Protein AF-0000000082330378 (afdb_homodimer)

Foldseek 3Di:
DVQLLVVLLCQLQPFAWAQDPLQFTKGKDFKDKDKDWCVQFQPQFFLADCDDLNVQLLQLVLLQLLQLDQFCQVVVVRHCPCVVQADPNRGHLEFRSNQQAFNFDDDPVPDDPPDDDDDCPDPQWDQDPVRTIGGNLVVVLLVCCQVPVQDQPSKRFRDDPVSQVPGPDYFQFGMKGWHDDPQEIEIEIEGAEAASQRRPSSVSNSVSVVQCQSSLSNVGHHGMYMYIYRIYIFGAAHDQRSVVCNVCSVVLSVQSVPDDALVSLLVSLVVSVVPGDQHPPVGRQRGPSSLSSSSSSGDTDRHWHKAAAPDHSNPDDPVRIDTPDRHHDYHGDHDDSD/DVQLLVVLLCQLQPFAWAQDPLQFTKGKDFKDKDKDWCVQFQPQFFLADCDDQNVQLLQLVLLQLLQLDQFCQVVVVRHCPCVVQADPNRGHLEFRSNQQAFNFDDDPVPDDPPDDDDDCPDPQWDQDPVRTIGGNLVVVLLVCCQVPVQDQPSKRFRDDPVSQVPGPDYFQFGMKGWHDDPQEIEIEIEGAEAASQRRVSSVSNSVSVVQCQSSLSNVGHHGMYMYIYRIYIFGAAHDQRSVVCNVCSVVLSVQSVPDDALVSLLVSLVVCVVPGDQHPPVQRQRGPSSLSSSSSSDDTDRHWHKAAAPDHSNPDDPVRIDTPDRHHDYHGDHDDSD

InterPro domains:
  IPR000398 Thymidylate synthase [MF_00008] (1-338)
  IPR000398 Thymidylate synthase [PR00108] (45-66)
  IPR000398 Thymidylate synthase [PR00108] (141-160)
  IPR000398 Thymidylate synthase [PR00108] (167-182)
  IPR000398 Thymidylate synthase [PR00108] (185-211)
  IPR000398 Thymidylate synthase [PR00108] (223-240)
  IPR000398 Thymidylate synthase [TIGR03284] (2-236)
  IPR023451 Thymidylate synthase/dCMP hydroxymethylase domain [PF00303] (2-337)
  IPR023451 Thymidylate synthase/dCMP hydroxymethylase domain [cd00351] (3-236)
  IPR036926 Thymidylate synthase/dCMP hydroxymethylase superfamily [G3DSA:3.30.572.10] (1-274)
  IPR036926 Thymidylate synthase/dCMP hydroxymethylase superfamily [G3DSA:3.30.572.10] (286-337)
  IPR036926 Thymidylate synthase/dCMP hydroxymethylase superfamily [SSF55831] (1-236)
  IPR036926 Thymidylate synthase/dCMP hydroxymethylase superfamily [SSF55831] (287-337)
  IPR045097 Thymidylate synthase/dCMP hydroxymethylase [PTHR11548] (2-235)

Nearest PDB structures (foldseek):
  1ju6-assembly1_B  TM=8.768E-01  e=5.777E-30  Homo sapiens
  3uwl-assembly2_C  TM=8.555E-01  e=7.832E-30  Enterococcus faecalis
  4o1x-assembly1_C  TM=8.497E-01  e=2.204E-29  Homo sapiens
  1bp0-assembly1_A-2  TM=7.778E-01  e=1.643E-28  Lacticaseibacillus casei
  6k7q-assembly1_B  TM=8.797E-01  e=8.583E-27  Penaeus vannamei

Structure (mmCIF, N/CA/C/O backbone):
data_AF-0000000082330378-model_v1
#
loop_
_entity.id
_entity.type
_entity.pdbx_description
1 polymer 'Thymidylate synthase'
#
loop_
_atom_site.group_PDB
_atom_site.id
_atom_site.type_symbol
_atom_site.label_atom_id
_atom_site.label_alt_id
_atom_site.label_comp_id
_atom_site.label_asym_id
_atom_site.label_entity_id
_atom_site.label_seq_id
_atom_site.pdbx_PDB_ins_code
_atom_site.Cartn_x
_atom_site.Cartn_y
_atom_site.Cartn_z
_atom_site.occupancy
_atom_site.B_iso_or_equiv
_atom_site.auth_seq_id
_atom_site.auth_comp_id
_atom_site.auth_asym_id
_atom_site.auth_atom_id
_atom_site.pdbx_PDB_model_num
ATOM 1 N N . MET A 1 1 ? 5.199 20.25 -8.938 1 87 1 MET A N 1
ATOM 2 C CA . MET A 1 1 ? 4.512 19.125 -8.289 1 87 1 MET A CA 1
ATOM 3 C C . MET A 1 1 ? 3.053 19.062 -8.734 1 87 1 MET A C 1
ATOM 5 O O . MET A 1 1 ? 2.154 19.438 -7.973 1 87 1 MET A O 1
ATOM 9 N N . ARG A 1 2 ? 2.773 18.719 -9.859 1 93.06 2 ARG A N 1
ATOM 10 C CA . ARG A 1 2 ? 1.464 18.562 -10.477 1 93.06 2 ARG A CA 1
ATOM 11 C C . ARG A 1 2 ? 0.73 17.359 -9.914 1 93.06 2 ARG A C 1
ATOM 13 O O . ARG A 1 2 ? -0.495 17.375 -9.781 1 93.06 2 ARG A O 1
ATOM 20 N N . GLN A 1 3 ? 1.479 16.375 -9.5 1 96.62 3 GLN A N 1
ATOM 21 C CA . GLN A 1 3 ? 0.892 15.141 -9 1 96.62 3 GLN A CA 1
ATOM 22 C C . GLN A 1 3 ? 0.039 15.391 -7.758 1 96.62 3 GLN A C 1
ATOM 24 O O . GLN A 1 3 ? -1.039 14.812 -7.609 1 96.62 3 GLN A O 1
ATOM 29 N N . TYR A 1 4 ? 0.527 16.219 -6.918 1 98.06 4 TYR A N 1
ATOM 30 C CA . TYR A 1 4 ? -0.214 16.562 -5.707 1 98.06 4 TYR A CA 1
ATOM 31 C C . TYR A 1 4 ? -1.49 17.328 -6.047 1 98.06 4 TYR A C 1
ATOM 33 O O . TYR A 1 4 ? -2.557 17.031 -5.496 1 98.06 4 TYR A O 1
ATOM 41 N N . LEU A 1 5 ? -1.388 18.328 -6.898 1 98.38 5 LEU A N 1
ATOM 42 C CA . LEU A 1 5 ? -2.561 19.109 -7.277 1 98.38 5 LEU A CA 1
ATOM 43 C C . LEU A 1 5 ? -3.602 18.234 -7.965 1 98.38 5 LEU A C 1
ATOM 45 O O . LEU A 1 5 ? -4.805 18.406 -7.754 1 98.38 5 LEU A O 1
ATOM 49 N N . ASP A 1 6 ? -3.119 17.328 -8.781 1 98.12 6 ASP A N 1
ATOM 50 C CA . ASP A 1 6 ? -4.035 16.375 -9.406 1 98.12 6 ASP A CA 1
ATOM 51 C C . ASP A 1 6 ? -4.77 15.547 -8.359 1 98.12 6 ASP A C 1
ATOM 53 O O . ASP A 1 6 ? -5.957 15.258 -8.508 1 98.12 6 ASP A O 1
ATOM 57 N N . LEU A 1 7 ? -4.039 15.141 -7.344 1 98.62 7 LEU A N 1
ATOM 58 C CA . LEU A 1 7 ? -4.645 14.406 -6.234 1 98.62 7 LEU A CA 1
ATOM 59 C C . LEU A 1 7 ? -5.738 15.234 -5.57 1 98.62 7 LEU A C 1
ATOM 61 O O . LEU A 1 7 ? -6.832 14.727 -5.309 1 98.62 7 LEU A O 1
ATOM 65 N N . VAL A 1 8 ? -5.434 16.5 -5.266 1 98.69 8 VAL A N 1
ATOM 66 C CA . VAL A 1 8 ? -6.391 17.391 -4.629 1 98.69 8 VAL A CA 1
ATOM 67 C C . VAL A 1 8 ? -7.648 17.5 -5.488 1 98.69 8 VAL A C 1
ATOM 69 O O . VAL A 1 8 ? -8.766 17.344 -4.988 1 98.69 8 VAL A O 1
ATOM 72 N N . ASP A 1 9 ? -7.43 17.734 -6.742 1 98.62 9 ASP A N 1
ATOM 73 C CA . ASP A 1 9 ? -8.562 17.875 -7.652 1 98.62 9 ASP A CA 1
ATOM 74 C C . ASP A 1 9 ? -9.391 16.594 -7.707 1 98.62 9 ASP A C 1
ATOM 76 O O . ASP A 1 9 ? -10.617 16.641 -7.711 1 98.62 9 ASP A O 1
ATOM 80 N N . THR A 1 10 ? -8.703 15.484 -7.77 1 98.44 10 THR A N 1
ATOM 81 C CA . THR A 1 10 ? -9.391 14.195 -7.852 1 98.44 10 THR A CA 1
ATOM 82 C C . THR A 1 10 ? -10.281 13.977 -6.633 1 98.44 10 THR A C 1
ATOM 84 O O . THR A 1 10 ? -11.445 13.594 -6.77 1 98.44 10 THR A O 1
ATOM 87 N N . VAL A 1 11 ? -9.781 14.219 -5.477 1 98.69 11 VAL A N 1
ATOM 88 C CA . VAL A 1 11 ? -10.539 14 -4.246 1 98.69 11 VAL A CA 1
ATOM 89 C C . VAL A 1 11 ? -11.75 14.922 -4.215 1 98.69 11 VAL A C 1
ATOM 91 O O . VAL A 1 11 ? -12.859 14.492 -3.887 1 98.69 11 VAL A O 1
ATOM 94 N N . LEU A 1 12 ? -11.547 16.188 -4.586 1 98.75 12 LEU A N 1
ATOM 95 C CA . LEU A 1 12 ? -12.648 17.141 -4.551 1 98.75 12 LEU A CA 1
ATOM 96 C C . LEU A 1 12 ? -13.68 16.812 -5.625 1 98.75 12 LEU A C 1
ATOM 98 O O . LEU A 1 12 ? -14.883 16.938 -5.391 1 98.75 12 LEU A O 1
ATOM 102 N N . SER A 1 13 ? -13.219 16.359 -6.797 1 98.69 13 SER A N 1
ATOM 103 C CA . SER A 1 13 ? -14.086 16.203 -7.961 1 98.69 13 SER A CA 1
ATOM 104 C C . SER A 1 13 ? -14.812 14.867 -7.926 1 98.69 13 SER A C 1
ATOM 106 O O . SER A 1 13 ? -15.906 14.734 -8.477 1 98.69 13 SER A O 1
ATOM 108 N N . GLU A 1 14 ? -14.195 13.875 -7.281 1 98.06 14 GLU A N 1
ATOM 109 C CA . GLU A 1 14 ? -14.734 12.531 -7.441 1 98.06 14 GLU A CA 1
ATOM 110 C C . GLU A 1 14 ? -14.984 11.875 -6.09 1 98.06 14 GLU A C 1
ATOM 112 O O . GLU A 1 14 ? -15.609 10.805 -6.016 1 98.06 14 GLU A O 1
ATOM 117 N N . GLY A 1 15 ? -14.547 12.477 -5.016 1 98.06 15 GLY A N 1
ATOM 118 C CA . GLY A 1 15 ? -14.672 11.883 -3.695 1 98.06 15 GLY A CA 1
ATOM 119 C C . GLY A 1 15 ? -16.109 11.812 -3.205 1 98.06 15 GLY A C 1
ATOM 120 O O . GLY A 1 15 ? -17.016 12.328 -3.859 1 98.06 15 GLY A O 1
ATOM 121 N N . THR A 1 16 ? -16.281 11.141 -2.094 1 97.12 16 THR A N 1
ATOM 122 C CA . THR A 1 16 ? -17.578 10.977 -1.454 1 97.12 16 THR A CA 1
ATOM 123 C C . THR A 1 16 ? -17.594 11.625 -0.075 1 97.12 16 THR A C 1
ATOM 125 O O . THR A 1 16 ? -16.578 11.672 0.606 1 97.12 16 THR A O 1
ATOM 128 N N . TYR A 1 17 ? -18.812 12.18 0.238 1 96.88 17 TYR A N 1
ATOM 129 C CA . TYR A 1 17 ? -19 12.711 1.584 1 96.88 17 TYR A CA 1
ATOM 130 C C . TYR A 1 17 ? -18.953 11.602 2.623 1 96.88 17 TYR A C 1
ATOM 132 O O . TYR A 1 17 ? -19.547 10.539 2.43 1 96.88 17 TYR A O 1
ATOM 140 N N . LYS A 1 18 ? -18.203 11.828 3.666 1 94.94 18 LYS A N 1
ATOM 141 C CA . LYS A 1 18 ? -18.062 10.859 4.75 1 94.94 18 LYS A CA 1
ATOM 142 C C . LYS A 1 18 ? -18.062 11.547 6.109 1 94.94 18 LYS A C 1
ATOM 144 O O . LYS A 1 18 ? -17.188 12.375 6.387 1 94.94 18 LYS A O 1
ATOM 149 N N . PRO A 1 19 ? -19.031 11.156 6.922 1 90.75 19 PRO A N 1
ATOM 150 C CA . PRO A 1 19 ? -18.938 11.656 8.297 1 90.75 19 PRO A CA 1
ATOM 151 C C . PRO A 1 19 ? -17.719 11.109 9.031 1 90.75 19 PRO A C 1
ATOM 153 O O . PRO A 1 19 ? -17.25 10.016 8.719 1 90.75 19 PRO A O 1
ATOM 156 N N . ASN A 1 20 ? -17.25 11.867 10 1 84.25 20 ASN A N 1
ATOM 157 C CA . ASN A 1 20 ? -16.016 11.5 10.688 1 84.25 20 ASN A CA 1
ATOM 158 C C . ASN A 1 20 ? -16.188 11.5 12.203 1 84.25 20 ASN A C 1
ATOM 160 O O . ASN A 1 20 ? -16.969 12.289 12.742 1 84.25 20 ASN A O 1
ATOM 164 N N . ARG A 1 21 ? -15.414 10.664 12.805 1 75.19 21 ARG A N 1
ATOM 165 C CA . ARG A 1 21 ? -15.477 10.445 14.25 1 75.19 21 ARG A CA 1
ATOM 166 C C . ARG A 1 21 ? -15.141 11.719 15.008 1 75.19 21 ARG A C 1
ATOM 168 O O . ARG A 1 21 ? -15.656 11.945 16.109 1 75.19 21 ARG A O 1
ATOM 175 N N . THR A 1 22 ? -14.281 12.547 14.438 1 71.81 22 THR A N 1
ATOM 176 C CA . THR A 1 22 ? -13.836 13.766 15.102 1 71.81 22 THR A CA 1
ATOM 177 C C . THR A 1 22 ? -14.945 14.82 15.102 1 71.81 22 THR A C 1
ATOM 179 O O . THR A 1 22 ? -14.859 15.82 15.805 1 71.81 22 THR A O 1
ATOM 182 N N . GLY A 1 23 ? -15.891 14.562 14.305 1 84.75 23 GLY A N 1
ATOM 183 C CA . GLY A 1 23 ? -16.953 15.547 14.125 1 84.75 23 GLY A CA 1
ATOM 184 C C . GLY A 1 23 ? -16.719 16.453 12.93 1 84.75 23 GLY A C 1
ATOM 185 O O . GLY A 1 23 ? -17.641 17.156 12.5 1 84.75 23 GLY A O 1
ATOM 186 N N . VAL A 1 24 ? -15.477 16.453 12.484 1 91.62 24 VAL A N 1
ATOM 187 C CA . VAL A 1 24 ? -15.188 17.172 11.25 1 91.62 24 VAL A CA 1
ATOM 188 C C . VAL A 1 24 ? -15.375 16.266 10.047 1 91.62 24 VAL A C 1
ATOM 190 O O . VAL A 1 24 ? -14.609 15.312 9.859 1 91.62 24 VAL A O 1
ATOM 193 N N . ASP A 1 25 ? -16.281 16.578 9.203 1 95.19 25 ASP A N 1
ATOM 194 C CA . ASP A 1 25 ? -16.625 15.703 8.086 1 95.19 25 ASP A CA 1
ATOM 195 C C . ASP A 1 25 ? -15.578 15.789 6.984 1 95.19 25 ASP A C 1
ATOM 197 O O . ASP A 1 25 ? -14.703 16.656 7.016 1 95.19 25 ASP A O 1
ATOM 201 N N . THR A 1 26 ? -15.688 14.797 6.047 1 97.44 26 THR A N 1
ATOM 202 C CA . THR A 1 26 ? -14.648 14.742 5.023 1 97.44 26 THR A CA 1
ATOM 203 C C . THR A 1 26 ? -15.258 14.445 3.656 1 97.44 26 THR A C 1
ATOM 205 O O . THR A 1 26 ? -16.375 13.945 3.561 1 97.44 26 THR A O 1
ATOM 208 N N . ILE A 1 27 ? -14.555 14.906 2.631 1 98.25 27 ILE A N 1
ATOM 209 C CA . ILE A 1 27 ? -14.641 14.344 1.288 1 98.25 27 ILE A CA 1
ATOM 210 C C . ILE A 1 27 ? -13.516 13.328 1.087 1 98.25 27 ILE A C 1
ATOM 212 O O . ILE A 1 27 ? -12.336 13.672 1.191 1 98.25 27 ILE A O 1
ATOM 216 N N . SER A 1 28 ? -13.922 12.102 0.788 1 98 28 SER A N 1
ATOM 217 C CA . SER A 1 28 ? -12.953 11.008 0.834 1 98 28 SER A CA 1
ATOM 218 C C . SER A 1 28 ? -12.891 10.273 -0.497 1 98 28 SER A C 1
ATOM 220 O O . SER A 1 28 ? -13.914 10.078 -1.155 1 98 28 SER A O 1
ATOM 222 N N . SER A 1 29 ? -11.68 9.984 -0.891 1 98.19 29 SER A N 1
ATOM 223 C CA . SER A 1 29 ? -11.422 9.164 -2.068 1 98.19 29 SER A CA 1
ATOM 224 C C . SER A 1 29 ? -10.656 7.895 -1.701 1 98.19 29 SER A C 1
ATOM 226 O O . SER A 1 29 ? -9.836 7.906 -0.78 1 98.19 29 SER A O 1
ATOM 228 N N . PHE A 1 30 ? -10.969 6.789 -2.469 1 98.62 30 PHE A N 1
ATOM 229 C CA . PHE A 1 30 ? -10.43 5.473 -2.148 1 98.62 30 PHE A CA 1
ATOM 230 C C . PHE A 1 30 ? -9.211 5.16 -3.008 1 98.62 30 PHE A C 1
ATOM 232 O O . PHE A 1 30 ? -9.273 5.258 -4.234 1 98.62 30 PHE A O 1
ATOM 239 N N . SER A 1 31 ? -8.078 4.797 -2.365 1 98.75 31 SER A N 1
ATOM 240 C CA . SER A 1 31 ? -6.906 4.148 -2.938 1 98.75 31 SER A CA 1
ATOM 241 C C . SER A 1 31 ? -6.258 5.023 -4.008 1 98.75 31 SER A C 1
ATOM 243 O O . SER A 1 31 ? -6.055 4.578 -5.141 1 98.75 31 SER A O 1
ATOM 245 N N . GLU A 1 32 ? -5.973 6.246 -3.637 1 98.81 32 GLU A N 1
ATOM 246 C CA . GLU A 1 32 ? -5.254 7.125 -4.555 1 98.81 32 GLU A CA 1
ATOM 247 C C . GLU A 1 32 ? -3.771 6.762 -4.621 1 98.81 32 GLU A C 1
ATOM 249 O O . GLU A 1 32 ? -3.186 6.34 -3.619 1 98.81 32 GLU A O 1
ATOM 254 N N . HIS A 1 33 ? -3.189 6.879 -5.82 1 98.81 33 HIS A N 1
ATOM 255 C CA . HIS A 1 33 ? -1.801 6.512 -6.066 1 98.81 33 HIS A CA 1
ATOM 256 C C . HIS A 1 33 ? -1.121 7.52 -6.988 1 98.81 33 HIS A C 1
ATOM 258 O O . HIS A 1 33 ? -1.712 7.961 -7.977 1 98.81 33 HIS A O 1
ATOM 264 N N . TYR A 1 34 ? 0.082 7.965 -6.641 1 98.62 34 TYR A N 1
ATOM 265 C CA . TYR A 1 34 ? 0.863 8.828 -7.52 1 98.62 34 TYR A CA 1
ATOM 266 C C . TYR A 1 34 ? 2.357 8.617 -7.305 1 98.62 34 TYR A C 1
ATOM 268 O O . TYR A 1 34 ? 2.768 7.992 -6.324 1 98.62 34 TYR A O 1
ATOM 276 N N . GLU A 1 35 ? 3.141 9.039 -8.234 1 98.38 35 GLU A N 1
ATOM 277 C CA . GLU A 1 35 ? 4.594 8.914 -8.195 1 98.38 35 GLU A CA 1
ATOM 278 C C . GLU A 1 35 ? 5.273 10.258 -8.406 1 98.38 35 GLU A C 1
ATOM 280 O O . GLU A 1 35 ? 4.781 11.102 -9.156 1 98.38 35 GLU A O 1
ATOM 285 N N . VAL A 1 36 ? 6.34 10.43 -7.723 1 98.19 36 VAL A N 1
ATOM 286 C CA . VAL A 1 36 ? 7.168 11.625 -7.848 1 98.19 36 VAL A CA 1
ATOM 287 C C . VAL A 1 36 ? 8.602 11.227 -8.188 1 98.19 36 VAL A C 1
ATOM 289 O O . VAL A 1 36 ? 9.219 10.43 -7.477 1 98.19 36 VAL A O 1
ATOM 292 N N . ASP A 1 37 ? 9.102 11.789 -9.297 1 97.69 37 ASP A N 1
ATOM 293 C CA . ASP A 1 37 ? 10.5 11.578 -9.672 1 97.69 37 ASP A CA 1
ATOM 294 C C . ASP A 1 37 ? 11.43 12.438 -8.82 1 97.69 37 ASP A C 1
ATOM 296 O O . ASP A 1 37 ? 11.406 13.664 -8.914 1 97.69 37 ASP A O 1
ATOM 300 N N . LEU A 1 38 ? 12.289 11.805 -8.055 1 97.88 38 LEU A N 1
ATOM 301 C CA . LEU A 1 38 ? 13.133 12.531 -7.113 1 97.88 38 LEU A CA 1
ATOM 302 C C . LEU A 1 38 ? 14.367 13.102 -7.809 1 97.88 38 LEU A C 1
ATOM 304 O O . LEU A 1 38 ? 15.109 13.898 -7.223 1 97.88 38 LEU A O 1
ATOM 308 N N . GLN A 1 39 ? 14.523 12.75 -9.047 1 95.69 39 GLN A N 1
ATOM 309 C CA . GLN A 1 39 ? 15.648 13.273 -9.805 1 95.69 39 GLN A CA 1
ATOM 310 C C . GLN A 1 39 ? 15.367 14.68 -10.32 1 95.69 39 GLN A C 1
ATOM 312 O O . GLN A 1 39 ? 16.281 15.398 -10.727 1 95.69 39 GLN A O 1
ATOM 317 N N . GLU A 1 40 ? 14.156 15.062 -10.328 1 95.38 40 GLU A N 1
ATOM 318 C CA . GLU A 1 40 ? 13.758 16.344 -10.891 1 95.38 40 GLU A CA 1
ATOM 319 C C . GLU A 1 40 ? 13.805 17.453 -9.844 1 95.38 40 GLU A C 1
ATOM 321 O O . GLU A 1 40 ? 13.391 18.578 -10.102 1 95.38 40 GLU A O 1
ATOM 326 N N . GLY A 1 41 ? 14.305 17.109 -8.719 1 97 41 GLY A N 1
ATOM 327 C CA . GLY A 1 41 ? 14.312 18.047 -7.609 1 97 41 GLY A CA 1
ATOM 328 C C . GLY A 1 41 ? 13.594 17.531 -6.383 1 97 41 GLY A C 1
ATOM 329 O O . GLY A 1 41 ? 12.969 16.469 -6.426 1 97 41 GLY A O 1
ATOM 330 N N . TYR A 1 42 ? 13.75 18.312 -5.301 1 98.06 42 TYR A N 1
ATOM 331 C CA . TYR A 1 42 ? 13.117 17.906 -4.047 1 98.06 42 TYR A CA 1
ATOM 332 C C . TYR A 1 42 ? 11.641 18.281 -4.039 1 98.06 42 TYR A C 1
ATOM 334 O O . TYR A 1 42 ? 11.289 19.438 -4.301 1 98.06 42 TYR A O 1
ATOM 342 N N . PRO A 1 43 ? 10.758 17.344 -3.746 1 98.25 43 PRO A N 1
ATOM 343 C CA . PRO A 1 43 ? 9.32 17.578 -3.926 1 98.25 43 PRO A CA 1
ATOM 344 C C . PRO A 1 43 ? 8.688 18.281 -2.727 1 98.25 43 PRO A C 1
ATOM 346 O O . PRO A 1 43 ? 7.703 17.781 -2.168 1 98.25 43 PRO A O 1
ATOM 349 N N . LEU A 1 44 ? 9.203 19.422 -2.387 1 98.19 44 LEU A N 1
ATOM 350 C CA . LEU A 1 44 ? 8.531 20.328 -1.465 1 98.19 44 LEU A CA 1
ATOM 351 C C . LEU A 1 44 ? 7.535 21.219 -2.203 1 98.19 44 LEU A C 1
ATOM 353 O O . LEU A 1 44 ? 7.883 21.844 -3.209 1 98.19 44 LEU A O 1
ATOM 357 N N . LEU A 1 45 ? 6.332 21.25 -1.73 1 98.19 45 LEU A N 1
ATOM 358 C CA . LEU A 1 45 ? 5.305 21.984 -2.455 1 98.19 45 LEU A CA 1
ATOM 359 C C . LEU A 1 45 ? 5.699 23.453 -2.621 1 98.19 45 LEU A C 1
ATOM 361 O O . LEU A 1 45 ? 6.266 24.047 -1.705 1 98.19 45 LEU A O 1
ATOM 365 N N . THR A 1 46 ? 5.344 24.016 -3.73 1 98.5 46 THR A N 1
ATOM 366 C CA . THR A 1 46 ? 5.621 25.422 -4.004 1 98.5 46 THR A CA 1
ATOM 367 C C . THR A 1 46 ? 4.324 26.203 -4.16 1 98.5 46 THR A C 1
ATOM 369 O O . THR A 1 46 ? 4.34 27.438 -4.238 1 98.5 46 THR A O 1
ATOM 372 N N . THR A 1 47 ? 3.227 25.469 -4.16 1 98.38 47 THR A N 1
ATOM 373 C CA . THR A 1 47 ? 1.939 26.125 -4.355 1 98.38 47 THR A CA 1
ATOM 374 C C . THR A 1 47 ? 1.396 26.656 -3.029 1 98.38 47 THR A C 1
ATOM 376 O O . THR A 1 47 ? 0.337 27.281 -2.992 1 98.38 47 THR A O 1
ATOM 379 N N . LYS A 1 48 ? 2.027 26.422 -1.995 1 97.69 48 LYS A N 1
ATOM 380 C CA . LYS A 1 48 ? 1.875 27.047 -0.688 1 97.69 48 LYS A CA 1
ATOM 381 C C . LYS A 1 48 ? 3.191 27.047 0.084 1 97.69 48 LYS A C 1
ATOM 383 O O . LYS A 1 48 ? 4.082 26.25 -0.207 1 97.69 48 LYS A O 1
ATOM 388 N N . GLU A 1 49 ? 3.225 27.922 0.983 1 97.38 49 GLU A N 1
ATOM 389 C CA . GLU A 1 49 ? 4.457 28.062 1.751 1 97.38 49 GLU A CA 1
ATOM 390 C C . GLU A 1 49 ? 4.699 26.844 2.633 1 97.38 49 GLU A C 1
ATOM 392 O O . GLU A 1 49 ? 3.838 26.469 3.434 1 97.38 49 GLU A O 1
ATOM 397 N N . MET A 1 50 ? 5.91 26.203 2.465 1 96.38 50 MET A N 1
ATOM 398 C CA . MET A 1 50 ? 6.254 25.016 3.236 1 96.38 50 MET A CA 1
ATOM 399 C C . MET A 1 50 ? 7.598 25.188 3.936 1 96.38 50 MET A C 1
ATOM 401 O O . MET A 1 50 ? 8.086 24.266 4.598 1 96.38 50 MET A O 1
ATOM 405 N N . ASP A 1 51 ? 8.211 26.359 3.777 1 94.31 51 ASP A N 1
ATOM 406 C CA . ASP A 1 51 ? 9.5 26.578 4.418 1 94.31 51 ASP A CA 1
ATOM 407 C C . ASP A 1 51 ? 9.328 27.125 5.828 1 94.31 51 ASP A C 1
ATOM 409 O O . ASP A 1 51 ? 8.266 26.984 6.43 1 94.31 51 ASP A O 1
ATOM 413 N N . GLY A 1 52 ? 10.477 27.594 6.438 1 92.38 52 GLY A N 1
ATOM 414 C CA . GLY A 1 52 ? 10.406 28.125 7.789 1 92.38 52 GLY A CA 1
ATOM 415 C C . GLY A 1 52 ? 9.977 27.094 8.812 1 92.38 52 GLY A C 1
ATOM 416 O O . GLY A 1 52 ? 10.57 26.016 8.906 1 92.38 52 GLY A O 1
ATOM 417 N N . TYR A 1 53 ? 8.938 27.469 9.492 1 91.25 53 TYR A N 1
ATOM 418 C CA . TYR A 1 53 ? 8.477 26.625 10.594 1 91.25 53 TYR A CA 1
ATOM 419 C C . TYR A 1 53 ? 8.047 25.25 10.086 1 91.25 53 TYR A C 1
ATOM 421 O O . TYR A 1 53 ? 8.344 24.234 10.703 1 91.25 53 TYR A O 1
ATOM 429 N N . ARG A 1 54 ? 7.332 25.172 9.031 1 92.94 54 ARG A N 1
ATOM 430 C CA . ARG A 1 54 ? 6.82 23.906 8.492 1 92.94 54 ARG A CA 1
ATOM 431 C C . ARG A 1 54 ? 7.961 22.984 8.094 1 92.94 54 ARG A C 1
ATOM 433 O O . ARG A 1 54 ? 7.953 21.797 8.43 1 92.94 54 ARG A O 1
ATOM 440 N N . TRP A 1 55 ? 8.898 23.531 7.41 1 95.19 55 TRP A N 1
ATOM 441 C CA . TRP A 1 55 ? 10.07 22.781 6.988 1 95.19 55 TRP A CA 1
ATOM 442 C C . TRP A 1 55 ? 10.859 22.281 8.195 1 95.19 55 TRP A C 1
ATOM 444 O O . TRP A 1 55 ? 11.211 21.109 8.266 1 95.19 55 TRP A O 1
ATOM 454 N N . ASN A 1 56 ? 11.086 23.141 9.094 1 94 56 ASN A N 1
ATOM 455 C CA . ASN A 1 56 ? 11.828 22.766 10.289 1 94 56 ASN A CA 1
ATOM 456 C C . ASN A 1 56 ? 11.102 21.688 11.086 1 94 56 ASN A C 1
ATOM 458 O O . ASN A 1 56 ? 11.727 20.766 11.609 1 94 56 ASN A O 1
ATOM 462 N N . SER A 1 57 ? 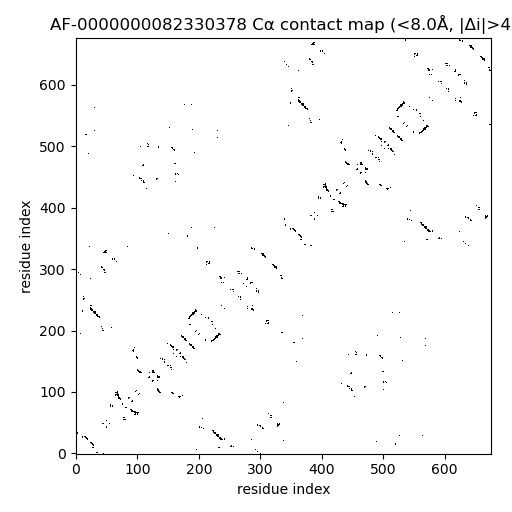9.836 21.844 11.188 1 93.5 57 SER A N 1
ATOM 463 C CA . SER A 1 57 ? 9.039 20.844 11.898 1 93.5 57 SER A CA 1
ATOM 464 C C . SER A 1 57 ? 9.125 19.484 11.219 1 93.5 57 SER A C 1
ATOM 466 O O . SER A 1 57 ? 9.242 18.453 11.891 1 93.5 57 SER A O 1
ATOM 468 N N . MET A 1 58 ? 9.055 19.547 9.969 1 94.19 58 MET A N 1
ATOM 469 C CA . MET A 1 58 ? 9.164 18.312 9.203 1 94.19 58 MET A CA 1
ATOM 470 C C . MET A 1 58 ? 10.508 17.625 9.453 1 94.19 58 MET A C 1
ATOM 472 O O . MET A 1 58 ? 10.562 16.422 9.703 1 94.19 58 MET A O 1
ATOM 476 N N . LEU A 1 59 ? 11.578 18.375 9.43 1 95.31 59 LEU A N 1
ATOM 477 C CA . LEU A 1 59 ? 12.914 17.828 9.633 1 95.31 59 LEU A CA 1
ATOM 478 C C . LEU A 1 59 ? 13.039 17.219 11.023 1 95.31 59 LEU A C 1
ATOM 480 O O . LEU A 1 59 ? 13.555 16.109 11.172 1 95.31 59 LEU A O 1
ATOM 484 N N . HIS A 1 60 ? 12.547 17.906 11.969 1 92.75 60 HIS A N 1
ATOM 485 C CA . HIS A 1 60 ? 12.641 17.422 13.344 1 92.75 60 HIS A CA 1
ATOM 486 C C . HIS A 1 60 ? 11.789 16.172 13.539 1 92.75 60 HIS A C 1
ATOM 488 O O . HIS A 1 60 ? 12.156 15.273 14.297 1 92.75 60 HIS A O 1
ATOM 494 N N . GLU A 1 61 ? 10.703 16.156 12.883 1 92.06 61 GLU A N 1
ATOM 495 C CA . GLU A 1 61 ? 9.852 14.961 12.945 1 92.06 61 GLU A CA 1
ATOM 496 C C . GLU A 1 61 ? 10.562 13.75 12.344 1 92.06 61 GLU A C 1
ATOM 498 O O . GLU A 1 61 ? 10.539 12.664 12.922 1 92.06 61 GLU A O 1
ATOM 503 N N . VAL A 1 62 ? 11.141 13.953 11.203 1 93.94 62 VAL A N 1
ATOM 504 C CA . VAL A 1 62 ? 11.852 12.859 10.555 1 93.94 62 VAL A CA 1
ATOM 505 C C . VAL A 1 62 ? 12.969 12.352 11.461 1 93.94 62 VAL A C 1
ATOM 507 O O . VAL A 1 62 ? 13.133 11.148 11.648 1 93.94 62 VAL A O 1
ATOM 510 N N . CYS A 1 63 ? 13.703 13.266 12.047 1 92.94 63 CYS A N 1
ATOM 511 C CA . CYS A 1 63 ? 14.781 12.891 12.953 1 92.94 63 CYS A CA 1
ATOM 512 C C . CYS A 1 63 ? 14.234 12.141 14.164 1 92.94 63 CYS A C 1
ATOM 514 O O . CYS A 1 63 ? 14.867 11.203 14.648 1 92.94 63 CYS A O 1
ATOM 516 N N . TRP A 1 64 ? 13.102 12.562 14.609 1 91 64 TRP A N 1
ATOM 517 C CA . TRP A 1 64 ? 12.453 11.875 15.719 1 91 64 TRP A CA 1
ATOM 518 C C . TRP A 1 64 ? 12.062 10.453 15.336 1 91 64 TRP A C 1
ATOM 520 O O . TRP A 1 64 ? 12.297 9.508 16.094 1 91 64 TRP A O 1
ATOM 530 N N . TYR A 1 65 ? 11.469 10.297 14.133 1 91.81 65 TYR A N 1
ATOM 531 C CA . TYR A 1 65 ? 11.156 8.961 13.641 1 91.81 65 TYR A CA 1
ATOM 532 C C . TYR A 1 65 ? 12.406 8.078 13.633 1 91.81 65 TYR A C 1
ATOM 534 O O . TYR A 1 65 ? 12.367 6.926 14.062 1 91.81 65 TYR A O 1
ATOM 542 N N . LEU A 1 66 ? 13.469 8.625 13.195 1 93.62 66 LEU A N 1
ATOM 543 C CA . LEU A 1 66 ? 14.703 7.883 12.992 1 93.62 66 LEU A CA 1
ATOM 544 C C . LEU A 1 66 ? 15.352 7.535 14.328 1 93.62 66 LEU A C 1
ATOM 546 O O . LEU A 1 66 ? 16.094 6.551 14.43 1 93.62 66 LEU A O 1
ATOM 550 N N . SER A 1 67 ? 15.055 8.258 15.336 1 89.62 67 SER A N 1
ATOM 551 C CA . SER A 1 67 ? 15.68 8.039 16.641 1 89.62 67 SER A CA 1
ATOM 552 C C . SER A 1 67 ? 15.094 6.812 17.328 1 89.62 67 SER A C 1
ATOM 554 O O . SER A 1 67 ? 15.734 6.234 18.219 1 89.62 67 SER A O 1
ATOM 556 N N . GLY A 1 68 ? 13.828 6.496 16.984 1 89.06 68 GLY A N 1
ATOM 557 C CA . GLY A 1 68 ? 13.156 5.383 17.641 1 89.06 68 GLY A CA 1
ATOM 558 C C . GLY A 1 68 ? 12.562 5.746 18.984 1 89.06 68 GLY A C 1
ATOM 559 O O . GLY A 1 68 ? 12.039 4.883 19.703 1 89.06 68 GLY A O 1
ATOM 560 N N . GLU A 1 69 ? 12.586 7.023 19.266 1 83.75 69 GLU A N 1
ATOM 561 C CA . GLU A 1 69 ? 12.023 7.465 20.547 1 83.75 69 GLU A CA 1
ATOM 562 C C . GLU A 1 69 ? 10.508 7.281 20.562 1 83.75 69 GLU A C 1
ATOM 564 O O . GLU A 1 69 ? 9.852 7.328 19.531 1 83.75 69 GLU A O 1
ATOM 569 N N . GLU A 1 70 ? 10.023 7.086 21.797 1 76.88 70 GLU A N 1
ATOM 570 C CA . GLU A 1 70 ? 8.594 6.801 21.969 1 76.88 70 GLU A CA 1
ATOM 571 C C . GLU A 1 70 ? 7.84 8.039 22.438 1 76.88 70 GLU A C 1
ATOM 573 O O . GLU A 1 70 ? 6.605 8.055 22.438 1 76.88 70 GLU A O 1
ATOM 578 N N . HIS A 1 71 ? 8.555 8.961 22.906 1 79.19 71 HIS A N 1
ATOM 579 C CA . HIS A 1 71 ? 7.941 10.188 23.422 1 79.19 71 HIS A CA 1
ATOM 580 C C . HIS A 1 71 ? 8.461 11.414 22.688 1 79.19 71 HIS A C 1
ATOM 582 O O . HIS A 1 71 ? 9.461 11.336 21.969 1 79.19 71 HIS A O 1
ATOM 588 N N . ILE A 1 72 ? 7.703 12.516 22.891 1 80.44 72 ILE A N 1
ATOM 589 C CA . ILE A 1 72 ? 8.078 13.695 22.125 1 80.44 72 ILE A CA 1
ATOM 590 C C . ILE A 1 72 ? 8.695 14.742 23.047 1 80.44 72 ILE A C 1
ATOM 592 O O . ILE A 1 72 ? 8.625 15.945 22.766 1 80.44 72 ILE A O 1
ATOM 596 N N . ARG A 1 73 ? 9.203 14.406 24.172 1 82.56 73 ARG A N 1
ATOM 597 C CA . ARG A 1 73 ? 9.734 15.352 25.156 1 82.56 73 ARG A CA 1
ATOM 598 C C . ARG A 1 73 ? 10.758 16.281 24.516 1 82.56 73 ARG A C 1
ATOM 600 O O . ARG A 1 73 ? 10.68 17.5 24.672 1 82.56 73 ARG A O 1
ATOM 607 N N . ASN A 1 74 ? 11.633 15.68 23.797 1 81.5 74 ASN A N 1
ATOM 608 C CA . ASN A 1 74 ? 12.664 16.484 23.156 1 81.5 74 ASN A CA 1
ATOM 609 C C . ASN A 1 74 ? 12.148 17.156 21.891 1 81.5 74 ASN A C 1
ATOM 611 O O . ASN A 1 74 ? 12.523 18.281 21.578 1 81.5 74 ASN A O 1
ATOM 615 N N . LEU A 1 75 ? 11.281 16.469 21.203 1 84.44 75 LEU A N 1
ATOM 616 C CA . LEU A 1 75 ? 10.742 17 19.938 1 84.44 75 LEU A CA 1
ATOM 617 C C . LEU A 1 75 ? 9.945 18.281 20.172 1 84.44 75 LEU A C 1
ATOM 619 O O . LEU A 1 75 ? 10.016 19.203 19.375 1 84.44 75 LEU A O 1
ATOM 623 N N . ARG A 1 76 ? 9.289 18.359 21.266 1 88 76 ARG A N 1
ATOM 624 C CA . ARG A 1 76 ? 8.383 19.469 21.531 1 88 76 ARG A CA 1
ATOM 625 C C . ARG A 1 76 ? 9.164 20.766 21.766 1 88 76 ARG A C 1
ATOM 627 O O . ARG A 1 76 ? 8.594 21.859 21.75 1 88 76 ARG A O 1
ATOM 634 N N . GLU A 1 77 ? 10.422 20.625 22.078 1 86.94 77 GLU A N 1
ATOM 635 C CA . GLU A 1 77 ? 11.273 21.797 22.219 1 86.94 77 GLU A CA 1
ATOM 636 C C . GLU A 1 77 ? 11.539 22.469 20.875 1 86.94 77 GLU A C 1
ATOM 638 O O . GLU A 1 77 ? 11.859 23.656 20.828 1 86.94 77 GLU A O 1
ATOM 643 N N . GLU A 1 78 ? 11.336 21.688 19.891 1 86.38 78 GLU A N 1
ATOM 644 C CA . GLU A 1 78 ? 11.688 22.188 18.562 1 86.38 78 GLU A CA 1
ATOM 645 C C . GLU A 1 78 ? 10.445 22.453 17.719 1 86.38 78 GLU A C 1
ATOM 647 O O . GLU A 1 78 ? 10.461 23.312 16.844 1 86.38 78 GLU A O 1
ATOM 652 N N . THR A 1 79 ? 9.398 21.672 18 1 86.5 79 THR A N 1
ATOM 653 C CA . THR A 1 79 ? 8.156 21.844 17.25 1 86.5 79 THR A CA 1
ATOM 654 C C . THR A 1 79 ? 6.957 21.422 18.078 1 86.5 79 THR A C 1
ATOM 656 O O . THR A 1 79 ? 7.082 20.578 18.969 1 86.5 79 THR A O 1
ATOM 659 N N . LYS A 1 80 ? 5.785 21.953 17.719 1 81.31 80 LYS A N 1
ATOM 660 C CA . LYS A 1 80 ? 4.578 21.688 18.5 1 81.31 80 LYS A CA 1
ATOM 661 C C . LYS A 1 80 ? 3.6 20.812 17.734 1 81.31 80 LYS A C 1
ATOM 663 O O . LYS A 1 80 ? 2.451 20.641 18.141 1 81.31 80 LYS A O 1
ATOM 668 N N . ILE A 1 81 ? 4.027 20.188 16.734 1 79.44 81 ILE A N 1
ATOM 669 C CA . ILE A 1 81 ? 3.119 19.578 15.766 1 79.44 81 ILE A CA 1
ATOM 670 C C . ILE A 1 81 ? 2.455 18.359 16.391 1 79.44 81 ILE A C 1
ATOM 672 O O . ILE A 1 81 ? 1.388 17.922 15.953 1 79.44 81 ILE A O 1
ATOM 676 N N . TRP A 1 82 ? 3.08 17.812 17.484 1 81.19 82 TRP A N 1
ATOM 677 C CA . TRP A 1 82 ? 2.521 16.594 18.078 1 81.19 82 TRP A CA 1
ATOM 678 C C . TRP A 1 82 ? 1.908 16.906 19.438 1 81.19 82 TRP A C 1
ATOM 680 O O . TRP A 1 82 ? 1.398 16 20.109 1 81.19 82 TRP A O 1
ATOM 690 N N . ASP A 1 83 ? 1.876 18.141 19.812 1 81.81 83 ASP A N 1
ATOM 691 C CA . ASP A 1 83 ? 1.495 18.531 21.172 1 81.81 83 ASP A CA 1
ATOM 692 C C . ASP A 1 83 ? 0.035 18.172 21.453 1 81.81 83 ASP A C 1
ATOM 694 O O . ASP A 1 83 ? -0.313 17.781 22.562 1 81.81 83 ASP A O 1
ATOM 698 N N . ALA A 1 84 ? -0.716 18.266 20.375 1 75.75 84 ALA A N 1
ATOM 699 C CA . ALA A 1 84 ? -2.15 18.062 20.562 1 75.75 84 ALA A CA 1
ATOM 700 C C . ALA A 1 84 ? -2.455 16.625 20.938 1 75.75 84 ALA A C 1
ATOM 702 O O . ALA A 1 84 ? -3.492 16.328 21.531 1 75.75 84 ALA A O 1
ATOM 703 N N . TRP A 1 85 ? -1.538 15.711 20.703 1 79.25 85 TRP A N 1
ATOM 704 C CA . TRP A 1 85 ? -1.824 14.297 20.906 1 79.25 85 TRP A CA 1
ATOM 705 C C . TRP A 1 85 ? -1.013 13.734 22.062 1 79.25 85 TRP A C 1
ATOM 707 O O . TRP A 1 85 ? -1.197 12.578 22.453 1 79.25 85 TRP A O 1
ATOM 717 N N . ALA A 1 86 ? -0.144 14.578 22.578 1 82.69 86 ALA A N 1
ATOM 718 C CA . ALA A 1 86 ? 0.735 14.094 23.641 1 82.69 86 ALA A CA 1
ATOM 719 C C . ALA A 1 86 ? 0.257 14.57 25.016 1 82.69 86 ALA A C 1
ATOM 721 O O . ALA A 1 86 ? -0.394 15.609 25.125 1 82.69 86 ALA A O 1
ATOM 722 N N . ASP A 1 87 ? 0.615 13.758 26.031 1 82.5 87 ASP A N 1
ATOM 723 C CA . ASP A 1 87 ? 0.321 14.219 27.375 1 82.5 87 ASP A CA 1
ATOM 724 C C . ASP A 1 87 ? 1.376 15.211 27.859 1 82.5 87 ASP A C 1
ATOM 726 O O . ASP A 1 87 ? 2.254 15.617 27.094 1 82.5 87 ASP A O 1
ATOM 730 N N . GLU A 1 88 ? 1.195 15.594 29.062 1 84.31 88 GLU A N 1
ATOM 731 C CA . GLU A 1 88 ? 2.059 16.641 29.609 1 84.31 88 GLU A CA 1
ATOM 732 C C . GLU A 1 88 ? 3.52 16.188 29.609 1 84.31 88 GLU A C 1
ATOM 734 O O . GLU A 1 88 ? 4.422 17 29.406 1 84.31 88 GLU A O 1
ATOM 739 N N . GLU A 1 89 ? 3.75 14.914 29.719 1 83.44 89 GLU A N 1
ATOM 740 C CA . GLU A 1 89 ? 5.109 14.383 29.797 1 83.44 89 GLU A CA 1
ATOM 741 C C . GLU A 1 89 ? 5.664 14.078 28.406 1 83.44 89 GLU A C 1
ATOM 743 O O . GLU A 1 89 ? 6.836 13.711 28.266 1 83.44 89 GLU A O 1
ATOM 748 N N . GLY A 1 90 ? 4.812 14.25 27.375 1 84.19 90 GLY A N 1
ATOM 749 C CA . GLY A 1 90 ? 5.258 14.031 26.016 1 84.19 90 GLY A CA 1
ATOM 750 C C . GLY A 1 90 ? 4.996 12.625 25.516 1 84.19 90 GLY A C 1
ATOM 751 O O . GLY A 1 90 ? 5.484 12.234 24.453 1 84.19 90 GLY A O 1
ATOM 752 N N . HIS A 1 91 ? 4.262 11.945 26.266 1 81.75 91 HIS A N 1
ATOM 753 C CA . HIS A 1 91 ? 3.941 10.586 25.844 1 81.75 91 HIS A CA 1
ATOM 754 C C . HIS A 1 91 ? 2.889 10.594 24.734 1 81.75 91 HIS A C 1
ATOM 756 O O . HIS A 1 91 ? 1.872 11.289 24.844 1 81.75 91 HIS A O 1
ATOM 762 N N . LEU A 1 92 ? 3.34 9.914 23.656 1 80.56 92 LEU A N 1
ATOM 763 C CA . LEU A 1 92 ? 2.43 9.719 22.531 1 80.56 92 LEU A CA 1
ATOM 764 C C . LEU A 1 92 ? 1.979 8.266 22.438 1 80.56 92 LEU A C 1
ATOM 766 O O . LEU A 1 92 ? 2.809 7.352 22.453 1 80.56 92 LEU A O 1
ATOM 770 N N . ASP A 1 93 ? 0.72 8.062 22.547 1 76.75 93 ASP A N 1
ATOM 771 C CA . ASP A 1 93 ? 0.174 6.719 22.391 1 76.75 93 ASP A CA 1
ATOM 772 C C . ASP A 1 93 ? 0.169 6.301 20.922 1 76.75 93 ASP A C 1
ATOM 774 O O . ASP A 1 93 ? -0.893 6.074 20.344 1 76.75 93 ASP A O 1
ATOM 778 N N . THR A 1 94 ? 1.331 6.605 20.344 1 71.06 94 THR A N 1
ATOM 779 C CA . THR A 1 94 ? 1.487 6.27 18.938 1 71.06 94 THR A CA 1
ATOM 780 C C . THR A 1 94 ? 2.797 5.523 18.703 1 71.06 94 THR A C 1
ATOM 782 O O . THR A 1 94 ? 3.674 5.508 19.562 1 71.06 94 THR A O 1
ATOM 785 N N . ALA A 1 95 ? 2.789 4.805 17.484 1 66.5 95 ALA A N 1
ATOM 786 C CA . ALA A 1 95 ? 3.996 4.004 17.312 1 66.5 95 ALA A CA 1
ATOM 787 C C . ALA A 1 95 ? 4.664 4.309 15.969 1 66.5 95 ALA A C 1
ATOM 789 O O . ALA A 1 95 ? 4.711 3.451 15.086 1 66.5 95 ALA A O 1
ATOM 790 N N . TYR A 1 96 ? 5.234 5.617 15.719 1 80.69 96 TYR A N 1
ATOM 791 C CA . TYR A 1 96 ? 5.973 5.844 14.477 1 80.69 96 TYR A CA 1
ATOM 792 C C . TYR A 1 96 ? 7.445 5.488 14.648 1 80.69 96 TYR A C 1
ATOM 794 O O . TYR A 1 96 ? 7.828 4.324 14.531 1 80.69 96 TYR A O 1
ATOM 802 N N . GLY A 1 97 ? 8.211 6.348 15.289 1 79 97 GLY A N 1
ATOM 803 C CA . GLY A 1 97 ? 9.648 6.145 15.438 1 79 97 GLY A CA 1
ATOM 804 C C . GLY A 1 97 ? 9.992 4.855 16.156 1 79 97 GLY A C 1
ATOM 805 O O . GLY A 1 97 ? 10.812 4.074 15.672 1 79 97 GLY A O 1
ATOM 806 N N . ARG A 1 98 ? 9.297 4.566 17.047 1 87.31 98 ARG A N 1
ATOM 807 C CA . ARG A 1 98 ? 9.562 3.371 17.844 1 87.31 98 ARG A CA 1
ATOM 808 C C . ARG A 1 98 ? 9.445 2.109 16.984 1 87.31 98 ARG A C 1
ATOM 810 O O . ARG A 1 98 ? 10.328 1.249 17.031 1 87.31 98 ARG A O 1
ATOM 817 N N . PHE A 1 99 ? 8.422 2.035 16.188 1 91.25 99 PHE A N 1
ATOM 818 C CA . PHE A 1 99 ? 8.195 0.801 15.445 1 91.25 99 PHE A CA 1
ATOM 819 C C . PHE A 1 99 ? 9.125 0.718 14.234 1 91.25 99 PHE A C 1
ATOM 821 O O . PHE A 1 99 ? 9.359 -0.367 13.703 1 91.25 99 PHE A O 1
ATOM 828 N N . TRP A 1 100 ? 9.734 1.87 13.875 1 95 100 TRP A N 1
ATOM 829 C CA . TRP A 1 100 ? 10.719 1.823 12.805 1 95 100 TRP A CA 1
ATOM 830 C C . TRP A 1 100 ? 12.008 1.163 13.273 1 95 100 TRP A C 1
ATOM 832 O O . TRP A 1 100 ? 12.633 0.403 12.531 1 95 100 TRP A O 1
ATOM 842 N N . ARG A 1 101 ? 12.328 1.472 14.578 1 94.69 101 ARG A N 1
ATOM 843 C CA . ARG A 1 101 ? 13.648 1.092 15.07 1 94.69 101 ARG A CA 1
ATOM 844 C C . ARG A 1 101 ? 13.539 0.011 16.141 1 94.69 101 ARG A C 1
ATOM 846 O O . ARG A 1 101 ? 14.5 -0.725 16.375 1 94.69 101 ARG A O 1
ATOM 853 N N . ARG A 1 102 ? 12.367 -0.042 16.75 1 92.75 102 ARG A N 1
ATOM 854 C CA . ARG A 1 102 ? 12.203 -0.882 17.922 1 92.75 102 ARG A CA 1
ATOM 855 C C . ARG A 1 102 ? 10.891 -1.654 17.875 1 92.75 102 ARG A C 1
ATOM 857 O O . ARG A 1 102 ? 10.109 -1.613 18.828 1 92.75 102 ARG A O 1
ATOM 864 N N . PHE A 1 103 ? 10.68 -2.361 16.828 1 93.75 103 PHE A N 1
ATOM 865 C CA . PHE A 1 103 ? 9.469 -3.166 16.75 1 93.75 103 PHE A CA 1
ATOM 866 C C . PHE A 1 103 ? 9.508 -4.312 17.75 1 93.75 103 PHE A C 1
ATOM 868 O O . PHE A 1 103 ? 10.484 -5.059 17.812 1 93.75 103 PHE A O 1
ATOM 875 N N . PRO A 1 104 ? 8.484 -4.539 18.516 1 90.94 104 PRO A N 1
ATOM 876 C CA . PRO A 1 104 ? 8.539 -5.559 19.578 1 90.94 104 PRO A CA 1
ATOM 877 C C . PRO A 1 104 ? 8.625 -6.977 19.016 1 90.94 104 PRO A C 1
ATOM 879 O O . PRO A 1 104 ? 7.914 -7.312 18.062 1 90.94 104 PRO A O 1
ATOM 882 N N . VAL A 1 105 ? 9.469 -7.762 19.594 1 91 105 VAL A N 1
ATOM 883 C CA . VAL A 1 105 ? 9.602 -9.18 19.266 1 91 105 VAL A CA 1
ATOM 884 C C . VAL A 1 105 ? 9.023 -10.023 20.391 1 91 105 VAL A C 1
ATOM 886 O O . VAL A 1 105 ? 9.398 -9.867 21.562 1 91 105 VAL A O 1
ATOM 889 N N . PRO A 1 106 ? 8.102 -10.891 20.062 1 86.88 106 PRO A N 1
ATOM 890 C CA . PRO A 1 106 ? 7.539 -11.734 21.109 1 86.88 106 PRO A CA 1
ATOM 891 C C . PRO A 1 106 ? 8.586 -12.625 21.781 1 86.88 106 PRO A C 1
ATOM 893 O O . PRO A 1 106 ? 9.492 -13.125 21.109 1 86.88 106 PRO A O 1
ATOM 896 N N . ASP A 1 107 ? 8.406 -12.82 23.078 1 85.19 107 ASP A N 1
ATOM 897 C CA . ASP A 1 107 ? 9.258 -13.766 23.781 1 85.19 107 ASP A CA 1
ATOM 898 C C . ASP A 1 107 ? 8.93 -15.203 23.391 1 85.19 107 ASP A C 1
ATOM 900 O O . ASP A 1 107 ? 7.902 -15.461 22.766 1 85.19 107 ASP A O 1
ATOM 904 N N . GLU A 1 108 ? 9.891 -16.031 23.734 1 78.38 108 GLU A N 1
ATOM 905 C CA . GLU A 1 108 ? 9.75 -17.422 23.344 1 78.38 108 GLU A CA 1
ATOM 906 C C . GLU A 1 108 ? 8.375 -17.969 23.734 1 78.38 108 GLU A C 1
ATOM 908 O O . GLU A 1 108 ? 7.773 -18.75 23 1 78.38 108 GLU A O 1
ATOM 913 N N . ASN A 1 109 ? 7.848 -17.484 24.844 1 75 109 ASN A N 1
ATOM 914 C CA . ASN A 1 109 ? 6.574 -17.969 25.359 1 75 109 ASN A CA 1
ATOM 915 C C . ASN A 1 109 ? 5.395 -17.453 24.547 1 75 109 ASN A C 1
ATOM 917 O O . ASN A 1 109 ? 4.281 -17.953 24.656 1 75 109 ASN A O 1
ATOM 921 N N . ALA A 1 110 ? 5.652 -16.469 23.734 1 73.88 110 ALA A N 1
ATOM 922 C CA . ALA A 1 110 ? 4.586 -15.859 22.953 1 73.88 110 ALA A CA 1
ATOM 923 C C . ALA A 1 110 ? 4.668 -16.281 21.5 1 73.88 110 ALA A C 1
ATOM 925 O O . ALA A 1 110 ? 3.785 -15.945 20.703 1 73.88 110 ALA A O 1
ATOM 926 N N . GLN A 1 111 ? 5.676 -17.031 21.156 1 75.94 111 GLN A N 1
ATOM 927 C CA . GLN A 1 111 ? 5.879 -17.469 19.766 1 75.94 111 GLN A CA 1
ATOM 928 C C . GLN A 1 111 ? 5.082 -18.734 19.469 1 75.94 111 GLN A C 1
ATOM 930 O O . GLN A 1 111 ? 5.086 -19.672 20.266 1 75.94 111 GLN A O 1
ATOM 935 N N . LEU A 1 112 ? 4.352 -18.672 18.344 1 73.56 112 LEU A N 1
ATOM 936 C CA . LEU A 1 112 ? 3.557 -19.844 17.984 1 73.56 112 LEU A CA 1
ATOM 937 C C . LEU A 1 112 ? 4.438 -20.938 17.375 1 73.56 112 LEU A C 1
ATOM 939 O O . LEU A 1 112 ? 5.496 -20.641 16.812 1 73.56 112 LEU A O 1
ATOM 943 N N . GLU A 1 113 ? 3.904 -22.109 17.438 1 71.81 113 GLU A N 1
ATOM 944 C CA . GLU A 1 113 ? 4.656 -23.234 16.906 1 71.81 113 GLU A CA 1
ATOM 945 C C . GLU A 1 113 ? 4.812 -23.109 15.391 1 71.81 113 GLU A C 1
ATOM 947 O O . GLU A 1 113 ? 3.863 -22.75 14.688 1 71.81 113 GLU A O 1
ATOM 952 N N . GLY A 1 114 ? 6.02 -23.312 15 1 73.81 114 GLY A N 1
ATOM 953 C CA . GLY A 1 114 ? 6.273 -23.312 13.57 1 73.81 114 GLY A CA 1
ATOM 954 C C . GLY A 1 114 ? 6.75 -21.969 13.047 1 73.81 114 GLY A C 1
ATOM 955 O O . GLY A 1 114 ? 7.238 -21.875 11.914 1 73.81 114 GLY A O 1
ATOM 956 N N . GLU A 1 115 ? 6.688 -20.953 13.867 1 77.94 115 GLU A N 1
ATOM 957 C CA . GLU A 1 115 ? 7.168 -19.641 13.445 1 77.94 115 GLU A CA 1
ATOM 958 C C . GLU A 1 115 ? 8.688 -19.547 13.516 1 77.94 115 GLU A C 1
ATOM 960 O O . GLU A 1 115 ? 9.312 -20.219 14.344 1 77.94 115 GLU A O 1
ATOM 965 N N . SER A 1 116 ? 9.102 -18.75 12.594 1 85.56 116 SER A N 1
ATOM 966 C CA . SER A 1 116 ? 10.531 -18.453 12.625 1 85.56 116 SER A CA 1
ATOM 967 C C . SER A 1 116 ? 10.789 -17.062 13.219 1 85.56 116 SER A C 1
ATOM 969 O O . SER A 1 116 ? 10.148 -16.094 12.828 1 85.56 116 SER A O 1
ATOM 971 N N . TRP A 1 117 ? 11.688 -17.078 14.195 1 89.31 117 TRP A N 1
ATOM 972 C CA . TRP A 1 117 ? 12.086 -15.82 14.836 1 89.31 117 TRP A CA 1
ATOM 973 C C . TRP A 1 117 ? 13.602 -15.703 14.914 1 89.31 117 TRP A C 1
ATOM 975 O O . TRP A 1 117 ? 14.305 -16.719 15.039 1 89.31 117 TRP A O 1
ATOM 985 N N . PRO A 1 118 ? 14.062 -14.469 14.828 1 90.44 118 PRO A N 1
ATOM 986 C CA . PRO A 1 118 ? 15.516 -14.328 14.969 1 90.44 118 PRO A CA 1
ATOM 987 C C . PRO A 1 118 ? 16 -14.625 16.391 1 90.44 118 PRO A C 1
ATOM 989 O O . PRO A 1 118 ? 15.266 -14.391 17.359 1 90.44 118 PRO A O 1
ATOM 992 N N . ASP A 1 119 ? 17.25 -15.094 16.375 1 88.62 119 ASP A N 1
ATOM 993 C CA . ASP A 1 119 ? 17.906 -15.32 17.672 1 88.62 119 ASP A CA 1
ATOM 994 C C . ASP A 1 119 ? 18.203 -14 18.375 1 88.62 119 ASP A C 1
ATOM 996 O O . ASP A 1 119 ? 18.281 -12.945 17.734 1 88.62 119 ASP A O 1
ATOM 1000 N N . VAL A 1 120 ? 18.406 -14.203 19.641 1 86 120 VAL A N 1
ATOM 1001 C CA . VAL A 1 120 ? 18.688 -13.031 20.453 1 86 120 VAL A CA 1
ATOM 1002 C C . VAL A 1 120 ? 20 -12.383 20 1 86 120 VAL A C 1
ATOM 1004 O O . VAL A 1 120 ? 20.188 -11.172 20.156 1 86 120 VAL A O 1
ATOM 1007 N N . ALA A 1 121 ? 20.797 -13.102 19.297 1 87.5 121 ALA A N 1
ATOM 1008 C CA . ALA A 1 121 ? 22.109 -12.609 18.891 1 87.5 121 ALA A CA 1
ATOM 1009 C C . ALA A 1 121 ? 22.078 -12.039 17.484 1 87.5 121 ALA A C 1
ATOM 1011 O O . ALA A 1 121 ? 23.078 -11.516 17 1 87.5 121 ALA A O 1
ATOM 1012 N N . GLN A 1 122 ? 20.938 -12.078 16.891 1 91.12 122 GLN A N 1
ATOM 1013 C CA . GLN A 1 122 ? 20.828 -11.547 15.539 1 91.12 122 GLN A CA 1
ATOM 1014 C C . GLN A 1 122 ? 21.109 -10.047 15.516 1 91.12 122 GLN A C 1
ATOM 1016 O O . GLN A 1 122 ? 20.688 -9.32 16.422 1 91.12 122 GLN A O 1
ATOM 1021 N N . ARG A 1 123 ? 21.766 -9.578 14.5 1 92.75 123 ARG A N 1
ATOM 1022 C CA . ARG A 1 123 ? 22.344 -8.234 14.453 1 92.75 123 ARG A CA 1
ATOM 1023 C C . ARG A 1 123 ? 21.25 -7.172 14.445 1 92.75 123 ARG A C 1
ATOM 1025 O O . ARG A 1 123 ? 21.5 -6.008 14.758 1 92.75 123 ARG A O 1
ATOM 1032 N N . TRP A 1 124 ? 20 -7.504 14.102 1 96.38 124 TRP A N 1
ATOM 1033 C CA . TRP A 1 124 ? 18.953 -6.492 14.039 1 96.38 124 TRP A CA 1
ATOM 1034 C C . TRP A 1 124 ? 18.047 -6.574 15.258 1 96.38 124 TRP A C 1
ATOM 1036 O O . TRP A 1 124 ? 17.047 -5.848 15.352 1 96.38 124 TRP A O 1
ATOM 1046 N N . VAL A 1 125 ? 18.391 -7.512 16.141 1 95.38 125 VAL A N 1
ATOM 1047 C CA . VAL A 1 125 ? 17.641 -7.648 17.391 1 95.38 125 VAL A CA 1
ATOM 1048 C C . VAL A 1 125 ? 18.406 -6.977 18.531 1 95.38 125 VAL A C 1
ATOM 1050 O O . VAL A 1 125 ? 19.609 -7.172 18.688 1 95.38 125 VAL A O 1
ATOM 1053 N N . THR A 1 126 ? 17.703 -6.121 19.25 1 92.38 126 THR A N 1
ATOM 1054 C CA . THR A 1 126 ? 18.266 -5.484 20.438 1 92.38 126 THR A CA 1
ATOM 1055 C C . THR A 1 126 ? 17.562 -5.969 21.688 1 92.38 126 THR A C 1
ATOM 1057 O O . THR A 1 126 ? 16.328 -6.039 21.734 1 92.38 126 THR A O 1
ATOM 1060 N N . VAL A 1 127 ? 18.375 -6.352 22.672 1 90.75 127 VAL A N 1
ATOM 1061 C CA . VAL A 1 127 ? 17.812 -6.598 24 1 90.75 127 VAL A CA 1
ATOM 1062 C C . VAL A 1 127 ? 17.906 -5.324 24.844 1 90.75 127 VAL A C 1
ATOM 1064 O O . VAL A 1 127 ? 19 -4.902 25.234 1 90.75 127 VAL A O 1
ATOM 1067 N N . GLU A 1 128 ? 16.781 -4.84 25.078 1 86.38 128 GLU A N 1
ATOM 1068 C CA . GLU A 1 128 ? 16.719 -3.6 25.844 1 86.38 128 GLU A CA 1
ATOM 1069 C C . GLU A 1 128 ? 17.109 -3.826 27.297 1 86.38 128 GLU A C 1
ATOM 1071 O O . GLU A 1 128 ? 17.25 -4.969 27.734 1 86.38 128 GLU A O 1
ATOM 1076 N N . ASP A 1 129 ? 17.281 -2.713 28.031 1 82.31 129 ASP A N 1
ATOM 1077 C CA . ASP A 1 129 ? 17.75 -2.779 29.406 1 82.31 129 ASP A CA 1
ATOM 1078 C C . ASP A 1 129 ? 16.797 -3.582 30.281 1 82.31 129 ASP A C 1
ATOM 1080 O O . ASP A 1 129 ? 17.203 -4.25 31.219 1 82.31 129 ASP A O 1
ATOM 1084 N N . ASP A 1 130 ? 15.641 -3.596 29.875 1 80.12 130 ASP A N 1
ATOM 1085 C CA . ASP A 1 130 ? 14.625 -4.266 30.688 1 80.12 130 ASP A CA 1
ATOM 1086 C C . ASP A 1 130 ? 14.383 -5.691 30.203 1 80.12 130 ASP A C 1
ATOM 1088 O O . ASP A 1 130 ? 13.477 -6.371 30.672 1 80.12 130 ASP A O 1
ATOM 1092 N N . GLY A 1 131 ? 15.18 -6.086 29.203 1 80.94 131 GLY A N 1
ATOM 1093 C CA . GLY A 1 131 ? 15.125 -7.461 28.734 1 80.94 131 GLY A CA 1
ATOM 1094 C C . GLY A 1 131 ? 14.227 -7.645 27.531 1 80.94 131 GLY A C 1
ATOM 1095 O O . GLY A 1 131 ? 14.258 -8.688 26.875 1 80.94 131 GLY A O 1
ATOM 1096 N N . ARG A 1 132 ? 13.523 -6.691 27.203 1 86.81 132 ARG A N 1
ATOM 1097 C CA . ARG A 1 132 ? 12.633 -6.773 26.047 1 86.81 132 ARG A CA 1
ATOM 1098 C C . ARG A 1 132 ? 13.422 -6.766 24.734 1 86.81 132 ARG A C 1
ATOM 1100 O O . ARG A 1 132 ? 14.43 -6.062 24.625 1 86.81 132 ARG A O 1
ATOM 1107 N N . ARG A 1 133 ? 12.914 -7.594 23.844 1 90.81 133 ARG A N 1
ATOM 1108 C CA . ARG A 1 133 ? 13.578 -7.656 22.547 1 90.81 133 ARG A CA 1
ATOM 1109 C C . ARG A 1 133 ? 12.867 -6.781 21.516 1 90.81 133 ARG A C 1
ATOM 1111 O O . ARG A 1 133 ? 11.633 -6.75 21.469 1 90.81 133 ARG A O 1
ATOM 1118 N N . THR A 1 134 ? 13.586 -6.047 20.75 1 92.94 134 THR A N 1
ATOM 1119 C CA . THR A 1 134 ? 13.055 -5.203 19.688 1 92.94 134 THR A CA 1
ATOM 1120 C C . THR A 1 134 ? 13.82 -5.43 18.391 1 92.94 134 THR A C 1
ATOM 1122 O O . THR A 1 134 ? 14.953 -5.918 18.406 1 92.94 134 THR A O 1
ATOM 1125 N N . PHE A 1 135 ? 13.227 -5.215 17.344 1 95.38 135 PHE A N 1
ATOM 1126 C CA . PHE A 1 135 ? 13.797 -5.402 16.016 1 95.38 135 PHE A CA 1
ATOM 1127 C C . PHE A 1 135 ? 13.984 -4.062 15.305 1 95.38 135 PHE A C 1
ATOM 1129 O O . PHE A 1 135 ? 13.031 -3.291 15.172 1 95.38 135 PHE A O 1
ATOM 1136 N N . ASP A 1 136 ? 15.203 -3.746 14.844 1 96.81 136 ASP A N 1
ATOM 1137 C CA . ASP A 1 136 ? 15.539 -2.518 14.133 1 96.81 136 ASP A CA 1
ATOM 1138 C C . ASP A 1 136 ? 15.352 -2.684 12.625 1 96.81 136 ASP A C 1
ATOM 1140 O O . ASP A 1 136 ? 16.266 -3.137 11.93 1 96.81 136 ASP A O 1
ATOM 1144 N N . GLN A 1 137 ? 14.219 -2.221 12.141 1 97.5 137 GLN A N 1
ATOM 1145 C CA . GLN A 1 137 ? 13.844 -2.432 10.75 1 97.5 137 GLN A CA 1
ATOM 1146 C C . GLN A 1 137 ? 14.719 -1.6 9.812 1 97.5 137 GLN A C 1
ATOM 1148 O O . GLN A 1 137 ? 15.039 -2.037 8.703 1 97.5 137 GLN A O 1
ATOM 1153 N N . LEU A 1 138 ? 15.031 -0.425 10.203 1 97.25 138 LEU A N 1
ATOM 1154 C CA . LEU A 1 138 ? 15.805 0.455 9.328 1 97.25 138 LEU A CA 1
ATOM 1155 C C . LEU A 1 138 ? 17.219 -0.068 9.148 1 97.25 138 LEU A C 1
ATOM 1157 O O . LEU A 1 138 ? 17.766 -0.042 8.039 1 97.25 138 LEU A O 1
ATOM 1161 N N . GLN A 1 139 ? 17.797 -0.49 10.234 1 97.19 139 GLN A N 1
ATOM 1162 C CA . GLN A 1 139 ? 19.125 -1.088 10.094 1 97.19 139 GLN A CA 1
ATOM 1163 C C . GLN A 1 139 ? 19.078 -2.32 9.195 1 97.19 139 GLN A C 1
ATOM 1165 O O . GLN A 1 139 ? 19.984 -2.535 8.383 1 97.19 139 GLN A O 1
ATOM 1170 N N . TYR A 1 140 ? 18.062 -3.154 9.406 1 97.75 140 TYR A N 1
ATOM 1171 C CA . TYR A 1 140 ? 17.875 -4.305 8.531 1 97.75 140 TYR A CA 1
ATOM 1172 C C . TYR A 1 140 ? 17.859 -3.881 7.07 1 97.75 140 TYR A C 1
ATOM 1174 O O . TYR A 1 140 ? 18.531 -4.496 6.234 1 97.75 140 TYR A O 1
ATOM 1182 N N . VAL A 1 141 ? 17.172 -2.836 6.734 1 97.94 141 VAL A N 1
ATOM 1183 C CA . VAL A 1 141 ? 17.016 -2.354 5.363 1 97.94 141 VAL A CA 1
ATOM 1184 C C . VAL A 1 141 ? 18.375 -1.874 4.836 1 97.94 141 VAL A C 1
ATOM 1186 O O . VAL A 1 141 ? 18.781 -2.244 3.734 1 97.94 141 VAL A O 1
ATOM 1189 N N . VAL A 1 142 ? 19.031 -1.062 5.621 1 97.75 142 VAL A N 1
ATOM 1190 C CA . VAL A 1 142 ? 20.312 -0.507 5.203 1 97.75 142 VAL A CA 1
ATOM 1191 C C . VAL A 1 142 ? 21.297 -1.638 4.922 1 97.75 142 VAL A C 1
ATOM 1193 O O . VAL A 1 142 ? 21.953 -1.653 3.877 1 97.75 142 VAL A O 1
ATOM 1196 N N . ASP A 1 143 ? 21.359 -2.604 5.836 1 97.75 143 ASP A N 1
ATOM 1197 C CA . ASP A 1 143 ? 22.281 -3.727 5.672 1 97.75 143 ASP A CA 1
ATOM 1198 C C . ASP A 1 143 ? 21.906 -4.566 4.453 1 97.75 143 ASP A C 1
ATOM 1200 O O . ASP A 1 143 ? 22.781 -4.984 3.689 1 97.75 143 ASP A O 1
ATOM 1204 N N . THR A 1 144 ? 20.641 -4.801 4.312 1 97 144 THR A N 1
ATOM 1205 C CA . THR A 1 144 ? 20.188 -5.645 3.213 1 97 144 THR A CA 1
ATOM 1206 C C . THR A 1 144 ? 20.438 -4.969 1.868 1 97 144 THR A C 1
ATOM 1208 O O . THR A 1 144 ? 20.781 -5.633 0.886 1 97 144 THR A O 1
ATOM 1211 N N . LEU A 1 145 ? 20.234 -3.67 1.768 1 97.38 145 LEU A N 1
ATOM 1212 C CA . LEU A 1 145 ? 20.516 -2.932 0.541 1 97.38 145 LEU A CA 1
ATOM 1213 C C . LEU A 1 145 ? 21.984 -3.084 0.141 1 97.38 145 LEU A C 1
ATOM 1215 O O . LEU A 1 145 ? 22.312 -3.092 -1.048 1 97.38 145 LEU A O 1
ATOM 1219 N N . SER A 1 146 ? 22.828 -3.186 1.117 1 94.19 146 SER A N 1
ATOM 1220 C CA . SER A 1 146 ? 24.266 -3.35 0.856 1 94.19 146 SER A CA 1
ATOM 1221 C C . SER A 1 146 ? 24.594 -4.785 0.454 1 94.19 146 SER A C 1
ATOM 1223 O O . SER A 1 146 ? 25.359 -5.012 -0.477 1 94.19 146 SER A O 1
ATOM 1225 N N . ASP A 1 147 ? 23.938 -5.754 1.075 1 94.31 147 ASP A N 1
ATOM 1226 C CA . ASP A 1 147 ? 24.281 -7.16 0.911 1 94.31 147 ASP A CA 1
ATOM 1227 C C . ASP A 1 147 ? 23.531 -7.777 -0.27 1 94.31 147 ASP A C 1
ATOM 1229 O O . ASP A 1 147 ? 24.078 -8.617 -0.986 1 94.31 147 ASP A O 1
ATOM 1233 N N . SER A 1 148 ? 22.266 -7.391 -0.385 1 93.94 148 SER A N 1
ATOM 1234 C CA . SER A 1 148 ? 21.359 -7.938 -1.388 1 93.94 148 SER A CA 1
ATOM 1235 C C . SER A 1 148 ? 20.438 -6.859 -1.947 1 93.94 148 SER A C 1
ATOM 1237 O O . SER A 1 148 ? 19.234 -6.895 -1.725 1 93.94 148 SER A O 1
ATOM 1239 N N . PRO A 1 149 ? 20.969 -6.035 -2.793 1 94.38 149 PRO A N 1
ATOM 1240 C CA . PRO A 1 149 ? 20.234 -4.836 -3.201 1 94.38 149 PRO A CA 1
ATOM 1241 C C . PRO A 1 149 ? 18.953 -5.164 -3.975 1 94.38 149 PRO A C 1
ATOM 1243 O O . PRO A 1 149 ? 18.031 -4.348 -4.023 1 94.38 149 PRO A O 1
ATOM 1246 N N . ASN A 1 150 ? 18.859 -6.418 -4.527 1 93.31 150 ASN A N 1
ATOM 1247 C CA . ASN A 1 150 ? 17.688 -6.754 -5.32 1 93.31 150 ASN A CA 1
ATOM 1248 C C . ASN A 1 150 ? 16.609 -7.449 -4.477 1 93.31 150 ASN A C 1
ATOM 1250 O O . ASN A 1 150 ? 15.625 -7.957 -5.012 1 93.31 150 ASN A O 1
ATOM 1254 N N . SER A 1 151 ? 16.828 -7.402 -3.176 1 94.75 151 SER A N 1
ATOM 1255 C CA . SER A 1 151 ? 15.867 -8.023 -2.281 1 94.75 151 SER A CA 1
ATOM 1256 C C . SER A 1 151 ? 14.492 -7.371 -2.412 1 94.75 151 SER A C 1
ATOM 1258 O O . SER A 1 151 ? 14.391 -6.148 -2.543 1 94.75 151 SER A O 1
ATOM 1260 N N . ARG A 1 152 ? 13.461 -8.242 -2.373 1 95.12 152 ARG A N 1
ATOM 1261 C CA . ARG A 1 152 ? 12.094 -7.75 -2.41 1 95.12 152 ARG A CA 1
ATOM 1262 C C . ARG A 1 152 ? 11.461 -7.785 -1.023 1 95.12 152 ARG A C 1
ATOM 1264 O O . ARG A 1 152 ? 10.234 -7.809 -0.895 1 95.12 152 ARG A O 1
ATOM 1271 N N . ARG A 1 153 ? 12.383 -7.82 0.062 1 96.06 153 ARG A N 1
ATOM 1272 C CA . ARG A 1 153 ? 11.93 -7.949 1.443 1 96.06 153 ARG A CA 1
ATOM 1273 C C . ARG A 1 153 ? 12.227 -6.684 2.238 1 96.06 153 ARG A C 1
ATOM 1275 O O . ARG A 1 153 ? 12.281 -6.715 3.471 1 96.06 153 ARG A O 1
ATOM 1282 N N . LEU A 1 154 ? 12.43 -5.582 1.537 1 98.12 154 LEU A N 1
ATOM 1283 C CA . LEU A 1 154 ? 12.836 -4.336 2.176 1 98.12 154 LEU A CA 1
ATOM 1284 C C . LEU A 1 154 ? 11.617 -3.539 2.631 1 98.12 154 LEU A C 1
ATOM 1286 O O . LEU A 1 154 ? 11.406 -2.408 2.188 1 98.12 154 LEU A O 1
ATOM 1290 N N . VAL A 1 155 ? 10.844 -4.109 3.6 1 98.38 155 VAL A N 1
ATOM 1291 C CA . VAL A 1 155 ? 9.594 -3.549 4.105 1 98.38 155 VAL A CA 1
ATOM 1292 C C . VAL A 1 155 ? 9.797 -3.027 5.523 1 98.38 155 VAL A C 1
ATOM 1294 O O . VAL A 1 155 ? 10.359 -3.725 6.371 1 98.38 155 VAL A O 1
ATOM 1297 N N . VAL A 1 156 ? 9.461 -1.814 5.77 1 98 156 VAL A N 1
ATOM 1298 C CA . VAL A 1 156 ? 9.328 -1.271 7.117 1 98 156 VAL A CA 1
ATOM 1299 C C . VAL A 1 156 ? 7.848 -1.105 7.465 1 98 156 VAL A C 1
ATOM 1301 O O . VAL A 1 156 ? 7.086 -0.515 6.699 1 98 156 VAL A O 1
ATOM 1304 N N . ASN A 1 157 ? 7.453 -1.692 8.562 1 96.62 157 ASN A N 1
ATOM 1305 C CA . ASN A 1 157 ? 6.059 -1.69 8.984 1 96.62 157 ASN A CA 1
ATOM 1306 C C . ASN A 1 157 ? 5.898 -1.101 10.383 1 96.62 157 ASN A C 1
ATOM 1308 O O . ASN A 1 157 ? 6.508 -1.584 11.336 1 96.62 157 ASN A O 1
ATOM 1312 N N . ALA A 1 158 ? 5.059 -0.086 10.477 1 94.81 158 ALA A N 1
ATOM 1313 C CA . ALA A 1 158 ? 4.848 0.56 11.766 1 94.81 158 ALA A CA 1
ATOM 1314 C C . ALA A 1 158 ? 3.508 0.146 12.367 1 94.81 158 ALA A C 1
ATOM 1316 O O . ALA A 1 158 ? 3.105 0.66 13.414 1 94.81 158 ALA A O 1
ATOM 1317 N N . TRP A 1 159 ? 2.82 -0.795 11.734 1 95.62 159 TRP A N 1
ATOM 1318 C CA . TRP A 1 159 ? 1.489 -1.196 12.172 1 95.62 159 TRP A CA 1
ATOM 1319 C C . TRP A 1 159 ? 1.541 -2.521 12.93 1 95.62 159 TRP A C 1
ATOM 1321 O O . TRP A 1 159 ? 1.752 -3.576 12.328 1 95.62 159 TRP A O 1
ATOM 1331 N N . HIS A 1 160 ? 1.396 -2.492 14.18 1 94.69 160 HIS A N 1
ATOM 1332 C CA . HIS A 1 160 ? 1.08 -3.682 14.961 1 94.69 160 HIS A CA 1
ATOM 1333 C C . HIS A 1 160 ? -0.415 -3.77 15.258 1 94.69 160 HIS A C 1
ATOM 1335 O O . HIS A 1 160 ? -0.954 -2.951 16 1 94.69 160 HIS A O 1
ATOM 1341 N N . PRO A 1 161 ? -1.081 -4.785 14.742 1 95.62 161 PRO A N 1
ATOM 1342 C CA . PRO A 1 161 ? -2.545 -4.805 14.766 1 95.62 161 PRO A CA 1
ATOM 1343 C C . PRO A 1 161 ? -3.115 -4.68 16.172 1 95.62 161 PRO A C 1
ATOM 1345 O O . PRO A 1 161 ? -4.047 -3.902 16.406 1 95.62 161 PRO A O 1
ATOM 1348 N N . ALA A 1 162 ? -2.574 -5.367 17.125 1 94.5 162 ALA A N 1
ATOM 1349 C CA . ALA A 1 162 ? -3.096 -5.316 18.484 1 94.5 162 ALA A CA 1
ATOM 1350 C C . ALA A 1 162 ? -2.867 -3.943 19.109 1 94.5 162 ALA A C 1
ATOM 1352 O O . ALA A 1 162 ? -3.732 -3.428 19.828 1 94.5 162 ALA A O 1
ATOM 1353 N N . ASN A 1 163 ? -1.687 -3.4 18.906 1 93 163 ASN A N 1
ATOM 1354 C CA . ASN A 1 163 ? -1.382 -2.055 19.375 1 93 163 ASN A CA 1
ATOM 1355 C C . ASN A 1 163 ? -2.277 -1.011 18.719 1 93 163 ASN A C 1
ATOM 1357 O O . ASN A 1 163 ? -2.865 -0.169 19.391 1 93 163 ASN A O 1
ATOM 1361 N N . ALA A 1 164 ? -2.471 -1.09 17.406 1 93.56 164 ALA A N 1
ATOM 1362 C CA . ALA A 1 164 ? -3.213 -0.106 16.625 1 93.56 164 ALA A CA 1
ATOM 1363 C C . ALA A 1 164 ? -4.688 -0.098 17 1 93.56 164 ALA A C 1
ATOM 1365 O O . ALA A 1 164 ? -5.34 0.95 16.969 1 93.56 164 ALA A O 1
ATOM 1366 N N . ALA A 1 165 ? -5.207 -1.259 17.406 1 93.25 165 ALA A N 1
ATOM 1367 C CA . ALA A 1 165 ? -6.633 -1.4 17.703 1 93.25 165 ALA A CA 1
ATOM 1368 C C . ALA A 1 165 ? -7.02 -0.582 18.938 1 93.25 165 ALA A C 1
ATOM 1370 O O . ALA A 1 165 ? -8.172 -0.175 19.078 1 93.25 165 ALA A O 1
ATOM 1371 N N . VAL A 1 166 ? -6.027 -0.304 19.797 1 91.44 166 VAL A N 1
ATOM 1372 C CA . VAL A 1 166 ? -6.398 0.347 21.047 1 91.44 166 VAL A CA 1
ATOM 1373 C C . VAL A 1 166 ? -5.664 1.679 21.172 1 91.44 166 VAL A C 1
ATOM 1375 O O . VAL A 1 166 ? -5.926 2.453 22.109 1 91.44 166 VAL A O 1
ATOM 1378 N N . SER A 1 167 ? -4.758 1.955 20.25 1 89.56 167 SER A N 1
ATOM 1379 C CA . SER A 1 167 ? -4.004 3.205 20.297 1 89.56 167 SER A CA 1
ATOM 1380 C C . SER A 1 167 ? -4.898 4.398 19.984 1 89.56 167 SER A C 1
ATOM 1382 O O . SER A 1 167 ? -5.805 4.301 19.156 1 89.56 167 SER A O 1
ATOM 1384 N N . THR A 1 168 ? -4.559 5.523 20.562 1 83.94 168 THR A N 1
ATOM 1385 C CA . THR A 1 168 ? -5.301 6.746 20.297 1 83.94 168 THR A CA 1
ATOM 1386 C C . THR A 1 168 ? -4.922 7.32 18.938 1 83.94 168 THR A C 1
ATOM 1388 O O . THR A 1 168 ? -5.754 7.922 18.25 1 83.94 168 THR A O 1
ATOM 1391 N N . LEU A 1 169 ? -3.668 7.102 18.578 1 85.44 169 LEU A N 1
ATOM 1392 C CA . LEU A 1 169 ? -3.186 7.656 17.328 1 85.44 169 LEU A CA 1
ATOM 1393 C C . LEU A 1 169 ? -2.359 6.629 16.562 1 85.44 169 LEU A C 1
ATOM 1395 O O . LEU A 1 169 ? -1.157 6.816 16.359 1 85.44 169 LEU A O 1
ATOM 1399 N N . PRO A 1 170 ? -3.043 5.645 16.078 1 90.56 170 PRO A N 1
ATOM 1400 C CA . PRO A 1 170 ? -2.256 4.703 15.289 1 90.56 170 PRO A CA 1
ATOM 1401 C C . PRO A 1 170 ? -1.657 5.34 14.039 1 90.56 170 PRO A C 1
ATOM 1403 O O . PRO A 1 170 ? -2.186 6.336 13.531 1 90.56 170 PRO A O 1
ATOM 1406 N N . PRO A 1 171 ? -0.589 4.805 13.57 1 92.81 171 PRO A N 1
ATOM 1407 C CA . PRO A 1 171 ? 0.106 5.402 12.43 1 92.81 171 PRO A CA 1
ATOM 1408 C C . PRO A 1 171 ? -0.776 5.5 11.188 1 92.81 171 PRO A C 1
ATOM 1410 O O . PRO A 1 171 ? -1.466 4.535 10.836 1 92.81 171 PRO A O 1
ATOM 1413 N N . CYS A 1 172 ? -0.75 6.672 10.547 1 95.06 172 CYS A N 1
ATOM 1414 C CA . CYS A 1 172 ? -1.449 6.848 9.281 1 95.06 172 CYS A CA 1
ATOM 1415 C C . CYS A 1 172 ? -0.625 6.301 8.125 1 95.06 172 CYS A C 1
ATOM 1417 O O . CYS A 1 172 ? -1.146 5.574 7.273 1 95.06 172 CYS A O 1
ATOM 1419 N N . HIS A 1 173 ? 0.645 6.781 8.062 1 96.5 173 HIS A N 1
ATOM 1420 C CA . HIS A 1 173 ? 1.596 6.133 7.172 1 96.5 173 HIS A CA 1
ATOM 1421 C C . HIS A 1 173 ? 2.264 4.941 7.848 1 96.5 173 HIS A C 1
ATOM 1423 O O . HIS A 1 173 ? 3.189 5.113 8.648 1 96.5 173 HIS A O 1
ATOM 1429 N N . TYR A 1 174 ? 1.777 3.697 7.48 1 96.75 174 TYR A N 1
ATOM 1430 C CA . TYR A 1 174 ? 2.068 2.568 8.359 1 96.75 174 TYR A CA 1
ATOM 1431 C C . TYR A 1 174 ? 3.094 1.638 7.727 1 96.75 174 TYR A C 1
ATOM 1433 O O . TYR A 1 174 ? 3.662 0.777 8.406 1 96.75 174 TYR A O 1
ATOM 1441 N N . SER A 1 175 ? 3.369 1.837 6.422 1 97.94 175 SER A N 1
ATOM 1442 C CA . SER A 1 175 ? 4.371 0.966 5.816 1 97.94 175 SER A CA 1
ATOM 1443 C C . SER A 1 175 ? 5.027 1.632 4.613 1 97.94 175 SER A C 1
ATOM 1445 O O . SER A 1 175 ? 4.375 2.367 3.869 1 97.94 175 SER A O 1
ATOM 1447 N N . PHE A 1 176 ? 6.32 1.355 4.473 1 98.56 176 PHE A N 1
ATOM 1448 C CA . PHE A 1 176 ? 7.004 1.756 3.248 1 98.56 176 PHE A CA 1
ATOM 1449 C C . PHE A 1 176 ? 7.992 0.685 2.807 1 98.56 176 PHE A C 1
ATOM 1451 O O . PHE A 1 176 ? 8.492 -0.083 3.629 1 98.56 176 PHE A O 1
ATOM 1458 N N . VAL A 1 177 ? 8.188 0.59 1.537 1 98.88 177 VAL A N 1
ATOM 1459 C CA . VAL A 1 177 ? 9.016 -0.441 0.922 1 98.88 177 VAL A CA 1
ATOM 1460 C C . VAL A 1 177 ? 10.07 0.209 0.025 1 98.88 177 VAL A C 1
ATOM 1462 O O . VAL A 1 177 ? 9.742 1.034 -0.831 1 98.88 177 VAL A O 1
ATOM 1465 N N . PHE A 1 178 ? 11.312 -0.14 0.233 1 98.81 178 PHE A N 1
ATOM 1466 C CA . PHE A 1 178 ? 12.367 0.272 -0.685 1 98.81 178 PHE A CA 1
ATOM 1467 C C . PHE A 1 178 ? 12.539 -0.744 -1.808 1 98.81 178 PHE A C 1
ATOM 1469 O O . PHE A 1 178 ? 12.305 -1.939 -1.61 1 98.81 178 PHE A O 1
ATOM 1476 N N . ASN A 1 179 ? 12.867 -0.268 -2.91 1 98.56 179 ASN A N 1
ATOM 1477 C CA . ASN A 1 179 ? 13 -1.063 -4.125 1 98.56 179 ASN A CA 1
ATOM 1478 C C . ASN A 1 179 ? 14.117 -0.538 -5.02 1 98.56 179 ASN A C 1
ATOM 1480 O O . ASN A 1 179 ? 14.227 0.67 -5.242 1 98.56 179 ASN A O 1
ATOM 1484 N N . VAL A 1 180 ? 14.945 -1.432 -5.48 1 97.75 180 VAL A N 1
ATOM 1485 C CA . VAL A 1 180 ? 16.062 -1.024 -6.34 1 97.75 180 VAL A CA 1
ATOM 1486 C C . VAL A 1 180 ? 15.734 -1.351 -7.797 1 97.75 180 VAL A C 1
ATOM 1488 O O . VAL A 1 180 ? 15.32 -2.469 -8.109 1 97.75 180 VAL A O 1
ATOM 1491 N N . GLN A 1 181 ? 15.781 -0.411 -8.641 1 96.75 181 GLN A N 1
ATOM 1492 C CA . GLN A 1 181 ? 15.766 -0.538 -10.094 1 96.75 181 GLN A CA 1
ATOM 1493 C C . GLN A 1 181 ? 17.047 0.011 -10.711 1 96.75 181 GLN A C 1
ATOM 1495 O O . GLN A 1 181 ? 17.234 1.228 -10.789 1 96.75 181 GLN A O 1
ATOM 1500 N N . GLY A 1 182 ? 17.875 -0.901 -11.266 1 94.06 182 GLY A N 1
ATOM 1501 C CA . GLY A 1 182 ? 19.188 -0.434 -11.703 1 94.06 182 GLY A CA 1
ATOM 1502 C C . GLY A 1 182 ? 20.016 0.174 -10.586 1 94.06 182 GLY A C 1
ATOM 1503 O O . GLY A 1 182 ? 20.266 -0.478 -9.57 1 94.06 182 GLY A O 1
ATOM 1504 N N . ASP A 1 183 ? 20.359 1.439 -10.711 1 96.19 183 ASP A N 1
ATOM 1505 C CA . ASP A 1 183 ? 21.172 2.1 -9.695 1 96.19 183 ASP A CA 1
ATOM 1506 C C . ASP A 1 183 ? 20.328 3.066 -8.859 1 96.19 183 ASP A C 1
ATOM 1508 O O . ASP A 1 183 ? 20.859 3.91 -8.141 1 96.19 183 ASP A O 1
ATOM 1512 N N . ARG A 1 184 ? 19.047 2.924 -8.945 1 97.88 184 ARG A N 1
ATOM 1513 C CA . ARG A 1 184 ? 18.156 3.861 -8.273 1 97.88 184 ARG A CA 1
ATOM 1514 C C . ARG A 1 184 ? 17.422 3.188 -7.117 1 97.88 184 ARG A C 1
ATOM 1516 O O . ARG A 1 184 ? 16.984 2.041 -7.234 1 97.88 184 ARG A O 1
ATOM 1523 N N . LEU A 1 185 ? 17.359 3.9 -6.008 1 98.69 185 LEU A N 1
ATOM 1524 C CA . LEU A 1 185 ? 16.562 3.473 -4.863 1 98.69 185 LEU A CA 1
ATOM 1525 C C . LEU A 1 185 ? 15.195 4.156 -4.867 1 98.69 185 LEU A C 1
ATOM 1527 O O . LEU A 1 185 ? 15.117 5.387 -4.844 1 98.69 185 LEU A O 1
ATOM 1531 N N . ASN A 1 186 ? 14.188 3.361 -4.988 1 98.88 186 ASN A N 1
ATOM 1532 C CA . ASN A 1 186 ? 12.805 3.842 -4.934 1 98.88 186 ASN A CA 1
ATOM 1533 C C . ASN A 1 186 ? 12.172 3.559 -3.574 1 98.88 186 ASN A C 1
ATOM 1535 O O . ASN A 1 186 ? 12.633 2.689 -2.834 1 98.88 186 ASN A O 1
ATOM 1539 N N . CYS A 1 187 ? 11.156 4.324 -3.211 1 98.88 187 CYS A N 1
ATOM 1540 C CA . CYS A 1 187 ? 10.414 4.133 -1.971 1 98.88 187 CYS A CA 1
ATOM 1541 C C . CYS A 1 187 ? 8.914 4.227 -2.217 1 98.88 187 CYS A C 1
ATOM 1543 O O . CYS A 1 187 ? 8.43 5.195 -2.809 1 98.88 187 CYS A O 1
ATOM 1545 N N . HIS A 1 188 ? 8.195 3.203 -1.84 1 98.94 188 HIS A N 1
ATOM 1546 C CA . HIS A 1 188 ? 6.738 3.221 -1.885 1 98.94 188 HIS A CA 1
ATOM 1547 C C . HIS A 1 188 ? 6.145 3.342 -0.485 1 98.94 188 HIS A C 1
ATOM 1549 O O . HIS A 1 188 ? 6.363 2.475 0.364 1 98.94 188 HIS A O 1
ATOM 1555 N N . LEU A 1 189 ? 5.379 4.387 -0.264 1 98.88 189 LEU A N 1
ATOM 1556 C CA . LEU A 1 189 ? 4.695 4.621 1.003 1 98.88 189 LEU A CA 1
ATOM 1557 C C . LEU A 1 189 ? 3.221 4.25 0.902 1 98.88 189 LEU A C 1
ATOM 1559 O O . LEU A 1 189 ? 2.529 4.676 -0.026 1 98.88 189 LEU A O 1
ATOM 1563 N N . THR A 1 190 ? 2.756 3.385 1.81 1 98.81 190 THR A N 1
ATOM 1564 C CA . THR A 1 190 ? 1.334 3.1 1.961 1 98.81 190 THR A CA 1
ATOM 1565 C C . THR A 1 190 ? 0.773 3.789 3.201 1 98.81 190 THR A C 1
ATOM 1567 O O . THR A 1 190 ? 1.272 3.586 4.309 1 98.81 190 THR A O 1
ATOM 1570 N N . GLN A 1 191 ? -0.2 4.559 2.977 1 98.69 191 GLN A N 1
ATOM 1571 C CA . GLN A 1 191 ? -0.854 5.316 4.039 1 98.69 191 GLN A CA 1
ATOM 1572 C C . GLN A 1 191 ? -2.342 4.988 4.113 1 98.69 191 GLN A C 1
ATOM 1574 O O . GLN A 1 191 ? -3.059 5.094 3.115 1 98.69 191 GLN A O 1
ATOM 1579 N N . ARG A 1 192 ? -2.844 4.551 5.305 1 98.06 192 ARG A N 1
ATOM 1580 C CA . ARG A 1 192 ? -4.238 4.141 5.441 1 98.06 192 ARG A CA 1
ATOM 1581 C C . ARG A 1 192 ? -5.172 5.348 5.375 1 98.06 192 ARG A C 1
ATOM 1583 O O . ARG A 1 192 ? -6.32 5.223 4.949 1 98.06 192 ARG A O 1
ATOM 1590 N N . SER A 1 193 ? -4.711 6.469 5.863 1 97 193 SER A N 1
ATOM 1591 C CA . SER A 1 193 ? -5.496 7.695 5.961 1 97 193 SER A CA 1
ATOM 1592 C C . SER A 1 193 ? -4.621 8.922 5.742 1 97 193 SER A C 1
ATOM 1594 O O . SER A 1 193 ? -3.619 9.117 6.434 1 97 193 SER A O 1
ATOM 1596 N N . GLY A 1 194 ? -5 9.703 4.793 1 97.56 194 GLY A N 1
ATOM 1597 C CA . GLY A 1 194 ? -4.172 10.859 4.484 1 97.56 194 GLY A CA 1
ATOM 1598 C C . GLY A 1 194 ? -4.965 12.148 4.367 1 97.56 194 GLY A C 1
ATOM 1599 O O . GLY A 1 194 ? -5.844 12.266 3.514 1 97.56 194 GLY A O 1
ATOM 1600 N N . ASP A 1 195 ? -4.645 13.109 5.297 1 96.75 195 ASP A N 1
ATOM 1601 C CA . ASP A 1 195 ? -5.137 14.477 5.148 1 96.75 195 ASP A CA 1
ATOM 1602 C C . ASP A 1 195 ? -4.461 15.18 3.973 1 96.75 195 ASP A C 1
ATOM 1604 O O . ASP A 1 195 ? -3.264 15.461 4.016 1 96.75 195 ASP A O 1
ATOM 1608 N N . THR A 1 196 ? -5.242 15.547 3.021 1 98.12 196 THR A N 1
ATOM 1609 C CA . THR A 1 196 ? -4.715 16.062 1.766 1 98.12 196 THR A CA 1
ATOM 1610 C C . THR A 1 196 ? -4.062 17.438 1.974 1 98.12 196 THR A C 1
ATOM 1612 O O . THR A 1 196 ? -3.07 17.75 1.319 1 98.12 196 THR A O 1
ATOM 1615 N N . ALA A 1 197 ? -4.57 18.172 2.9 1 97.56 197 ALA A N 1
ATOM 1616 C CA . ALA A 1 197 ? -4.152 19.562 3.033 1 97.56 197 ALA A CA 1
ATOM 1617 C C . ALA A 1 197 ? -2.889 19.672 3.885 1 97.56 197 ALA A C 1
ATOM 1619 O O . ALA A 1 197 ? -2.031 20.531 3.623 1 97.56 197 ALA A O 1
ATOM 1620 N N . LEU A 1 198 ? -2.844 18.828 4.902 1 94.94 198 LEU A N 1
ATOM 1621 C CA . LEU A 1 198 ? -1.769 19 5.871 1 94.94 198 LEU A CA 1
ATOM 1622 C C . LEU A 1 198 ? -0.844 17.797 5.879 1 94.94 198 LEU A C 1
ATOM 1624 O O . LEU A 1 198 ? 0.366 17.922 5.688 1 94.94 198 LEU A O 1
ATOM 1628 N N . GLY A 1 199 ? -1.392 16.641 6.02 1 95.25 199 GLY A N 1
ATOM 1629 C CA . GLY A 1 199 ? -0.61 15.43 6.219 1 95.25 199 GLY A CA 1
ATOM 1630 C C . GLY A 1 199 ? 0.196 15.031 5 1 95.25 199 GLY A C 1
ATOM 1631 O O . GLY A 1 199 ? 1.413 14.852 5.082 1 95.25 199 GLY A O 1
ATOM 1632 N N . ILE A 1 200 ? -0.44 14.969 3.887 1 97.88 200 ILE A N 1
ATOM 1633 C CA . ILE A 1 200 ? 0.157 14.398 2.688 1 97.88 200 ILE A CA 1
ATOM 1634 C C . ILE A 1 200 ? 1.335 15.258 2.234 1 97.88 200 ILE A C 1
ATOM 1636 O O . ILE A 1 200 ? 2.398 14.734 1.896 1 97.88 200 ILE A O 1
ATOM 1640 N N . PRO A 1 201 ? 1.241 16.594 2.234 1 97.44 201 PRO A N 1
ATOM 1641 C CA . PRO A 1 201 ? 2.404 17.406 1.866 1 97.44 201 PRO A CA 1
ATOM 1642 C C . PRO A 1 201 ? 3.627 17.109 2.734 1 97.44 201 PRO A C 1
ATOM 1644 O O . PRO A 1 201 ? 4.746 17.047 2.225 1 97.44 201 PRO A O 1
ATOM 1647 N N . PHE A 1 202 ? 3.389 16.938 4.008 1 95.88 202 PHE A N 1
ATOM 1648 C CA . PHE A 1 202 ? 4.469 16.594 4.926 1 95.88 202 PHE A CA 1
ATOM 1649 C C . PHE A 1 202 ? 5.035 15.219 4.617 1 95.88 202 PHE A C 1
ATOM 1651 O O . PHE A 1 202 ? 6.254 15.023 4.637 1 95.88 202 PHE A O 1
ATOM 1658 N N . ASN A 1 203 ? 4.195 14.281 4.348 1 97.44 203 ASN A N 1
ATOM 1659 C CA . ASN A 1 203 ? 4.629 12.922 4.062 1 97.44 203 ASN A CA 1
ATOM 1660 C C . ASN A 1 203 ? 5.473 12.852 2.791 1 97.44 203 ASN A C 1
ATOM 1662 O O . ASN A 1 203 ? 6.473 12.133 2.742 1 97.44 203 ASN A O 1
ATOM 1666 N N . ILE A 1 204 ? 5.059 13.602 1.766 1 98.38 204 ILE A N 1
ATOM 1667 C CA . ILE A 1 204 ? 5.824 13.648 0.523 1 98.38 204 ILE A CA 1
ATOM 1668 C C . ILE A 1 204 ? 7.254 14.094 0.813 1 98.38 204 ILE A C 1
ATOM 1670 O O . ILE A 1 204 ? 8.211 13.43 0.423 1 98.38 204 ILE A O 1
ATOM 1674 N N . ALA A 1 205 ? 7.375 15.172 1.533 1 97.94 205 ALA A N 1
ATOM 1675 C CA . ALA A 1 205 ? 8.688 15.742 1.828 1 97.94 205 ALA A CA 1
ATOM 1676 C C . ALA A 1 205 ? 9.508 14.812 2.713 1 97.94 205 ALA A C 1
ATOM 1678 O O . ALA A 1 205 ? 10.688 14.578 2.453 1 97.94 205 ALA A O 1
ATOM 1679 N N . ALA A 1 206 ? 8.891 14.305 3.727 1 97.25 206 ALA A N 1
ATOM 1680 C CA . ALA A 1 206 ? 9.578 13.469 4.707 1 97.25 206 ALA A CA 1
ATOM 1681 C C . ALA A 1 206 ? 10.133 12.203 4.062 1 97.25 206 ALA A C 1
ATOM 1683 O O . ALA A 1 206 ? 11.297 11.852 4.266 1 97.25 206 ALA A O 1
ATOM 1684 N N . TYR A 1 207 ? 9.352 11.562 3.254 1 98.44 207 TYR A N 1
ATOM 1685 C CA . TYR A 1 207 ? 9.781 10.281 2.705 1 98.44 207 TYR A CA 1
ATOM 1686 C C . TYR A 1 207 ? 10.711 10.484 1.512 1 98.44 207 TYR A C 1
ATOM 1688 O O . TYR A 1 207 ? 11.531 9.617 1.208 1 98.44 207 TYR A O 1
ATOM 1696 N N . ALA A 1 208 ? 10.555 11.602 0.828 1 98.25 208 ALA A N 1
ATOM 1697 C CA . ALA A 1 208 ? 11.57 11.953 -0.159 1 98.25 208 ALA A CA 1
ATOM 1698 C C . ALA A 1 208 ? 12.938 12.133 0.5 1 98.25 208 ALA A C 1
ATOM 1700 O O . ALA A 1 208 ? 13.945 11.625 0.003 1 98.25 208 ALA A O 1
ATOM 1701 N N . LEU A 1 209 ? 12.922 12.82 1.629 1 97.75 209 LEU A N 1
ATOM 1702 C CA . LEU A 1 209 ? 14.164 12.992 2.381 1 97.75 209 LEU A CA 1
ATOM 1703 C C . LEU A 1 209 ? 14.719 11.641 2.828 1 97.75 209 LEU A C 1
ATOM 1705 O O . LEU A 1 209 ? 15.906 11.367 2.652 1 97.75 209 LEU A O 1
ATOM 1709 N N . LEU A 1 210 ? 13.867 10.836 3.4 1 97.44 210 LEU A N 1
ATOM 1710 C CA . LEU A 1 210 ? 14.273 9.516 3.859 1 97.44 210 LEU A CA 1
ATOM 1711 C C . LEU A 1 210 ? 14.914 8.719 2.727 1 97.44 210 LEU A C 1
ATOM 1713 O O . LEU A 1 210 ? 15.961 8.094 2.914 1 97.44 210 LEU A O 1
ATOM 1717 N N . THR A 1 211 ? 14.305 8.734 1.573 1 98.38 211 THR A N 1
ATOM 1718 C CA . THR A 1 211 ? 14.805 8.016 0.409 1 98.38 211 THR A CA 1
ATOM 1719 C C . THR A 1 211 ? 16.188 8.516 0.015 1 98.38 211 THR A C 1
ATOM 1721 O O . THR A 1 211 ? 17.078 7.719 -0.276 1 98.38 211 THR A O 1
ATOM 1724 N N . LYS A 1 212 ? 16.344 9.805 0.025 1 97.38 212 LYS A N 1
ATOM 1725 C CA . LYS A 1 212 ? 17.625 10.391 -0.339 1 97.38 212 LYS A CA 1
ATOM 1726 C C . LYS A 1 212 ? 18.719 10.016 0.666 1 97.38 212 LYS A C 1
ATOM 1728 O O . LYS A 1 212 ? 19.844 9.703 0.282 1 97.38 212 LYS A O 1
ATOM 1733 N N . VAL A 1 213 ? 18.375 10.047 1.929 1 97.19 213 VAL A N 1
ATOM 1734 C CA . VAL A 1 213 ? 19.328 9.727 2.986 1 97.19 213 VAL A CA 1
ATOM 1735 C C . VAL A 1 213 ? 19.781 8.273 2.85 1 97.19 213 VAL A C 1
ATOM 1737 O O . VAL A 1 213 ? 20.969 7.988 2.887 1 97.19 213 VAL A O 1
ATOM 1740 N N . ILE A 1 214 ? 18.844 7.371 2.664 1 97.69 214 ILE A N 1
ATOM 1741 C CA . ILE A 1 214 ? 19.156 5.949 2.562 1 97.69 214 ILE A CA 1
ATOM 1742 C C . ILE A 1 214 ? 19.938 5.688 1.272 1 97.69 214 ILE A C 1
ATOM 1744 O O . ILE A 1 214 ? 20.891 4.906 1.261 1 97.69 214 ILE A O 1
ATOM 1748 N N . ALA A 1 215 ? 19.484 6.312 0.187 1 97.75 215 ALA A N 1
ATOM 1749 C CA . ALA A 1 215 ? 20.203 6.164 -1.081 1 97.75 215 ALA A CA 1
ATOM 1750 C C . ALA A 1 215 ? 21.656 6.566 -0.938 1 97.75 215 ALA A C 1
ATOM 1752 O O . ALA A 1 215 ? 22.562 5.832 -1.354 1 97.75 215 ALA A O 1
ATOM 1753 N N . GLN A 1 216 ? 21.891 7.715 -0.341 1 96.5 216 GLN A N 1
ATOM 1754 C CA . GLN A 1 216 ? 23.25 8.203 -0.155 1 96.5 216 GLN A CA 1
ATOM 1755 C C . GLN A 1 216 ? 24.078 7.234 0.684 1 96.5 216 GLN A C 1
ATOM 1757 O O . GLN A 1 216 ? 25.219 6.918 0.337 1 96.5 216 GLN A O 1
ATOM 1762 N N . GLU A 1 217 ? 23.516 6.797 1.726 1 96.19 217 GLU A N 1
ATOM 1763 C CA . GLU A 1 217 ? 24.219 5.91 2.645 1 96.19 217 GLU A CA 1
ATOM 1764 C C . GLU A 1 217 ? 24.562 4.582 1.977 1 96.19 217 GLU A C 1
ATOM 1766 O O . GLU A 1 217 ? 25.578 3.959 2.299 1 96.19 217 GLU A O 1
ATOM 1771 N N . THR A 1 218 ? 23.734 4.109 1.061 1 97.19 218 THR A N 1
ATOM 1772 C CA . THR A 1 218 ? 23.891 2.766 0.509 1 97.19 218 THR A CA 1
ATOM 1773 C C . THR A 1 218 ? 24.469 2.82 -0.9 1 97.19 218 THR A C 1
ATOM 1775 O O . THR A 1 218 ? 24.594 1.791 -1.567 1 97.19 218 THR A O 1
ATOM 1778 N N . GLY A 1 219 ? 24.781 4 -1.418 1 96.62 219 GLY A N 1
ATOM 1779 C CA . GLY A 1 219 ? 25.5 4.164 -2.672 1 96.62 219 GLY A CA 1
ATOM 1780 C C . GLY A 1 219 ? 24.578 4.168 -3.885 1 96.62 219 GLY A C 1
ATOM 1781 O O . GLY A 1 219 ? 25.047 3.965 -5.012 1 96.62 219 GLY A O 1
ATOM 1782 N N . PHE A 1 220 ? 23.297 4.34 -3.705 1 97.88 220 PHE A N 1
ATOM 1783 C CA . PHE A 1 220 ? 22.344 4.43 -4.805 1 97.88 220 PHE A CA 1
ATOM 1784 C C . PHE A 1 220 ? 22 5.887 -5.105 1 97.88 220 PHE A C 1
ATOM 1786 O O . PHE A 1 220 ? 22.344 6.781 -4.328 1 97.88 220 PHE A O 1
ATOM 1793 N N . LYS A 1 221 ? 21.391 6.113 -6.23 1 98 221 LYS A N 1
ATOM 1794 C CA . LYS A 1 221 ? 20.75 7.395 -6.555 1 98 221 LYS A CA 1
ATOM 1795 C C . LYS A 1 221 ? 19.281 7.387 -6.195 1 98 221 LYS A C 1
ATOM 1797 O O . LYS A 1 221 ? 18.609 6.359 -6.328 1 98 221 LYS A O 1
ATOM 1802 N N . PRO A 1 222 ? 18.844 8.5 -5.672 1 98 222 PRO A N 1
ATOM 1803 C CA . PRO A 1 222 ? 17.406 8.547 -5.457 1 98 222 PRO A CA 1
ATOM 1804 C C . PRO A 1 222 ? 16.609 8.359 -6.746 1 98 222 PRO A C 1
ATOM 1806 O O . PRO A 1 222 ? 16.938 8.945 -7.777 1 98 222 PRO A O 1
ATOM 1809 N N . GLY A 1 223 ? 15.586 7.492 -6.699 1 98.44 223 GLY A N 1
ATOM 1810 C CA . GLY A 1 223 ? 14.75 7.219 -7.859 1 98.44 223 GLY A CA 1
ATOM 1811 C C . GLY A 1 223 ? 13.375 7.84 -7.754 1 98.44 223 GLY A C 1
ATOM 1812 O O . GLY A 1 223 ? 13.234 9.062 -7.816 1 98.44 223 GLY A O 1
ATOM 1813 N N . THR A 1 224 ? 12.391 6.996 -7.523 1 98.69 224 THR A N 1
ATOM 1814 C CA . THR A 1 224 ? 10.992 7.414 -7.508 1 98.69 224 THR A CA 1
ATOM 1815 C C . THR A 1 224 ? 10.391 7.238 -6.113 1 98.69 224 THR A C 1
ATOM 1817 O O . THR A 1 224 ? 10.656 6.242 -5.441 1 98.69 224 THR A O 1
ATOM 1820 N N . PHE A 1 225 ? 9.672 8.281 -5.656 1 98.81 225 PHE A N 1
ATOM 1821 C CA . PHE A 1 225 ? 8.789 8.148 -4.5 1 98.81 225 PHE A CA 1
ATOM 1822 C C . PHE A 1 225 ? 7.355 7.883 -4.945 1 98.81 225 PHE A C 1
ATOM 1824 O O . PHE A 1 225 ? 6.777 8.664 -5.707 1 98.81 225 PHE A O 1
ATOM 1831 N N . ALA A 1 226 ? 6.836 6.75 -4.578 1 98.94 226 ALA A N 1
ATOM 1832 C CA . ALA A 1 226 ? 5.438 6.418 -4.84 1 98.94 226 ALA A CA 1
ATOM 1833 C C . ALA A 1 226 ? 4.617 6.453 -3.557 1 98.94 226 ALA A C 1
ATOM 1835 O O . ALA A 1 226 ? 5.086 6.027 -2.498 1 98.94 226 ALA A O 1
ATOM 1836 N N . HIS A 1 227 ? 3.432 6.922 -3.656 1 98.88 227 HIS A N 1
ATOM 1837 C CA . HIS A 1 227 ? 2.559 7.105 -2.5 1 98.88 227 HIS A CA 1
ATOM 1838 C C . HIS A 1 227 ? 1.156 6.578 -2.781 1 98.88 227 HIS A C 1
ATOM 1840 O O . HIS A 1 227 ? 0.517 6.984 -3.754 1 98.88 227 HIS A O 1
ATOM 1846 N N . THR A 1 228 ? 0.732 5.605 -1.996 1 98.94 228 THR A N 1
ATOM 1847 C CA . THR A 1 228 ? -0.644 5.121 -2.039 1 98.94 228 THR A CA 1
ATOM 1848 C C . THR A 1 228 ? -1.387 5.492 -0.758 1 98.94 228 THR A C 1
ATOM 1850 O O . THR A 1 228 ? -0.927 5.184 0.344 1 98.94 228 THR A O 1
ATOM 1853 N N . VAL A 1 229 ? -2.467 6.16 -0.931 1 98.88 229 VAL A N 1
ATOM 1854 C CA . VAL A 1 229 ? -3.303 6.551 0.199 1 98.88 229 VAL A CA 1
ATOM 1855 C C . VAL A 1 229 ? -4.676 5.895 0.081 1 98.88 229 VAL A C 1
ATOM 1857 O O . VAL A 1 229 ? -5.422 6.164 -0.862 1 98.88 229 VAL A O 1
ATOM 1860 N N . VAL A 1 230 ? -5.023 5.07 1.057 1 98.81 230 VAL A N 1
ATOM 1861 C CA . VAL A 1 230 ? -6.234 4.266 0.964 1 98.81 230 VAL A CA 1
ATOM 1862 C C . VAL A 1 230 ? -7.461 5.148 1.184 1 98.81 230 VAL A C 1
ATOM 1864 O O . VAL A 1 230 ? -8.43 5.07 0.426 1 98.81 230 VAL A O 1
ATOM 1867 N N . ASP A 1 231 ? -7.457 5.922 2.203 1 98.38 231 ASP A N 1
ATOM 1868 C CA . ASP A 1 231 ? -8.469 6.953 2.422 1 98.38 231 ASP A CA 1
ATOM 1869 C C . ASP A 1 231 ? -7.863 8.352 2.291 1 98.38 231 ASP A C 1
ATOM 1871 O O . ASP A 1 231 ? -7.328 8.891 3.26 1 98.38 231 ASP A O 1
ATOM 1875 N N . THR A 1 232 ? -7.91 8.852 1.104 1 98.62 232 THR A N 1
ATOM 1876 C CA . THR A 1 232 ? -7.488 10.227 0.855 1 98.62 232 THR A CA 1
ATOM 1877 C C . THR A 1 232 ? -8.641 11.203 1.11 1 98.62 232 THR A C 1
ATOM 1879 O O . THR A 1 232 ? -9.672 11.141 0.437 1 98.62 232 THR A O 1
ATOM 1882 N N . HIS A 1 233 ? -8.414 12.109 2.084 1 98.19 233 HIS A N 1
ATOM 1883 C CA . HIS A 1 233 ? -9.602 12.891 2.43 1 98.19 233 HIS A CA 1
ATOM 1884 C C . HIS A 1 233 ? -9.258 14.367 2.588 1 98.19 233 HIS A C 1
ATOM 1886 O O . HIS A 1 233 ? -8.094 14.727 2.795 1 98.19 233 HIS A O 1
ATOM 1892 N N . VAL A 1 234 ? -10.227 15.133 2.389 1 98.06 234 VAL A N 1
ATOM 1893 C CA . VAL A 1 234 ? -10.258 16.562 2.65 1 98.06 234 VAL A CA 1
ATOM 1894 C C . VAL A 1 234 ? -11.289 16.875 3.725 1 98.06 234 VAL A C 1
ATOM 1896 O O . VAL A 1 234 ? -12.477 16.578 3.562 1 98.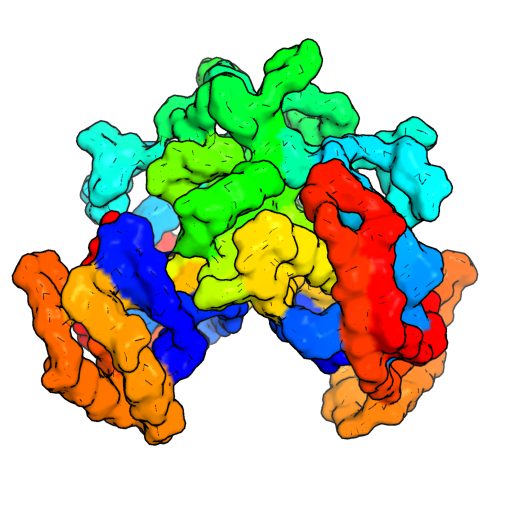06 234 VAL A O 1
ATOM 1899 N N . TYR A 1 235 ? -10.828 17.484 4.801 1 97.12 235 TYR A N 1
ATOM 1900 C CA . TYR A 1 235 ? -11.797 17.906 5.805 1 97.12 235 TYR A CA 1
ATOM 1901 C C . TYR A 1 235 ? -12.688 19.016 5.273 1 97.12 235 TYR A C 1
ATOM 1903 O O . TYR A 1 235 ? -12.203 19.953 4.621 1 97.12 235 TYR A O 1
ATOM 1911 N N . CYS A 1 236 ? -13.992 18.859 5.582 1 96.31 236 CYS A N 1
ATOM 1912 C CA . CYS A 1 236 ? -14.883 19.844 4.977 1 96.31 236 CYS A CA 1
ATOM 1913 C C . CYS A 1 236 ? -15.742 20.531 6.039 1 96.31 236 CYS A C 1
ATOM 1915 O O . CYS A 1 236 ? -16.812 21.047 5.738 1 96.31 236 CYS A O 1
ATOM 1917 N N . GLY A 1 237 ? -15.312 20.484 7.27 1 93.88 237 GLY A N 1
ATOM 1918 C CA . GLY A 1 237 ? -15.953 21.281 8.305 1 93.88 237 GLY A CA 1
ATOM 1919 C C . GLY A 1 237 ? -16.781 20.438 9.258 1 93.88 237 GLY A C 1
ATOM 1920 O O . GLY A 1 237 ? -16.891 19.219 9.102 1 93.88 237 GLY A O 1
ATOM 1921 N N . ARG A 1 238 ? -17.312 21.141 10.25 1 92.56 238 ARG A N 1
ATOM 1922 C CA . ARG A 1 238 ? -18.109 20.547 11.312 1 92.56 238 ARG A CA 1
ATOM 1923 C C . ARG A 1 238 ? -19.516 21.125 11.336 1 92.56 238 ARG A C 1
ATOM 1925 O O . ARG A 1 238 ? -19.75 22.219 10.828 1 92.56 238 ARG A O 1
ATOM 1932 N N . GLY A 1 239 ? -20.469 20.375 11.953 1 91 239 GLY A N 1
ATOM 1933 C CA . GLY A 1 239 ? -21.828 20.891 12.117 1 91 239 GLY A CA 1
ATOM 1934 C C . GLY A 1 239 ? -22.484 21.266 10.805 1 91 239 GLY A C 1
ATOM 1935 O O . GLY A 1 239 ? -22.469 20.484 9.852 1 91 239 GLY A O 1
ATOM 1936 N N . ALA A 1 240 ? -23 22.484 10.789 1 92.81 240 ALA A N 1
ATOM 1937 C CA . ALA A 1 240 ? -23.766 22.938 9.633 1 92.81 240 ALA A CA 1
ATOM 1938 C C . ALA A 1 240 ? -22.906 22.984 8.375 1 92.81 240 ALA A C 1
ATOM 1940 O O . ALA A 1 240 ? -23.375 22.703 7.277 1 92.81 240 ALA A O 1
ATOM 1941 N N . ARG A 1 241 ? -21.688 23.391 8.578 1 94 241 ARG A N 1
ATOM 1942 C CA . ARG A 1 241 ? -20.781 23.469 7.438 1 94 241 ARG A CA 1
ATOM 1943 C C . ARG A 1 241 ? -20.516 22.078 6.855 1 94 241 ARG A C 1
ATOM 1945 O O . ARG A 1 241 ? -20.578 21.891 5.637 1 94 241 ARG A O 1
ATOM 1952 N N . GLY A 1 242 ? -20.219 21.109 7.711 1 93.75 242 GLY A N 1
ATOM 1953 C CA . GLY A 1 242 ? -20.016 19.75 7.254 1 93.75 242 GLY A CA 1
ATOM 1954 C C . GLY A 1 242 ? -21.25 19.125 6.621 1 93.75 242 GLY A C 1
ATOM 1955 O O . GLY A 1 242 ? -21.172 18.5 5.566 1 93.75 242 GLY A O 1
ATOM 1956 N N . GLU A 1 243 ? -22.344 19.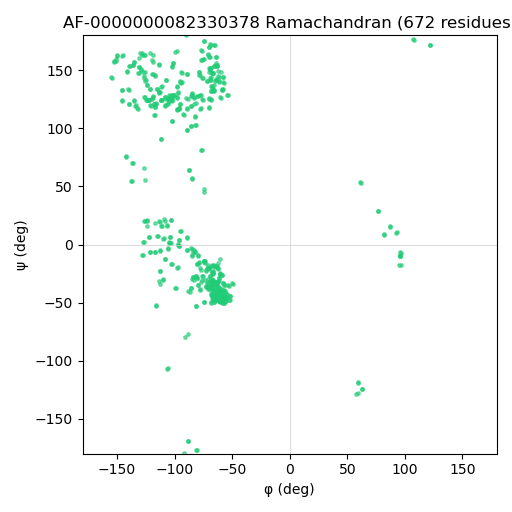375 7.207 1 93.69 243 GLU A N 1
ATOM 1957 C CA . GLU A 1 243 ? -23.609 18.828 6.73 1 93.69 243 GLU A CA 1
ATOM 1958 C C . GLU A 1 243 ? -23.984 19.391 5.363 1 93.69 243 GLU A C 1
ATOM 1960 O O . GLU A 1 243 ? -24.609 18.719 4.555 1 93.69 243 GLU A O 1
ATOM 1965 N N . TRP A 1 244 ? -23.609 20.594 5.215 1 96.88 244 TRP A N 1
ATOM 1966 C CA . TRP A 1 244 ? -23.891 21.25 3.939 1 96.88 244 TRP A CA 1
ATOM 1967 C C . TRP A 1 244 ? -23.281 20.453 2.781 1 96.88 244 TRP A C 1
ATOM 1969 O O . TRP A 1 244 ? -23.891 20.344 1.712 1 96.88 244 TRP A O 1
ATOM 1979 N N . TYR A 1 245 ? -22.125 19.922 2.955 1 97.12 245 TYR A N 1
ATOM 1980 C CA . TYR A 1 245 ? -21.438 19.188 1.894 1 97.12 245 TYR A CA 1
ATOM 1981 C C . TYR A 1 245 ? -22.172 17.891 1.566 1 97.12 245 TYR A C 1
ATOM 1983 O O . TYR A 1 245 ? -22.125 17.422 0.429 1 97.12 245 TYR A O 1
ATOM 1991 N N . ALA A 1 246 ? -22.812 17.344 2.508 1 95.12 246 ALA A N 1
ATOM 1992 C CA . ALA A 1 246 ? -23.609 16.141 2.248 1 95.12 246 ALA A CA 1
ATOM 1993 C C . ALA A 1 246 ? -24.641 16.391 1.16 1 95.12 246 ALA A C 1
ATOM 1995 O O . ALA A 1 246 ? -24.859 15.547 0.289 1 95.12 246 ALA A O 1
ATOM 1996 N N . ASP A 1 247 ? -25.156 17.578 1.142 1 96.31 247 ASP A N 1
ATOM 1997 C CA . ASP A 1 247 ? -26.266 17.906 0.245 1 96.31 247 ASP A CA 1
ATOM 1998 C C . ASP A 1 247 ? -25.766 18.594 -1.019 1 96.31 247 ASP A C 1
ATOM 2000 O O . ASP A 1 247 ? -26.453 18.625 -2.039 1 96.31 247 ASP A O 1
ATOM 2004 N N . ASN A 1 248 ? -24.547 19.141 -0.922 1 98.31 248 ASN A N 1
ATOM 2005 C CA . ASN A 1 248 ? -24.156 20.062 -1.993 1 98.31 248 ASN A CA 1
ATOM 2006 C C . ASN A 1 248 ? -22.875 19.609 -2.68 1 98.31 248 ASN A C 1
ATOM 2008 O O . ASN A 1 248 ? -22.344 20.312 -3.543 1 98.31 248 ASN A O 1
ATOM 2012 N N . LEU A 1 249 ? -22.406 18.453 -2.338 1 98.25 249 LEU A N 1
ATOM 2013 C CA . LEU A 1 249 ? -21.172 17.969 -2.938 1 98.25 249 LEU A CA 1
ATOM 2014 C C . LEU A 1 249 ? -21.312 17.828 -4.449 1 98.25 249 LEU A C 1
ATOM 2016 O O . LEU A 1 249 ? -20.391 18.141 -5.199 1 98.25 249 LEU A O 1
ATOM 2020 N N . GLU A 1 250 ? -22.438 17.375 -4.891 1 98.06 250 GLU A N 1
ATOM 2021 C CA . GLU A 1 250 ? -22.672 17.219 -6.324 1 98.06 250 GLU A CA 1
ATOM 2022 C C . GLU A 1 250 ? -22.578 18.547 -7.047 1 98.06 250 GLU A C 1
ATOM 2024 O O . GLU A 1 250 ? -22.078 18.625 -8.172 1 98.06 250 GLU A O 1
ATOM 2029 N N . ALA A 1 251 ? -23.156 19.562 -6.453 1 98.44 251 ALA A N 1
ATOM 2030 C CA . ALA A 1 251 ? -23.078 20.891 -7.047 1 98.44 251 ALA A CA 1
ATOM 2031 C C . ALA A 1 251 ? -21.641 21.359 -7.16 1 98.44 251 ALA A C 1
ATOM 2033 O O . ALA A 1 251 ? -21.25 21.953 -8.172 1 98.44 251 ALA A O 1
ATOM 2034 N N . LEU A 1 252 ? -20.891 21.141 -6.09 1 98.62 252 LEU A N 1
ATOM 2035 C CA . LEU A 1 252 ? -19.469 21.469 -6.121 1 98.62 252 LEU A CA 1
ATOM 2036 C C . LEU A 1 252 ? -18.766 20.703 -7.242 1 98.62 252 LEU A C 1
ATOM 2038 O O . LEU A 1 252 ? -18.016 21.297 -8.031 1 98.62 252 LEU A O 1
ATOM 2042 N N . GLN A 1 253 ? -18.984 19.438 -7.344 1 98.75 253 GLN A N 1
ATOM 2043 C CA . GLN A 1 253 ? -18.312 18.562 -8.305 1 98.75 253 GLN A CA 1
ATOM 2044 C C . GLN A 1 253 ? -18.734 18.906 -9.734 1 98.75 253 GLN A C 1
ATOM 2046 O O . GLN A 1 253 ? -17.922 18.797 -10.664 1 98.75 253 GLN A O 1
ATOM 2051 N N . SER A 1 254 ? -19.953 19.328 -9.906 1 98.56 254 SER A N 1
ATOM 2052 C CA . SER A 1 254 ? -20.406 19.781 -11.219 1 98.56 254 SER A CA 1
ATOM 2053 C C . SER A 1 254 ? -19.641 21.016 -11.672 1 98.56 254 SER A C 1
ATOM 2055 O O . SER A 1 254 ? -19.297 21.141 -12.852 1 98.56 254 SER A O 1
ATOM 2057 N N . ARG A 1 255 ? -19.438 21.938 -10.758 1 98.38 255 ARG A N 1
ATOM 2058 C CA . ARG A 1 255 ? -18.688 23.156 -11.078 1 98.38 255 ARG A CA 1
ATOM 2059 C C . ARG A 1 255 ? -17.219 22.828 -11.367 1 98.38 255 ARG A C 1
ATOM 2061 O O . ARG A 1 255 ? -16.609 23.422 -12.258 1 98.38 255 ARG A O 1
ATOM 2068 N N . LEU A 1 256 ? -16.688 21.891 -10.609 1 98.69 256 LEU A N 1
ATOM 2069 C CA . LEU A 1 256 ? -15.312 21.469 -10.836 1 98.69 256 LEU A CA 1
ATOM 2070 C C . LEU A 1 256 ? -15.156 20.797 -12.195 1 98.69 256 LEU A C 1
ATOM 2072 O O . LEU A 1 256 ? -14.109 20.922 -12.836 1 98.69 256 LEU A O 1
ATOM 2076 N N . ALA A 1 257 ? -16.141 20.094 -12.656 1 98.25 257 ALA A N 1
ATOM 2077 C CA . ALA A 1 257 ? -16.125 19.422 -13.953 1 98.25 257 ALA A CA 1
ATOM 2078 C C . ALA A 1 257 ? -16 20.422 -15.094 1 98.25 257 ALA A C 1
ATOM 2080 O O . ALA A 1 257 ? -15.578 20.078 -16.203 1 98.25 257 ALA A O 1
ATOM 2081 N N . GLU A 1 258 ? -16.359 21.672 -14.828 1 97.38 258 GLU A N 1
ATOM 2082 C CA . GLU A 1 258 ? -16.375 22.703 -15.859 1 97.38 258 GLU A CA 1
ATOM 2083 C C . GLU A 1 258 ? -15.078 23.516 -15.828 1 97.38 258 GLU A C 1
ATOM 2085 O O . GLU A 1 258 ? -14.922 24.469 -16.609 1 97.38 258 GLU A O 1
ATOM 2090 N N . VAL A 1 259 ? -14.266 23.141 -14.891 1 97.19 259 VAL A N 1
ATOM 2091 C CA . VAL A 1 259 ? -13.016 23.891 -14.766 1 97.19 259 VAL A CA 1
ATOM 2092 C C . VAL A 1 259 ? -12.109 23.578 -15.953 1 97.19 259 VAL A C 1
ATOM 2094 O O . VAL A 1 259 ? -11.781 22.422 -16.203 1 97.19 259 VAL A O 1
ATOM 2097 N N . ASP A 1 260 ? -11.648 24.578 -16.656 1 94.25 260 ASP A N 1
ATOM 2098 C CA . ASP A 1 260 ? -10.773 24.422 -17.812 1 94.25 260 ASP A CA 1
ATOM 2099 C C . ASP A 1 260 ? -9.391 25 -17.547 1 94.25 260 ASP A C 1
ATOM 2101 O O . ASP A 1 260 ? -8.406 24.609 -18.172 1 94.25 260 ASP A O 1
ATOM 2105 N N . ASP A 1 261 ? -9.43 26.016 -16.734 1 94.69 261 ASP A N 1
ATOM 2106 C CA . ASP A 1 261 ? -8.188 26.688 -16.375 1 94.69 261 ASP A CA 1
ATOM 2107 C C . ASP A 1 261 ? -8.062 26.859 -14.867 1 94.69 261 ASP A C 1
ATOM 2109 O O . ASP A 1 261 ? -9.055 26.781 -14.148 1 94.69 261 ASP A O 1
ATOM 2113 N N . ARG A 1 262 ? -6.883 27.156 -14.43 1 94.31 262 ARG A N 1
ATOM 2114 C CA . ARG A 1 262 ? -6.598 27.25 -13 1 94.31 262 ARG A CA 1
ATOM 2115 C C . ARG A 1 262 ? -7.398 28.375 -12.359 1 94.31 262 ARG A C 1
ATOM 2117 O O . ARG A 1 262 ? -7.82 28.266 -11.203 1 94.31 262 ARG A O 1
ATOM 2124 N N . GLU A 1 263 ? -7.648 29.391 -13.078 1 94.38 263 GLU A N 1
ATOM 2125 C CA . GLU A 1 263 ? -8.383 30.547 -12.555 1 94.38 263 GLU A CA 1
ATOM 2126 C C . GLU A 1 263 ? -9.828 30.172 -12.234 1 94.38 263 GLU A C 1
ATOM 2128 O O . GLU A 1 263 ? -10.453 30.781 -11.367 1 94.38 263 GLU A O 1
ATOM 2133 N N . ASP A 1 264 ? -10.297 29.125 -12.906 1 97.62 264 ASP A N 1
ATOM 2134 C CA . ASP A 1 264 ? -11.68 28.703 -12.703 1 97.62 264 ASP A CA 1
ATOM 2135 C C . ASP A 1 264 ? -11.891 28.172 -11.281 1 97.62 264 ASP A C 1
ATOM 2137 O O . ASP A 1 264 ? -13 28.219 -10.758 1 97.62 264 ASP A O 1
ATOM 2141 N N . TYR A 1 265 ? -10.836 27.688 -10.664 1 98.56 265 TYR A N 1
ATOM 2142 C CA . TYR A 1 265 ? -10.945 27.188 -9.297 1 98.56 265 TYR A CA 1
ATOM 2143 C C . TYR A 1 265 ? -11.344 28.297 -8.336 1 98.56 265 TYR A C 1
ATOM 2145 O O . TYR A 1 265 ? -12.055 28.062 -7.352 1 98.56 265 TYR A O 1
ATOM 2153 N N . LEU A 1 266 ? -10.898 29.531 -8.594 1 98.44 266 LEU A N 1
ATOM 2154 C CA . LEU A 1 266 ? -11.234 30.656 -7.734 1 98.44 266 LEU A CA 1
ATOM 2155 C C . LEU A 1 266 ? -12.719 31 -7.824 1 98.44 266 LEU A C 1
ATOM 2157 O O . LEU A 1 266 ? -13.328 31.406 -6.832 1 98.44 266 LEU A O 1
ATOM 2161 N N . ALA A 1 267 ? -13.273 30.828 -9.008 1 98.19 267 ALA A N 1
ATOM 2162 C CA . ALA A 1 267 ? -14.711 31.031 -9.164 1 98.19 267 ALA A CA 1
ATOM 2163 C C . ALA A 1 267 ? -15.5 30 -8.375 1 98.19 267 ALA A C 1
ATOM 2165 O O . ALA A 1 267 ? -16.547 30.312 -7.789 1 98.19 267 ALA A O 1
ATOM 2166 N N . VAL A 1 268 ? -15.039 28.766 -8.398 1 98.69 268 VAL A N 1
ATOM 2167 C CA . VAL A 1 268 ? -15.672 27.719 -7.613 1 98.69 268 VAL A CA 1
ATOM 2168 C C . VAL A 1 268 ? -15.586 28.062 -6.129 1 98.69 268 VAL A C 1
ATOM 2170 O O . VAL A 1 268 ? -16.547 27.875 -5.387 1 98.69 268 VAL A O 1
ATOM 2173 N N . ARG A 1 269 ? -14.422 28.531 -5.711 1 98.38 269 ARG A N 1
ATOM 2174 C CA . ARG A 1 269 ? -14.242 28.938 -4.32 1 98.38 269 ARG A CA 1
ATOM 2175 C C . ARG A 1 269 ? -15.227 30.031 -3.93 1 98.38 269 ARG A C 1
ATOM 2177 O O . ARG A 1 269 ? -15.844 29.969 -2.865 1 98.38 269 ARG A O 1
ATOM 2184 N N . GLU A 1 270 ? -15.359 31 -4.793 1 97.88 270 GLU A N 1
ATOM 2185 C CA . GLU A 1 270 ? -16.281 32.094 -4.531 1 97.88 270 GLU A CA 1
ATOM 2186 C C . GLU A 1 270 ? -17.719 31.609 -4.395 1 97.88 270 GLU A C 1
ATOM 2188 O O . GLU A 1 270 ? -18.438 32.031 -3.506 1 97.88 270 GLU A O 1
ATOM 2193 N N . TRP A 1 271 ? -18.047 30.75 -5.27 1 98.19 271 TRP A N 1
ATOM 2194 C CA . TRP A 1 271 ? -19.375 30.141 -5.188 1 98.19 271 TRP A CA 1
ATOM 2195 C C . TRP A 1 271 ? -19.562 29.422 -3.857 1 98.19 271 TRP A C 1
ATOM 2197 O O . TRP A 1 271 ? -20.578 29.609 -3.18 1 98.19 271 TRP A O 1
ATOM 2207 N N . LEU A 1 272 ? -18.641 28.594 -3.494 1 97.75 272 LEU A N 1
ATOM 2208 C CA . LEU A 1 272 ? -18.703 27.812 -2.256 1 97.75 272 LEU A CA 1
ATOM 2209 C C . LEU A 1 272 ? -18.859 28.75 -1.052 1 97.75 272 LEU A C 1
ATOM 2211 O O . LEU A 1 272 ? -19.703 28.5 -0.184 1 97.75 272 LEU A O 1
ATOM 2215 N N . GLU A 1 273 ? -18.094 29.797 -1.007 1 95.31 273 GLU A N 1
ATOM 2216 C CA . GLU A 1 273 ? -18.094 30.719 0.12 1 95.31 273 GLU A CA 1
ATOM 2217 C C . GLU A 1 273 ? -19.406 31.516 0.177 1 95.31 273 GLU A C 1
ATOM 2219 O O . GLU A 1 273 ? -19.844 31.938 1.252 1 95.31 273 GLU A O 1
ATOM 2224 N N . SER A 1 274 ? -19.984 31.656 -0.978 1 97.31 274 SER A N 1
ATOM 2225 C CA . SER A 1 274 ? -21.25 32.375 -1.021 1 97.31 274 SER A CA 1
ATOM 2226 C C . SER A 1 274 ? -22.422 31.5 -0.619 1 97.31 274 SER A C 1
ATOM 2228 O O . SER A 1 274 ? -23.422 31.969 -0.068 1 97.31 274 SER A O 1
ATOM 2230 N N . GLU A 1 275 ? -22.328 30.188 -0.856 1 97.12 275 GLU A N 1
ATOM 2231 C CA . GLU A 1 275 ? -23.453 29.281 -0.696 1 97.12 275 GLU A CA 1
ATOM 2232 C C . GLU A 1 275 ? -23.391 28.547 0.641 1 97.12 275 GLU A C 1
ATOM 2234 O O . GLU A 1 275 ? -24.422 28.266 1.244 1 97.12 275 GLU A O 1
ATOM 2239 N N . ALA A 1 276 ? -22.234 28.203 1.046 1 96 276 ALA A N 1
ATOM 2240 C CA . ALA A 1 276 ? -22.078 27.391 2.256 1 96 276 ALA A CA 1
ATOM 2241 C C . ALA A 1 276 ? -22.219 28.25 3.508 1 96 276 ALA A C 1
ATOM 2243 O O . ALA A 1 276 ? -21.844 29.422 3.508 1 96 276 ALA A O 1
ATOM 2244 N N . PRO A 1 277 ? -22.781 27.656 4.566 1 95.81 277 PRO A N 1
ATOM 2245 C CA . PRO A 1 277 ? -22.797 28.406 5.824 1 95.81 277 PRO A CA 1
ATOM 2246 C C . PRO A 1 277 ? -21.406 28.688 6.367 1 95.81 277 PRO A C 1
ATOM 2248 O O . PRO A 1 277 ? -20.469 27.922 6.109 1 95.81 277 PRO A O 1
ATOM 2251 N N . ALA A 1 278 ? -21.297 29.766 7.16 1 90.88 278 ALA A N 1
ATOM 2252 C CA . ALA A 1 278 ? -20.016 30.109 7.77 1 90.88 278 ALA A CA 1
ATOM 2253 C C . ALA A 1 278 ? -19.625 29.078 8.82 1 90.88 278 ALA A C 1
ATOM 2255 O O . ALA A 1 278 ? -20.484 28.5 9.5 1 90.88 278 ALA A O 1
ATOM 2256 N N . GLU A 1 279 ? -18.344 28.875 8.836 1 88.12 279 GLU A N 1
ATOM 2257 C CA . GLU A 1 279 ? -17.844 28.062 9.945 1 88.12 279 GLU A CA 1
ATOM 2258 C C . GLU A 1 279 ? -18.016 28.781 11.281 1 88.12 279 GLU A C 1
ATOM 2260 O O . GLU A 1 279 ? -17.969 30.016 11.328 1 88.12 279 GLU A O 1
ATOM 2265 N N . ALA A 1 280 ? -18.25 27.953 12.328 1 82.44 280 ALA A N 1
ATOM 2266 C CA . ALA A 1 280 ? -18.344 28.562 13.648 1 82.44 280 ALA A CA 1
ATOM 2267 C C . ALA A 1 280 ? -17.031 29.234 14.039 1 82.44 280 ALA A C 1
ATOM 2269 O O . ALA A 1 280 ? -15.961 28.797 13.625 1 82.44 280 ALA A O 1
ATOM 2270 N N . GLU A 1 281 ? -17.172 30.297 14.836 1 77 281 GLU A N 1
ATOM 2271 C CA . GLU A 1 281 ? -15.992 31 15.336 1 77 281 GLU A CA 1
ATOM 2272 C C . GLU A 1 281 ? -15.047 30.031 16.047 1 77 281 GLU A C 1
ATOM 2274 O O . GLU A 1 281 ? -15.484 29.234 16.875 1 77 281 GLU A O 1
ATOM 2279 N N . GLY A 1 282 ? -13.766 30.016 15.695 1 77.88 282 GLY A N 1
ATOM 2280 C CA . GLY A 1 282 ? -12.781 29.109 16.281 1 77.88 282 GLY A CA 1
ATOM 2281 C C . GLY A 1 282 ? -12.547 27.859 15.461 1 77.88 282 GLY A C 1
ATOM 2282 O O . GLY A 1 282 ? -11.594 27.125 15.703 1 77.88 282 GLY A O 1
ATOM 2283 N N . ASP A 1 283 ? -13.445 27.781 14.383 1 81.31 283 ASP A N 1
ATOM 2284 C CA . ASP A 1 283 ? -13.312 26.578 13.555 1 81.31 283 ASP A CA 1
ATOM 2285 C C . ASP A 1 283 ? -13.07 26.953 12.094 1 81.31 283 ASP A C 1
ATOM 2287 O O . ASP A 1 283 ? -13.242 26.125 11.195 1 81.31 283 ASP A O 1
ATOM 2291 N N . GLU A 1 284 ? -12.703 28.188 11.852 1 76.62 284 GLU A N 1
ATOM 2292 C CA . GLU A 1 284 ? -12.719 28.75 10.516 1 76.62 284 GLU A CA 1
ATOM 2293 C C . GLU A 1 284 ? -11.797 27.984 9.57 1 76.62 284 GLU A C 1
ATOM 2295 O O . GLU A 1 284 ? -11.961 28.047 8.352 1 76.62 284 GLU A O 1
ATOM 2300 N N . ARG A 1 285 ? -10.961 27.141 10.008 1 87.38 285 ARG A N 1
ATOM 2301 C CA . ARG A 1 285 ? -9.984 26.531 9.109 1 87.38 285 ARG A CA 1
ATOM 2302 C C . ARG A 1 285 ? -10.094 25 9.148 1 87.38 285 ARG A C 1
ATOM 2304 O O . ARG A 1 285 ? -9.211 24.297 8.656 1 87.38 285 ARG A O 1
ATOM 2311 N N . LEU A 1 286 ? -11.305 24.641 9.602 1 93.44 286 LEU A N 1
ATOM 2312 C CA . LEU A 1 286 ? -11.539 23.188 9.625 1 93.44 286 LEU A CA 1
ATOM 2313 C C . LEU A 1 286 ? -12.016 22.703 8.266 1 93.44 286 LEU A C 1
ATOM 2315 O O . LEU A 1 286 ? -11.805 21.531 7.922 1 93.44 286 LEU A O 1
ATOM 2319 N N . ASP A 1 287 ? -12.711 23.609 7.574 1 96.44 287 ASP A N 1
ATOM 2320 C CA . ASP A 1 287 ? -13.023 23.297 6.18 1 96.44 287 ASP A CA 1
ATOM 2321 C C . ASP A 1 287 ? -11.844 23.625 5.27 1 96.44 287 ASP A C 1
ATOM 2323 O O . ASP A 1 287 ? -11.562 24.797 4.996 1 96.44 287 ASP A O 1
ATOM 2327 N N . HIS A 1 288 ? -11.242 22.547 4.754 1 98 288 HIS A N 1
ATOM 2328 C CA . HIS A 1 288 ? -10.016 22.703 3.973 1 98 288 HIS A CA 1
ATOM 2329 C C . HIS A 1 288 ? -10.336 23.016 2.514 1 98 288 HIS A C 1
ATOM 2331 O O . HIS A 1 288 ? -9.445 23.375 1.744 1 98 288 HIS A O 1
ATOM 2337 N N . VAL A 1 289 ? -11.578 22.938 2.076 1 98.44 289 VAL A N 1
ATOM 2338 C CA . VAL A 1 289 ? -11.938 22.938 0.662 1 98.44 289 VAL A CA 1
ATOM 2339 C C . VAL A 1 289 ? -11.617 24.312 0.057 1 98.44 289 VAL A C 1
ATOM 2341 O O . VAL A 1 289 ? -10.953 24.406 -0.978 1 98.44 289 VAL A O 1
ATOM 2344 N N . PRO A 1 290 ? -11.984 25.453 0.713 1 97.75 290 PRO A N 1
ATOM 2345 C CA . PRO A 1 290 ? -11.672 26.75 0.111 1 97.75 290 PRO A CA 1
ATOM 2346 C C . PRO A 1 290 ? -10.18 26.969 -0.086 1 97.75 290 PRO A C 1
ATOM 2348 O O . PRO A 1 290 ? -9.75 27.453 -1.137 1 97.75 290 PRO A O 1
ATOM 2351 N N . GLY A 1 291 ? -9.43 26.625 0.945 1 98 291 GLY A N 1
ATOM 2352 C CA . GLY A 1 291 ? -7.984 26.766 0.839 1 98 291 GLY A CA 1
ATOM 2353 C C . GLY A 1 291 ? -7.383 25.906 -0.259 1 98 291 GLY A C 1
ATOM 2354 O O . GLY A 1 291 ? -6.465 26.344 -0.957 1 98 291 GLY A O 1
ATOM 2355 N N . LEU A 1 292 ? -7.926 24.703 -0.436 1 98.62 292 LEU A N 1
ATOM 2356 C CA . LEU A 1 292 ? -7.414 23.797 -1.457 1 98.62 292 LEU A CA 1
ATOM 2357 C C . LEU A 1 292 ? -7.793 24.281 -2.854 1 98.62 292 LEU A C 1
ATOM 2359 O O . LEU A 1 292 ? -7.027 24.109 -3.805 1 98.62 292 LEU A O 1
ATOM 2363 N N . LEU A 1 293 ? -8.977 24.859 -2.994 1 98.75 293 LEU A N 1
ATOM 2364 C CA . LEU A 1 293 ? -9.359 25.453 -4.27 1 98.75 293 LEU A CA 1
ATOM 2365 C C . LEU A 1 293 ? -8.43 26.609 -4.637 1 98.75 293 LEU A C 1
ATOM 2367 O O . LEU A 1 293 ? -8.047 26.75 -5.801 1 98.75 293 LEU A O 1
ATOM 2371 N N . GLU A 1 294 ? -8.102 27.422 -3.666 1 98.62 294 GLU A N 1
ATOM 2372 C CA . GLU A 1 294 ? -7.105 28.453 -3.906 1 98.62 294 GLU A CA 1
ATOM 2373 C C . GLU A 1 294 ? -5.777 27.859 -4.352 1 98.62 294 GLU A C 1
ATOM 2375 O O . GLU A 1 294 ? -5.156 28.344 -5.301 1 98.62 294 GLU A O 1
ATOM 2380 N N . GLN A 1 295 ? -5.367 26.828 -3.684 1 98.56 295 GLN A N 1
ATOM 2381 C CA . GLN A 1 295 ? -4.102 26.188 -4.023 1 98.56 295 GLN A CA 1
ATOM 2382 C C . GLN A 1 295 ? -4.125 25.656 -5.449 1 98.56 295 GLN A C 1
ATOM 2384 O O . GLN A 1 295 ? -3.129 25.766 -6.172 1 98.56 295 GLN A O 1
ATOM 2389 N N . LEU A 1 296 ? -5.215 25.062 -5.867 1 98.62 296 LEU A N 1
ATOM 2390 C CA . LEU A 1 296 ? -5.383 24.5 -7.203 1 98.62 296 LEU A CA 1
ATOM 2391 C C . LEU A 1 296 ? -5.242 25.578 -8.266 1 98.62 296 LEU A C 1
ATOM 2393 O O . LEU A 1 296 ? -4.902 25.297 -9.414 1 98.62 296 LEU A O 1
ATOM 2397 N N . SER A 1 297 ? -5.496 26.797 -7.902 1 98.5 297 SER A N 1
ATOM 2398 C CA . SER A 1 297 ? -5.43 27.906 -8.859 1 98.5 297 SER A CA 1
ATOM 2399 C C . SER A 1 297 ? -3.992 28.344 -9.094 1 98.5 297 SER A C 1
ATOM 2401 O O . SER A 1 297 ? -3.719 29.141 -10 1 98.5 297 SER A O 1
ATOM 2403 N N . ARG A 1 298 ? -3.064 27.844 -8.312 1 98.25 298 ARG A N 1
ATOM 2404 C CA . ARG A 1 298 ? -1.678 28.297 -8.352 1 98.25 298 ARG A CA 1
ATOM 2405 C C . ARG A 1 298 ? -0.837 27.406 -9.258 1 98.25 298 ARG A C 1
ATOM 2407 O O . ARG A 1 298 ? -1.018 26.188 -9.281 1 98.25 298 ARG A O 1
ATOM 2414 N N . GLU A 1 299 ? 0.006 27.984 -10.008 1 97.19 299 GLU A N 1
ATOM 2415 C CA . GLU A 1 299 ? 0.958 27.219 -10.82 1 97.19 299 GLU A CA 1
ATOM 2416 C C . GLU A 1 299 ? 2.172 26.812 -9.992 1 97.19 299 GLU A C 1
ATOM 2418 O O . GLU A 1 299 ? 2.785 27.641 -9.32 1 97.19 299 GLU A O 1
ATOM 2423 N N . PRO A 1 300 ? 2.438 25.484 -10.047 1 97.25 300 PRO A N 1
ATOM 2424 C CA . PRO A 1 300 ? 3.652 25.078 -9.336 1 97.25 300 PRO A CA 1
ATOM 2425 C C . PRO A 1 300 ? 4.898 25.797 -9.836 1 97.25 300 PRO A C 1
ATOM 2427 O O . PRO A 1 300 ? 5.047 26.016 -11.039 1 97.25 300 PRO A O 1
ATOM 2430 N N . LEU A 1 301 ? 5.746 26.172 -8.922 1 98.12 301 LEU A N 1
ATOM 2431 C CA . LEU A 1 301 ? 7.051 26.734 -9.266 1 98.12 301 LEU A CA 1
ATOM 2432 C C . LEU A 1 301 ? 8.102 25.625 -9.344 1 98.12 301 LEU A C 1
ATOM 2434 O O . LEU A 1 301 ? 7.781 24.438 -9.188 1 98.12 301 LEU A O 1
ATOM 2438 N N . ALA A 1 302 ? 9.344 26.062 -9.648 1 97.44 302 ALA A N 1
ATOM 2439 C CA . ALA A 1 302 ? 10.422 25.078 -9.773 1 97.44 302 ALA A CA 1
ATOM 2440 C C . ALA A 1 302 ? 10.695 24.406 -8.438 1 97.44 302 ALA A C 1
ATOM 2442 O O . ALA A 1 302 ? 10.656 25.047 -7.383 1 97.44 302 ALA A O 1
ATOM 2443 N N . ARG A 1 303 ? 10.953 23.094 -8.516 1 97.75 303 ARG A N 1
ATOM 2444 C CA . ARG A 1 303 ? 11.336 22.375 -7.305 1 97.75 303 ARG A CA 1
ATOM 2445 C C . ARG A 1 303 ? 12.711 22.812 -6.812 1 97.75 303 ARG A C 1
ATOM 2447 O O . ARG A 1 303 ? 13.609 23.062 -7.617 1 97.75 303 ARG A O 1
ATOM 2454 N N . PRO A 1 304 ? 12.836 22.906 -5.52 1 98.06 304 PRO A N 1
ATOM 2455 C CA . PRO A 1 304 ? 14.164 23.156 -4.957 1 98.06 304 PRO A CA 1
ATOM 2456 C C . PRO A 1 304 ? 15.07 21.938 -5 1 98.06 304 PRO A C 1
ATOM 2458 O O . PRO A 1 304 ? 14.656 20.875 -5.465 1 98.06 304 PRO A O 1
ATOM 2461 N N . THR A 1 305 ? 16.266 22.156 -4.598 1 97.44 305 THR A N 1
ATOM 2462 C CA . THR A 1 305 ? 17.203 21.047 -4.441 1 97.44 305 THR A CA 1
ATOM 2463 C C . THR A 1 305 ? 17.562 20.859 -2.971 1 97.44 305 THR A C 1
ATOM 2465 O O . THR A 1 305 ? 17.406 21.766 -2.16 1 97.44 305 THR A O 1
ATOM 2468 N N . LEU A 1 306 ? 17.953 19.609 -2.666 1 96.94 306 LEU A N 1
ATOM 2469 C CA . LEU A 1 306 ? 18.344 19.266 -1.305 1 96.94 306 LEU A CA 1
ATOM 2470 C C . LEU A 1 306 ? 19.797 18.781 -1.257 1 96.94 306 LEU A C 1
ATOM 2472 O O . LEU A 1 306 ? 20.172 17.891 -2.01 1 96.94 306 LEU A O 1
ATOM 2476 N N . GLU A 1 307 ? 20.562 19.422 -0.419 1 96.56 307 GLU A N 1
ATOM 2477 C CA . GLU A 1 307 ? 21.922 18.969 -0.146 1 96.56 307 GLU A CA 1
ATOM 2478 C C . GLU A 1 307 ? 22 18.281 1.212 1 96.56 307 GLU A C 1
ATOM 2480 O O . GLU A 1 307 ? 21.531 18.812 2.219 1 96.56 307 GLU A O 1
ATOM 2485 N N . LEU A 1 308 ? 22.547 17.094 1.212 1 96.5 308 LEU A N 1
ATOM 2486 C CA . LEU A 1 308 ? 22.672 16.297 2.42 1 96.5 308 LEU A CA 1
ATOM 2487 C C . LEU A 1 308 ? 24.141 16.125 2.805 1 96.5 308 LEU A C 1
ATOM 2489 O O . LEU A 1 308 ? 24.984 15.828 1.95 1 96.5 308 LEU A O 1
ATOM 2493 N N . ALA A 1 309 ? 24.406 16.375 4.051 1 96.06 309 ALA A N 1
ATOM 2494 C CA . ALA A 1 309 ? 25.734 16.047 4.551 1 96.06 309 ALA A CA 1
ATOM 2495 C C . ALA A 1 309 ? 25.984 14.547 4.496 1 96.06 309 ALA A C 1
ATOM 2497 O O . ALA A 1 309 ? 25.047 13.75 4.473 1 96.06 309 ALA A O 1
ATOM 2498 N N . ASP A 1 310 ? 27.281 14.227 4.395 1 93 310 ASP A N 1
ATOM 2499 C CA . ASP A 1 310 ? 27.656 12.82 4.406 1 93 310 ASP A CA 1
ATOM 2500 C C . ASP A 1 310 ? 27.609 12.25 5.824 1 93 310 ASP A C 1
ATOM 2502 O O . ASP A 1 310 ? 28.625 12.172 6.504 1 93 310 ASP A O 1
ATOM 2506 N N . THR A 1 311 ? 26.422 11.891 6.262 1 91.44 311 THR A N 1
ATOM 2507 C CA . THR A 1 311 ? 26.203 11.328 7.586 1 91.44 311 THR A CA 1
ATOM 2508 C C . THR A 1 311 ? 25.281 10.117 7.512 1 91.44 311 THR A C 1
ATOM 2510 O O . THR A 1 311 ? 24.531 9.961 6.535 1 91.44 311 THR A O 1
ATOM 2513 N N . SER A 1 312 ? 25.422 9.312 8.508 1 91.19 312 SER A N 1
ATOM 2514 C CA . SER A 1 312 ? 24.562 8.125 8.562 1 91.19 312 SER A CA 1
ATOM 2515 C C . SER A 1 312 ? 23.141 8.5 8.961 1 91.19 312 SER A C 1
ATOM 2517 O O . SER A 1 312 ? 22.906 9.547 9.562 1 91.19 312 SER A O 1
ATOM 2519 N N . ILE A 1 313 ? 22.234 7.602 8.625 1 91.81 313 ILE A N 1
ATOM 2520 C CA . ILE A 1 313 ? 20.828 7.785 8.984 1 91.81 313 ILE A CA 1
ATOM 2521 C C . ILE A 1 313 ? 20.703 7.898 10.5 1 91.81 313 ILE A C 1
ATOM 2523 O O . ILE A 1 313 ? 19.828 8.617 11 1 91.81 313 ILE A O 1
ATOM 2527 N N . ASP A 1 314 ? 21.594 7.348 11.281 1 92.38 314 ASP A N 1
ATOM 2528 C CA . ASP A 1 314 ? 21.547 7.336 12.742 1 92.38 314 ASP A CA 1
ATOM 2529 C C . ASP A 1 314 ? 21.984 8.688 13.312 1 92.38 314 ASP A C 1
ATOM 2531 O O . ASP A 1 314 ? 21.656 9.016 14.453 1 92.38 314 ASP A O 1
ATOM 2535 N N . ASP A 1 315 ? 22.688 9.445 12.531 1 93.31 315 ASP A N 1
ATOM 2536 C CA . ASP A 1 315 ? 23.25 10.688 13.023 1 93.31 315 ASP A CA 1
ATOM 2537 C C . ASP A 1 315 ? 22.641 11.898 12.312 1 93.31 315 ASP A C 1
ATOM 2539 O O . ASP A 1 315 ? 23.125 13.016 12.453 1 93.31 315 ASP A O 1
ATOM 2543 N N . LEU A 1 316 ? 21.625 11.633 11.508 1 94.31 316 LEU A N 1
ATOM 2544 C CA . LEU A 1 316 ? 21.016 12.727 10.75 1 94.31 316 LEU A CA 1
ATOM 2545 C C . LEU A 1 316 ? 20.469 13.805 11.688 1 94.31 316 LEU A C 1
ATOM 2547 O O . LEU A 1 316 ? 19.734 13.5 12.625 1 94.31 316 LEU A O 1
ATOM 2551 N N . ALA A 1 317 ? 20.891 15.062 11.469 1 92.25 317 ALA A N 1
ATOM 2552 C CA . ALA A 1 317 ? 20.391 16.219 12.211 1 92.25 317 ALA A CA 1
ATOM 2553 C C . ALA A 1 317 ? 19.875 17.297 11.266 1 92.25 317 ALA A C 1
ATOM 2555 O O . ALA A 1 317 ? 20.156 17.266 10.062 1 92.25 317 ALA A O 1
ATOM 2556 N N . TYR A 1 318 ? 19.141 18.141 11.875 1 90.88 318 TYR A N 1
ATOM 2557 C CA . TYR A 1 318 ? 18.531 19.234 11.117 1 90.88 318 TYR A CA 1
ATOM 2558 C C . TYR A 1 318 ? 19.578 20 10.328 1 90.88 318 TYR A C 1
ATOM 2560 O O . TYR A 1 318 ? 19.344 20.391 9.188 1 90.88 318 TYR A O 1
ATOM 2568 N N . GLU A 1 319 ? 20.75 20.141 10.859 1 93.06 319 GLU A N 1
ATOM 2569 C CA . GLU A 1 319 ? 21.812 20.953 10.258 1 93.06 319 GLU A CA 1
ATOM 2570 C C . GLU A 1 319 ? 22.422 20.234 9.047 1 93.06 319 GLU A C 1
ATOM 2572 O O . GLU A 1 319 ? 23.109 20.859 8.242 1 93.06 319 GLU A O 1
ATOM 2577 N N . ASP A 1 320 ? 22.125 18.969 8.953 1 96.25 320 ASP A N 1
ATOM 2578 C CA . ASP A 1 320 ? 22.734 18.156 7.898 1 96.25 320 ASP A CA 1
ATOM 2579 C C . ASP A 1 320 ? 21.953 18.297 6.59 1 96.25 320 ASP A C 1
ATOM 2581 O O . ASP A 1 320 ? 22.359 17.766 5.559 1 96.25 320 ASP A O 1
ATOM 2585 N N . VAL A 1 321 ? 20.828 18.984 6.609 1 97.25 321 VAL A N 1
ATOM 2586 C CA . VAL A 1 321 ? 19.938 19.109 5.453 1 97.25 321 VAL A CA 1
ATOM 2587 C C . VAL A 1 321 ? 19.828 20.562 5.027 1 97.25 321 VAL A C 1
ATOM 2589 O O . VAL A 1 321 ? 19.438 21.422 5.82 1 97.25 321 VAL A O 1
ATOM 2592 N N . GLN A 1 322 ? 20.203 20.828 3.811 1 96.69 322 GLN A N 1
ATOM 2593 C CA . GLN A 1 322 ? 20.125 22.188 3.301 1 96.69 322 GLN A CA 1
ATOM 2594 C C . GLN A 1 322 ? 19.219 22.281 2.082 1 96.69 322 GLN A C 1
ATOM 2596 O O . GLN A 1 322 ? 19.438 21.594 1.083 1 96.69 322 GLN A O 1
ATOM 2601 N N . LEU A 1 323 ? 18.219 23.047 2.217 1 97.31 323 LEU A N 1
ATOM 2602 C CA . LEU A 1 323 ? 17.281 23.328 1.133 1 97.31 323 LEU A CA 1
ATOM 2603 C C . LEU A 1 323 ? 17.734 24.516 0.303 1 97.31 323 LEU A C 1
ATOM 2605 O O . LEU A 1 323 ? 17.984 25.594 0.845 1 97.31 323 LEU A O 1
ATOM 2609 N N . ASN A 1 324 ? 17.875 24.359 -1.021 1 97.5 324 ASN A N 1
ATOM 2610 C CA . ASN A 1 324 ? 18.375 25.422 -1.892 1 97.5 324 ASN A CA 1
ATOM 2611 C C . ASN A 1 324 ? 17.359 25.781 -2.971 1 97.5 324 ASN A C 1
ATOM 2613 O O . ASN A 1 324 ? 16.75 24.891 -3.574 1 97.5 324 ASN A O 1
ATOM 2617 N N . GLY A 1 325 ? 17.156 27.078 -3.152 1 98 325 GLY A N 1
ATOM 2618 C CA . GLY A 1 325 ? 16.375 27.562 -4.285 1 98 325 GLY A CA 1
ATOM 2619 C C . GLY A 1 325 ? 14.883 27.391 -4.094 1 98 325 GLY A C 1
ATOM 2620 O O . GLY A 1 325 ? 14.148 27.203 -5.062 1 98 325 GLY A O 1
ATOM 2621 N N . TYR A 1 326 ? 14.445 27.422 -2.898 1 98 326 TYR A N 1
ATOM 2622 C CA . TYR A 1 326 ? 13.016 27.25 -2.658 1 98 326 TYR A CA 1
ATOM 2623 C C . TYR A 1 326 ? 12.273 28.562 -2.84 1 98 326 TYR A C 1
ATOM 2625 O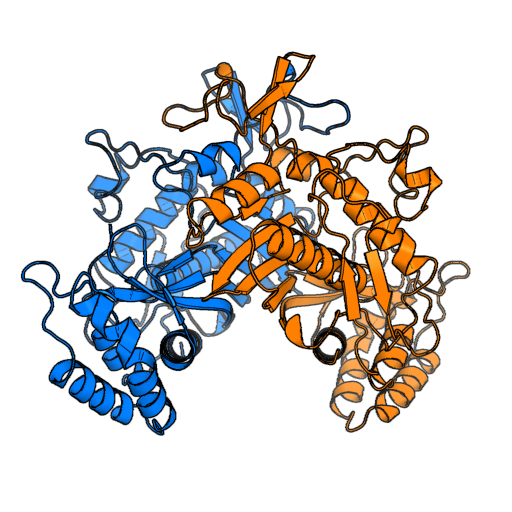 O . TYR A 1 326 ? 12.633 29.578 -2.24 1 98 326 TYR A O 1
ATOM 2633 N N . GLU A 1 327 ? 11.344 28.594 -3.723 1 98.12 327 GLU A N 1
ATOM 2634 C CA . GLU A 1 327 ? 10.336 29.641 -3.91 1 98.12 327 GLU A CA 1
ATOM 2635 C C . GLU A 1 327 ? 8.93 29.062 -3.869 1 98.12 327 GLU A C 1
ATOM 2637 O O . GLU A 1 327 ? 8.695 27.938 -4.348 1 98.12 327 GLU A O 1
ATOM 2642 N N . SER A 1 328 ? 8.062 29.797 -3.268 1 98.19 328 SER A N 1
ATOM 2643 C CA . SER A 1 328 ? 6.688 29.312 -3.201 1 98.19 328 SER A CA 1
ATOM 2644 C C . SER A 1 328 ? 5.688 30.453 -3.279 1 98.19 328 SER A C 1
ATOM 2646 O O . SER A 1 328 ? 6.066 31.625 -3.145 1 98.19 328 SER A O 1
ATOM 2648 N N . HIS A 1 329 ? 4.488 30.109 -3.576 1 98.12 329 HIS A N 1
ATOM 2649 C CA . HIS A 1 329 ? 3.369 31.016 -3.348 1 98.12 329 HIS A CA 1
ATOM 2650 C C . HIS A 1 329 ? 3.164 31.266 -1.857 1 98.12 329 HIS A C 1
ATOM 2652 O O . HIS A 1 329 ? 3.783 30.609 -1.019 1 98.12 329 HIS A O 1
ATOM 2658 N N . ASP A 1 330 ? 2.266 32.219 -1.573 1 97.75 330 ASP A N 1
ATOM 2659 C CA . ASP A 1 330 ? 1.976 32.594 -0.193 1 97.75 330 ASP A CA 1
ATOM 2660 C C . ASP A 1 330 ? 1.356 31.438 0.575 1 97.75 330 ASP A C 1
ATOM 2662 O O . ASP A 1 330 ? 0.813 30.516 -0.027 1 97.75 330 ASP A O 1
ATOM 2666 N N . GLY A 1 331 ? 1.421 31.547 1.858 1 97.06 331 GLY A N 1
ATOM 2667 C CA . GLY A 1 331 ? 0.881 30.5 2.715 1 97.06 331 GLY A CA 1
ATOM 2668 C C . GLY A 1 331 ? -0.63 30.391 2.639 1 97.06 331 GLY A C 1
ATOM 2669 O O . GLY A 1 331 ? -1.316 31.375 2.342 1 97.06 331 GLY A O 1
ATOM 2670 N N . ILE A 1 332 ? -1.12 29.188 2.801 1 96.44 332 ILE A N 1
ATOM 2671 C CA . ILE A 1 332 ? -2.533 28.891 3.01 1 96.44 332 ILE A CA 1
ATOM 2672 C C . ILE A 1 332 ? -2.725 28.219 4.371 1 96.44 332 ILE A C 1
ATOM 2674 O O . ILE A 1 332 ? -2.062 27.219 4.68 1 96.44 332 ILE A O 1
ATOM 2678 N N . GLU A 1 333 ? -3.59 28.703 5.18 1 92.5 333 GLU A N 1
ATOM 2679 C CA . GLU A 1 333 ? -3.74 28.219 6.543 1 92.5 333 GLU A CA 1
ATOM 2680 C C . GLU A 1 333 ? -4.871 27.188 6.641 1 92.5 333 GLU A C 1
ATOM 2682 O O . GLU A 1 333 ? -5.965 27.422 6.113 1 92.5 333 GLU A O 1
ATOM 2687 N N . PHE A 1 334 ? -4.59 26.031 7.262 1 93.81 334 PHE A N 1
ATOM 2688 C CA . PHE A 1 334 ? -5.559 24.984 7.57 1 93.81 334 PHE A CA 1
ATOM 2689 C C . PHE A 1 334 ? -5.512 24.641 9.055 1 93.81 334 PHE A C 1
ATOM 2691 O O . PHE A 1 334 ? -4.449 24.688 9.672 1 93.81 334 PHE A O 1
ATOM 2698 N N . SER A 1 335 ? -6.641 24.25 9.633 1 90.19 335 SER A N 1
ATOM 2699 C CA . SER A 1 335 ? -6.668 23.75 11.008 1 90.19 335 SER A CA 1
ATOM 2700 C C . SER A 1 335 ? -6.566 22.234 11.039 1 90.19 335 SER A C 1
ATOM 2702 O O . SER A 1 335 ? -7.039 21.547 10.125 1 90.19 335 SER A O 1
ATOM 2704 N N . VAL A 1 336 ? -5.926 21.719 12.125 1 83.5 336 VAL A N 1
ATOM 2705 C CA . VAL A 1 336 ? -5.867 20.266 12.344 1 83.5 336 VAL A CA 1
ATOM 2706 C C . VAL A 1 336 ? -7.199 19.781 12.891 1 83.5 336 VAL A C 1
ATOM 2708 O O . VAL A 1 336 ? -7.797 20.422 13.766 1 83.5 336 VAL A O 1
ATOM 2711 N N . ALA A 1 337 ? -7.707 18.75 12.227 1 76.25 337 ALA A N 1
ATOM 2712 C CA . ALA A 1 337 ? -8.922 18.125 12.742 1 76.25 337 ALA A CA 1
ATOM 2713 C C . ALA A 1 337 ? -8.594 17.141 13.859 1 76.25 337 ALA A C 1
ATOM 2715 O O . ALA A 1 337 ? -7.969 16.094 13.617 1 76.25 337 ALA A O 1
ATOM 2716 N N . GLU A 1 338 ? -8.805 17.484 15.117 1 67.75 338 GLU A N 1
ATOM 2717 C CA . GLU A 1 338 ? -8.461 16.672 16.281 1 67.75 338 GLU A CA 1
ATOM 2718 C C . GLU A 1 338 ? -9.594 15.719 16.641 1 67.75 338 GLU A C 1
ATOM 2720 O O . GLU A 1 338 ? -10.766 16.016 16.391 1 67.75 338 GLU A O 1
ATOM 2725 N N . MET B 1 1 ? -11.016 -8.406 -18.172 1 87.44 1 MET B N 1
ATOM 2726 C CA . MET B 1 1 ? -10.219 -7.609 -17.234 1 87.44 1 MET B CA 1
ATOM 2727 C C . MET B 1 1 ? -9.062 -6.926 -17.969 1 87.44 1 MET B C 1
ATOM 2729 O O . MET B 1 1 ? -8.023 -7.539 -18.203 1 87.44 1 MET B O 1
ATOM 2733 N N . ARG B 1 2 ? -9.219 -5.797 -18.406 1 93.5 2 ARG B N 1
ATOM 2734 C CA . ARG B 1 2 ? -8.258 -4.984 -19.156 1 93.5 2 ARG B CA 1
ATOM 2735 C C . ARG B 1 2 ? -7.16 -4.465 -18.234 1 93.5 2 ARG B C 1
ATOM 2737 O O . ARG B 1 2 ? -6.004 -4.332 -18.641 1 93.5 2 ARG B O 1
ATOM 2744 N N . GLN B 1 3 ? -7.488 -4.25 -17 1 96.75 3 GLN B N 1
ATOM 2745 C CA . GLN B 1 3 ? -6.539 -3.697 -16.031 1 96.75 3 GLN B CA 1
ATOM 2746 C C . GLN B 1 3 ? -5.336 -4.617 -15.859 1 96.75 3 GLN B C 1
ATOM 2748 O O . GLN B 1 3 ? -4.199 -4.152 -15.773 1 96.75 3 GLN B O 1
ATOM 2753 N N . TYR B 1 4 ? -5.59 -5.867 -15.805 1 98.12 4 TYR B N 1
ATOM 2754 C CA . TYR B 1 4 ? -4.516 -6.844 -15.656 1 98.12 4 TYR B CA 1
ATOM 2755 C C . TYR B 1 4 ? -3.627 -6.863 -16.891 1 98.12 4 TYR B C 1
ATOM 2757 O O . TYR B 1 4 ? -2.398 -6.887 -16.781 1 98.12 4 TYR B O 1
ATOM 2765 N N . LEU B 1 5 ? -4.227 -6.918 -18.078 1 98.38 5 LEU B N 1
ATOM 2766 C CA . LEU B 1 5 ? -3.449 -6.938 -19.312 1 98.38 5 LEU B CA 1
ATOM 2767 C C . LEU B 1 5 ? -2.615 -5.668 -19.453 1 98.38 5 LEU B C 1
ATOM 2769 O O . LEU B 1 5 ? -1.477 -5.719 -19.922 1 98.38 5 LEU B O 1
ATOM 2773 N N . ASP B 1 6 ? -3.201 -4.562 -19.062 1 98.12 6 ASP B N 1
ATOM 2774 C CA . ASP B 1 6 ? -2.443 -3.314 -19.062 1 98.12 6 ASP B CA 1
ATOM 2775 C C . ASP B 1 6 ? -1.225 -3.404 -18.156 1 98.12 6 ASP B C 1
ATOM 2777 O O . ASP B 1 6 ? -0.155 -2.887 -18.484 1 98.12 6 ASP B O 1
ATOM 2781 N N . LEU B 1 7 ? -1.423 -4.016 -17 1 98.62 7 LEU B N 1
ATOM 2782 C CA . LEU B 1 7 ? -0.318 -4.238 -16.078 1 98.62 7 LEU B CA 1
ATOM 2783 C C . LEU B 1 7 ? 0.78 -5.07 -16.734 1 98.62 7 LEU B C 1
ATOM 2785 O O . LEU B 1 7 ? 1.962 -4.734 -16.641 1 98.62 7 LEU B O 1
ATOM 2789 N N . VAL B 1 8 ? 0.397 -6.172 -17.359 1 98.75 8 VAL B N 1
ATOM 2790 C CA . VAL B 1 8 ? 1.347 -7.051 -18.031 1 98.75 8 VAL B CA 1
ATOM 2791 C C . VAL B 1 8 ? 2.137 -6.262 -19.078 1 98.75 8 VAL B C 1
ATOM 2793 O O . VAL B 1 8 ? 3.369 -6.328 -19.109 1 98.75 8 VAL B O 1
ATOM 2796 N N . ASP B 1 9 ? 1.409 -5.543 -19.875 1 98.62 9 ASP B N 1
ATOM 2797 C CA . ASP B 1 9 ? 2.057 -4.766 -20.922 1 98.62 9 ASP B CA 1
ATOM 2798 C C . ASP B 1 9 ? 3.016 -3.734 -20.328 1 98.62 9 ASP B C 1
ATOM 2800 O O . ASP B 1 9 ? 4.117 -3.539 -20.844 1 98.62 9 ASP B O 1
ATOM 2804 N N . THR B 1 10 ? 2.574 -3.086 -19.281 1 98.5 10 THR B N 1
ATOM 2805 C CA . THR B 1 10 ? 3.395 -2.057 -18.656 1 98.5 10 THR B CA 1
ATOM 2806 C C . THR B 1 10 ? 4.711 -2.646 -18.156 1 98.5 10 THR B C 1
ATOM 2808 O O . THR B 1 10 ? 5.781 -2.084 -18.391 1 98.5 10 THR B O 1
ATOM 2811 N N . VAL B 1 11 ? 4.66 -3.74 -17.484 1 98.69 11 VAL B N 1
ATOM 2812 C CA . VAL B 1 11 ? 5.859 -4.359 -16.938 1 98.69 11 VAL B CA 1
ATOM 2813 C C . VAL B 1 11 ? 6.805 -4.766 -18.062 1 98.69 11 VAL B C 1
ATOM 2815 O O . VAL B 1 11 ? 8.008 -4.523 -17.984 1 98.69 11 VAL B O 1
ATOM 2818 N N . LEU B 1 12 ? 6.25 -5.355 -19.109 1 98.75 12 LEU B N 1
ATOM 2819 C CA . LEU B 1 12 ? 7.082 -5.805 -20.219 1 98.75 12 LEU B CA 1
ATOM 2820 C C . LEU B 1 12 ? 7.66 -4.617 -20.984 1 98.75 12 LEU B C 1
ATOM 2822 O O . LEU B 1 12 ? 8.82 -4.652 -21.406 1 98.75 12 LEU B O 1
ATOM 2826 N N . SER B 1 13 ? 6.875 -3.541 -21.125 1 98.69 13 SER B N 1
ATOM 2827 C CA . SER B 1 13 ? 7.238 -2.424 -21.984 1 98.69 13 SER B CA 1
ATOM 2828 C C . SER B 1 13 ? 8.156 -1.442 -21.266 1 98.69 13 SER B C 1
ATOM 2830 O O . SER B 1 13 ? 8.953 -0.75 -21.906 1 98.69 13 SER B O 1
ATOM 2832 N N . GLU B 1 14 ? 8.031 -1.384 -19.938 1 98.06 14 GLU B N 1
ATOM 2833 C CA . GLU B 1 14 ? 8.695 -0.285 -19.25 1 98.06 14 GLU B CA 1
ATOM 2834 C C . GLU B 1 14 ? 9.57 -0.8 -18.109 1 98.06 14 GLU B C 1
ATOM 2836 O O . GLU B 1 14 ? 10.344 -0.044 -17.531 1 98.06 14 GLU B O 1
ATOM 2841 N N . GLY B 1 15 ? 9.469 -2.07 -17.781 1 98.06 15 GLY B N 1
ATOM 2842 C CA . GLY B 1 15 ? 10.203 -2.623 -16.656 1 98.06 15 GLY B CA 1
ATOM 2843 C C . GLY B 1 15 ? 11.695 -2.68 -16.875 1 98.06 15 GLY B C 1
ATOM 2844 O O . GLY B 1 15 ? 12.18 -2.373 -17.969 1 98.06 15 GLY B O 1
ATOM 2845 N N . THR B 1 16 ? 12.414 -3.02 -15.828 1 97.19 16 THR B N 1
ATOM 2846 C CA . THR B 1 16 ? 13.867 -3.145 -15.852 1 97.19 16 THR B CA 1
ATOM 2847 C C . THR B 1 16 ? 14.289 -4.582 -15.562 1 97.19 16 THR B C 1
ATOM 2849 O O . THR B 1 16 ? 13.617 -5.297 -14.82 1 97.19 16 THR B O 1
ATOM 2852 N N . TYR B 1 17 ? 15.43 -4.953 -16.266 1 96.94 17 TYR B N 1
ATOM 2853 C CA . TYR B 1 17 ? 16 -6.262 -15.977 1 96.94 17 TYR B CA 1
ATOM 2854 C C . TYR B 1 17 ? 16.562 -6.305 -14.555 1 96.94 17 TYR B C 1
ATOM 2856 O O . TYR B 1 17 ? 17.219 -5.359 -14.109 1 96.94 17 TYR B O 1
ATOM 2864 N N . LYS B 1 18 ? 16.234 -7.359 -13.852 1 94.94 18 LYS B N 1
ATOM 2865 C CA . LYS B 1 18 ? 16.703 -7.543 -12.477 1 94.94 18 LYS B CA 1
ATOM 2866 C C . LYS B 1 18 ? 17.094 -8.992 -12.219 1 94.94 18 LYS B C 1
ATOM 2868 O O . LYS B 1 18 ? 16.25 -9.891 -12.32 1 94.94 18 LYS B O 1
ATOM 2873 N N . PRO B 1 19 ? 18.359 -9.156 -11.852 1 90.69 19 PRO B N 1
ATOM 2874 C CA . PRO B 1 19 ? 18.703 -10.508 -11.414 1 90.69 19 PRO B CA 1
ATOM 2875 C C . PRO B 1 19 ? 18 -10.914 -10.125 1 90.69 19 PRO B C 1
ATOM 2877 O O . PRO B 1 19 ? 17.641 -10.055 -9.312 1 90.69 19 PRO B O 1
ATOM 2880 N N . ASN B 1 20 ? 17.812 -12.219 -9.953 1 84.25 20 ASN B N 1
ATOM 2881 C CA . ASN B 1 20 ? 17.016 -12.703 -8.828 1 84.25 20 ASN B CA 1
ATOM 2882 C C . ASN B 1 20 ? 17.766 -13.781 -8.047 1 84.25 20 ASN B C 1
ATOM 2884 O O . ASN B 1 20 ? 18.547 -14.547 -8.625 1 84.25 20 ASN B O 1
ATOM 2888 N N . ARG B 1 21 ? 17.453 -13.812 -6.793 1 75.44 21 ARG B N 1
ATOM 2889 C CA . ARG B 1 21 ? 18.109 -14.719 -5.855 1 75.44 21 ARG B CA 1
ATOM 2890 C C . ARG B 1 21 ? 17.875 -16.172 -6.242 1 75.44 21 ARG B C 1
ATOM 2892 O O . ARG B 1 21 ? 18.719 -17.031 -5.992 1 75.44 21 ARG B O 1
ATOM 2899 N N . THR B 1 22 ? 16.734 -16.453 -6.848 1 72.25 22 THR B N 1
ATOM 2900 C CA . THR B 1 22 ? 16.375 -17.812 -7.211 1 72.25 22 THR B CA 1
ATOM 2901 C C . THR B 1 22 ? 17.188 -18.297 -8.406 1 72.25 22 THR B C 1
ATOM 2903 O O . THR B 1 22 ? 17.203 -19.484 -8.719 1 72.25 22 THR B O 1
ATOM 2906 N N . GLY B 1 23 ? 17.766 -17.391 -9.039 1 84.62 23 GLY B N 1
ATOM 2907 C CA . GLY B 1 23 ? 18.484 -17.703 -10.266 1 84.62 23 GLY B CA 1
ATOM 2908 C C . GLY B 1 23 ? 17.656 -17.453 -11.516 1 84.62 23 GLY B C 1
ATOM 2909 O O . GLY B 1 23 ? 18.188 -17.422 -12.625 1 84.62 23 GLY B O 1
ATOM 2910 N N . VAL B 1 24 ? 16.344 -17.359 -11.266 1 91.5 24 VAL B N 1
ATOM 2911 C CA . VAL B 1 24 ? 15.477 -16.984 -12.375 1 91.5 24 VAL B CA 1
ATOM 2912 C C . VAL B 1 24 ? 15.352 -15.453 -12.445 1 91.5 24 VAL B C 1
ATOM 2914 O O . VAL B 1 24 ? 14.758 -14.836 -11.562 1 91.5 24 VAL B O 1
ATOM 2917 N N . ASP B 1 25 ? 15.781 -14.891 -13.5 1 95 25 ASP B N 1
ATOM 2918 C CA . ASP B 1 25 ? 15.82 -13.438 -13.609 1 95 25 ASP B CA 1
ATOM 2919 C C . ASP B 1 25 ? 14.43 -12.875 -13.891 1 95 25 ASP B C 1
ATOM 2921 O O . ASP B 1 25 ? 13.492 -13.625 -14.164 1 95 25 ASP B O 1
ATOM 2925 N N . THR B 1 26 ? 14.352 -11.516 -13.734 1 97.38 26 THR B N 1
ATOM 2926 C CA . THR B 1 26 ? 13.023 -10.922 -13.875 1 97.38 26 THR B CA 1
ATOM 2927 C C . THR B 1 26 ? 13.094 -9.609 -14.648 1 97.38 26 THR B C 1
ATOM 2929 O O . THR B 1 26 ? 14.164 -9 -14.758 1 97.38 26 THR B O 1
ATOM 2932 N N . ILE B 1 27 ? 11.992 -9.281 -15.297 1 98.25 27 ILE B N 1
ATOM 2933 C CA . ILE B 1 27 ? 11.648 -7.91 -15.664 1 98.25 27 ILE B CA 1
ATOM 2934 C C . ILE B 1 27 ? 10.734 -7.301 -14.602 1 98.25 27 ILE B C 1
ATOM 2936 O O . ILE B 1 27 ? 9.648 -7.816 -14.344 1 98.25 27 ILE B O 1
ATOM 2940 N N . SER B 1 28 ? 11.211 -6.207 -14.023 1 98 28 SER B N 1
ATOM 2941 C CA . SER B 1 28 ? 10.555 -5.703 -12.82 1 98 28 SER B CA 1
ATOM 2942 C C . SER B 1 28 ? 10.117 -4.254 -13 1 98 28 SER B C 1
ATOM 2944 O O . SER B 1 28 ? 10.82 -3.457 -13.625 1 98 28 SER B O 1
ATOM 2946 N N . SER B 1 29 ? 8.922 -3.982 -12.531 1 98.19 29 SER B N 1
ATOM 2947 C CA . SER B 1 29 ? 8.383 -2.629 -12.492 1 98.19 29 SER B CA 1
ATOM 2948 C C . SER B 1 29 ? 8.062 -2.207 -11.062 1 98.19 29 SER B C 1
ATOM 2950 O O . SER B 1 29 ? 7.664 -3.035 -10.242 1 98.19 29 SER B O 1
ATOM 2952 N N . PHE B 1 30 ? 8.25 -0.865 -10.805 1 98.62 30 PHE B N 1
ATOM 2953 C CA . PHE B 1 30 ? 8.125 -0.337 -9.453 1 98.62 30 PHE B CA 1
ATOM 2954 C C . PHE B 1 30 ? 6.746 0.277 -9.234 1 98.62 30 PHE B C 1
ATOM 2956 O O . PHE B 1 30 ? 6.309 1.122 -10.016 1 98.62 30 PHE B O 1
ATOM 2963 N N . SER B 1 31 ? 6.035 -0.159 -8.172 1 98.75 31 SER B N 1
ATOM 2964 C CA . SER B 1 31 ? 4.867 0.475 -7.57 1 98.75 31 SER B CA 1
ATOM 2965 C C . SER B 1 31 ? 3.715 0.572 -8.562 1 98.75 31 SER B C 1
ATOM 2967 O O . SER B 1 31 ? 3.176 1.656 -8.789 1 98.75 31 SER B O 1
ATOM 2969 N N . GLU B 1 32 ? 3.375 -0.557 -9.133 1 98.81 32 GLU B N 1
ATOM 2970 C CA . GLU B 1 32 ? 2.213 -0.59 -10.016 1 98.81 32 GLU B CA 1
ATOM 2971 C C . GLU B 1 32 ? 0.913 -0.573 -9.219 1 98.81 32 GLU B C 1
ATOM 2973 O O . GLU B 1 32 ? 0.845 -1.132 -8.125 1 98.81 32 GLU B O 1
ATOM 2978 N N . HIS B 1 33 ? -0.092 0.117 -9.758 1 98.81 33 HIS B N 1
ATOM 2979 C CA . HIS B 1 33 ? -1.38 0.284 -9.094 1 98.81 33 HIS B CA 1
ATOM 2980 C C . HIS B 1 33 ? -2.531 0.18 -10.086 1 98.81 33 HIS B C 1
ATOM 2982 O O . HIS B 1 33 ? -2.455 0.729 -11.188 1 98.81 33 HIS B O 1
ATOM 2988 N N . TYR B 1 34 ? -3.566 -0.58 -9.758 1 98.62 34 TYR B N 1
ATOM 2989 C CA . TYR B 1 34 ? -4.77 -0.636 -10.578 1 98.62 34 TYR B CA 1
ATOM 2990 C C . TYR B 1 34 ? -6 -0.93 -9.734 1 98.62 34 TYR B C 1
ATOM 2992 O O . TYR B 1 34 ? -5.879 -1.316 -8.57 1 98.62 34 TYR B O 1
ATOM 3000 N N . GLU B 1 35 ? -7.129 -0.677 -10.266 1 98.38 35 GLU B N 1
ATOM 3001 C CA . GLU B 1 35 ? -8.406 -0.883 -9.586 1 98.38 35 GLU B CA 1
ATOM 3002 C C . GLU B 1 35 ? -9.344 -1.737 -10.43 1 98.38 35 GLU B C 1
ATOM 3004 O O . GLU B 1 35 ? -9.336 -1.651 -11.664 1 98.38 35 GLU B O 1
ATOM 3009 N N . VAL B 1 36 ? -10.086 -2.523 -9.758 1 98.25 36 VAL B N 1
ATOM 3010 C CA . VAL B 1 36 ? -11.102 -3.367 -10.383 1 98.25 36 VAL B CA 1
ATOM 3011 C C . VAL B 1 36 ? -12.461 -3.113 -9.734 1 98.25 36 VAL B C 1
ATOM 3013 O O . VAL B 1 36 ? -12.602 -3.225 -8.516 1 98.25 36 VAL B O 1
ATOM 3016 N N . ASP B 1 37 ? -13.445 -2.766 -10.578 1 97.75 37 ASP B N 1
ATOM 3017 C CA . ASP B 1 37 ? -14.812 -2.604 -10.094 1 97.75 37 ASP B CA 1
ATOM 3018 C C . ASP B 1 37 ? -15.492 -3.957 -9.891 1 97.75 37 ASP B C 1
ATOM 3020 O O . ASP B 1 37 ? -15.734 -4.684 -10.859 1 97.75 37 ASP B O 1
ATOM 3024 N N . LEU B 1 38 ? -15.852 -4.262 -8.664 1 97.94 38 LEU B N 1
ATOM 3025 C CA . LEU B 1 38 ? -16.391 -5.582 -8.352 1 97.94 38 LEU B CA 1
ATOM 3026 C C . LEU B 1 38 ? -17.875 -5.66 -8.688 1 97.94 38 LEU B C 1
ATOM 3028 O O . LEU B 1 38 ? -18.453 -6.742 -8.656 1 97.94 38 LEU B O 1
ATOM 3032 N N . GLN B 1 39 ? -18.422 -4.547 -9.055 1 95.75 39 GLN B N 1
ATOM 3033 C CA . GLN B 1 39 ? -19.828 -4.527 -9.438 1 95.75 39 GLN B CA 1
ATOM 3034 C C . GLN B 1 39 ? -20.016 -5.02 -10.867 1 95.75 39 GLN B C 1
ATOM 3036 O O . GLN B 1 39 ? -21.141 -5.359 -11.266 1 95.75 39 GLN B O 1
ATOM 3041 N N . GLU B 1 40 ? -19 -5.055 -11.609 1 95.44 40 GLU B N 1
ATOM 3042 C CA . GLU B 1 40 ? -19.078 -5.41 -13.023 1 95.44 40 GLU B CA 1
ATOM 3043 C C . GLU B 1 40 ? -18.938 -6.914 -13.227 1 95.44 40 GLU B C 1
ATOM 3045 O O . GLU B 1 40 ? -18.859 -7.391 -14.359 1 95.44 40 GLU B O 1
ATOM 3050 N N . GLY B 1 41 ? -18.891 -7.605 -12.164 1 97.06 41 GLY B N 1
ATOM 3051 C CA . GLY B 1 41 ? -18.656 -9.039 -12.227 1 97.06 41 GLY B CA 1
ATOM 3052 C C . GLY B 1 41 ? -17.422 -9.469 -11.43 1 97.06 41 GLY B C 1
ATOM 3053 O O . GLY B 1 41 ? -16.688 -8.625 -10.922 1 97.06 41 GLY B O 1
ATOM 3054 N N . TYR B 1 42 ? -17.297 -10.797 -11.328 1 98.12 42 TYR B N 1
ATOM 3055 C CA . TYR B 1 42 ? -16.172 -11.344 -10.578 1 98.12 42 TYR B CA 1
ATOM 3056 C C . TYR B 1 42 ? -14.898 -11.328 -11.422 1 98.12 42 TYR B C 1
ATOM 3058 O O . TYR B 1 42 ? -14.891 -11.836 -12.547 1 98.12 42 TYR B O 1
ATOM 3066 N N . PRO B 1 43 ? -13.812 -10.766 -10.906 1 98.25 43 PRO B N 1
ATOM 3067 C CA . PRO B 1 43 ? -12.633 -10.531 -11.734 1 98.25 43 PRO B CA 1
ATOM 3068 C C . PRO B 1 43 ? -11.719 -11.75 -11.828 1 98.25 43 PRO B C 1
ATOM 3070 O O . PRO B 1 43 ? -10.523 -11.656 -11.539 1 98.25 43 PRO B O 1
ATOM 3073 N N . LEU B 1 44 ? -12.266 -12.844 -12.273 1 98.25 44 LEU B N 1
ATOM 3074 C CA . LEU B 1 44 ? -11.477 -14 -12.688 1 98.25 44 LEU B CA 1
ATOM 3075 C C . LEU B 1 44 ? -11.023 -13.859 -14.133 1 98.25 44 LEU B C 1
ATOM 3077 O O . LEU B 1 44 ? -11.836 -13.586 -15.023 1 98.25 44 LEU B O 1
ATOM 3081 N N . LEU B 1 45 ? -9.75 -14.008 -14.352 1 98.19 45 LEU B N 1
ATOM 3082 C CA . LEU B 1 45 ? -9.234 -13.773 -15.695 1 98.19 45 LEU B CA 1
ATOM 3083 C C . LEU B 1 45 ? -9.914 -14.68 -16.703 1 98.19 45 LEU B C 1
ATOM 3085 O O . LEU B 1 45 ? -10.188 -15.852 -16.422 1 98.19 45 LEU B O 1
ATOM 3089 N N . THR B 1 46 ? -10.125 -14.172 -17.875 1 98.5 46 THR B N 1
ATOM 3090 C CA . THR B 1 46 ? -10.734 -14.945 -18.953 1 98.5 46 THR B CA 1
ATOM 3091 C C . THR B 1 46 ? -9.766 -15.109 -20.125 1 98.5 46 THR B C 1
ATOM 3093 O O . THR B 1 46 ? -10.039 -15.859 -21.062 1 98.5 46 THR B O 1
ATOM 3096 N N . THR B 1 47 ? -8.641 -14.422 -20 1 98.38 47 THR B N 1
ATOM 3097 C CA . THR B 1 47 ? -7.668 -14.484 -21.094 1 98.38 47 THR B CA 1
ATOM 3098 C C . THR B 1 47 ? -6.762 -15.703 -20.938 1 98.38 47 THR B C 1
ATOM 3100 O O . THR B 1 47 ? -5.906 -15.953 -21.797 1 98.38 47 THR B O 1
ATOM 3103 N N . LYS B 1 48 ? -6.883 -16.422 -19.953 1 97.69 48 LYS B N 1
ATOM 3104 C CA . LYS B 1 48 ? -6.359 -17.766 -19.75 1 97.69 48 LYS B CA 1
ATOM 3105 C C . LYS B 1 48 ? -7.254 -18.562 -18.812 1 97.69 48 LYS B C 1
ATOM 3107 O O . LYS B 1 48 ? -8.031 -17.984 -18.047 1 97.69 48 LYS B O 1
ATOM 3112 N N . GLU B 1 49 ? -7.098 -19.812 -18.922 1 97.38 49 GLU B N 1
ATOM 3113 C CA . GLU B 1 49 ? -7.941 -20.688 -18.125 1 97.38 49 GLU B CA 1
ATOM 3114 C C . GLU B 1 49 ? -7.602 -20.562 -16.641 1 97.38 49 GLU B C 1
ATOM 3116 O O . GLU B 1 49 ? -6.449 -20.75 -16.25 1 97.38 49 GLU B O 1
ATOM 3121 N N . MET B 1 50 ? -8.648 -20.25 -15.805 1 96.31 50 MET B N 1
ATOM 3122 C CA . MET B 1 50 ? -8.453 -20.094 -14.367 1 96.31 50 MET B CA 1
ATOM 3123 C C . MET B 1 50 ? -9.438 -20.969 -13.586 1 96.31 50 MET B C 1
ATOM 3125 O O . MET B 1 50 ? -9.477 -20.922 -12.359 1 96.31 50 MET B O 1
ATOM 3129 N N . ASP B 1 51 ? -10.258 -21.734 -14.297 1 94.19 51 ASP B N 1
ATOM 3130 C CA . ASP B 1 51 ? -11.219 -22.578 -13.609 1 94.19 51 ASP B CA 1
ATOM 3131 C C . ASP B 1 51 ? -10.617 -23.953 -13.281 1 94.19 51 ASP B C 1
ATOM 3133 O O . ASP B 1 51 ? -9.391 -24.094 -13.242 1 94.19 51 ASP B O 1
ATOM 3137 N N . GLY B 1 52 ? -11.508 -24.906 -12.852 1 92.25 52 GLY B N 1
ATOM 3138 C CA . GLY B 1 52 ? -11.016 -26.234 -12.516 1 92.25 52 GLY B CA 1
ATOM 3139 C C . GLY B 1 52 ? -10.047 -26.234 -11.344 1 92.25 52 GLY B C 1
ATOM 3140 O O . GLY B 1 52 ? -10.359 -25.688 -10.281 1 92.25 52 GLY B O 1
ATOM 3141 N N . TYR B 1 53 ? -8.914 -26.781 -11.641 1 90.88 53 TYR B N 1
ATOM 3142 C CA . TYR B 1 53 ? -7.93 -26.953 -10.586 1 90.88 53 TYR B CA 1
ATOM 3143 C C . TYR B 1 53 ? -7.48 -25.609 -10.031 1 90.88 53 TYR B C 1
ATOM 3145 O O . TYR B 1 53 ? -7.332 -25.453 -8.812 1 90.88 53 TYR B O 1
ATOM 3153 N N . ARG B 1 54 ? -7.23 -24.656 -10.836 1 92.81 54 ARG B N 1
ATOM 3154 C CA . ARG B 1 54 ? -6.746 -23.344 -10.406 1 92.81 54 ARG B CA 1
ATOM 3155 C C . ARG B 1 54 ? -7.766 -22.641 -9.508 1 92.81 54 ARG B C 1
ATOM 3157 O O . ARG B 1 54 ? -7.414 -22.125 -8.453 1 92.81 54 ARG B O 1
ATOM 3164 N N . TRP B 1 55 ? -8.977 -22.672 -9.945 1 95.12 55 TRP B N 1
ATOM 3165 C CA . TRP B 1 55 ? -10.062 -22.094 -9.172 1 95.12 55 TRP B CA 1
ATOM 3166 C C . TRP B 1 55 ? -10.211 -22.797 -7.824 1 95.12 55 TRP B C 1
ATOM 3168 O O . TRP B 1 55 ? -10.289 -22.125 -6.781 1 95.12 55 TRP B O 1
ATOM 3178 N N . ASN B 1 56 ? -10.227 -24.047 -7.867 1 93.94 56 ASN B N 1
ATOM 3179 C CA . ASN B 1 56 ? -10.367 -24.812 -6.633 1 93.94 56 ASN B CA 1
ATOM 3180 C C . ASN B 1 56 ? -9.203 -24.562 -5.68 1 93.94 56 ASN B C 1
ATOM 3182 O O . ASN B 1 56 ? -9.406 -24.453 -4.469 1 93.94 56 ASN B O 1
ATOM 3186 N N . SER B 1 57 ? -8.047 -24.5 -6.219 1 93.38 57 SER B N 1
ATOM 3187 C CA . SER B 1 57 ? -6.871 -24.219 -5.406 1 93.38 57 SER B CA 1
ATOM 3188 C C . SER B 1 57 ? -6.969 -22.859 -4.746 1 93.38 57 SER B C 1
ATOM 3190 O O . SER B 1 57 ? -6.625 -22.703 -3.572 1 93.38 57 SER B O 1
ATOM 3192 N N . MET B 1 58 ? -7.395 -21.969 -5.52 1 94.19 58 MET B N 1
ATOM 3193 C CA . MET B 1 58 ? -7.566 -20.609 -4.996 1 94.19 58 MET B CA 1
ATOM 3194 C C . MET B 1 58 ? -8.562 -20.594 -3.842 1 94.19 58 MET B C 1
ATOM 3196 O O . MET B 1 58 ? -8.297 -20 -2.795 1 94.19 58 MET B O 1
ATOM 3200 N N . LEU B 1 59 ? -9.672 -21.266 -3.988 1 95.31 59 LEU B N 1
ATOM 3201 C CA . LEU B 1 59 ? -10.703 -21.297 -2.957 1 95.31 59 LEU B CA 1
ATOM 3202 C C . LEU B 1 59 ? -10.18 -21.938 -1.681 1 95.31 59 LEU B C 1
ATOM 3204 O O . LEU B 1 59 ? -10.383 -21.422 -0.584 1 95.31 59 LEU B O 1
ATOM 3208 N N . HIS B 1 60 ? -9.492 -23 -1.855 1 92.75 60 HIS B N 1
ATOM 3209 C CA . HIS B 1 60 ? -8.961 -23.703 -0.694 1 92.75 60 HIS B CA 1
ATOM 3210 C C . HIS B 1 60 ? -7.887 -22.875 0.005 1 92.75 60 HIS B C 1
ATOM 3212 O O . HIS B 1 60 ? -7.762 -22.922 1.23 1 92.75 60 HIS B O 1
ATOM 3218 N N . GLU B 1 61 ? -7.156 -22.188 -0.765 1 92.19 61 GLU B N 1
ATOM 3219 C CA . GLU B 1 61 ? -6.148 -21.297 -0.183 1 92.19 61 GLU B CA 1
ATOM 3220 C C . GLU B 1 61 ? -6.801 -20.203 0.645 1 92.19 61 GLU B C 1
ATOM 3222 O O . GLU B 1 61 ? -6.355 -19.906 1.757 1 92.19 61 GLU B O 1
ATOM 3227 N N . VAL B 1 62 ? -7.805 -19.594 0.089 1 94.12 62 VAL B N 1
ATOM 3228 C CA . VAL B 1 62 ? -8.5 -18.531 0.809 1 94.12 62 VAL B CA 1
ATOM 3229 C C . VAL B 1 62 ? -9.07 -19.078 2.115 1 94.12 62 VAL B C 1
ATOM 3231 O O . VAL B 1 62 ? -8.922 -18.453 3.172 1 94.12 62 VAL B O 1
ATOM 3234 N N . CYS B 1 63 ? -9.664 -20.25 2.051 1 93.06 63 CYS B N 1
ATOM 3235 C CA . CYS B 1 63 ? -10.219 -20.859 3.248 1 93.06 63 CYS B CA 1
ATOM 3236 C C . CYS B 1 63 ? -9.125 -21.172 4.266 1 93.06 63 CYS B C 1
ATOM 3238 O O . CYS B 1 63 ? -9.336 -21.031 5.469 1 93.06 63 CYS B O 1
ATOM 3240 N N . TRP B 1 64 ? -8 -21.562 3.764 1 91.25 64 TRP B N 1
ATOM 3241 C CA . TRP B 1 64 ? -6.863 -21.812 4.641 1 91.25 64 TRP B CA 1
ATOM 3242 C C . TRP B 1 64 ? -6.402 -20.531 5.32 1 91.25 64 TRP B C 1
ATOM 3244 O O . TRP B 1 64 ? -6.148 -20.516 6.527 1 91.25 64 TRP B O 1
ATOM 3254 N N . TYR B 1 65 ? -6.293 -19.422 4.531 1 92 65 TYR B N 1
ATOM 3255 C CA . TYR B 1 65 ? -5.965 -18.141 5.121 1 92 65 TYR B CA 1
ATOM 3256 C C . TYR B 1 65 ? -6.938 -17.781 6.242 1 92 65 TYR B C 1
ATOM 3258 O O . TYR B 1 65 ? -6.523 -17.344 7.32 1 92 65 TYR B O 1
ATOM 3266 N N . LEU B 1 66 ? -8.172 -18.016 6.004 1 93.75 66 LEU B N 1
ATOM 3267 C CA . LEU B 1 66 ? -9.227 -17.609 6.918 1 93.75 66 LEU B CA 1
ATOM 3268 C C . LEU B 1 66 ? -9.234 -18.484 8.164 1 93.75 66 LEU B C 1
ATOM 3270 O O . LEU B 1 66 ? -9.688 -18.062 9.234 1 93.75 66 LEU B O 1
ATOM 3274 N N . SER B 1 67 ? -8.695 -19.641 8.086 1 89.69 67 SER B N 1
ATOM 3275 C CA . SER B 1 67 ? -8.711 -20.578 9.211 1 89.69 67 SER B CA 1
ATOM 3276 C C . SER B 1 67 ? -7.695 -20.172 10.273 1 89.69 67 SER B C 1
ATOM 3278 O O . SER B 1 67 ? -7.82 -20.547 11.438 1 89.69 67 SER B O 1
ATOM 3280 N N . GLY B 1 68 ? -6.621 -19.469 9.82 1 89.06 68 GLY B N 1
ATOM 3281 C CA . GLY B 1 68 ? -5.562 -19.078 10.742 1 89.06 68 GLY B CA 1
ATOM 3282 C C . GLY B 1 68 ? -4.562 -20.188 11 1 89.06 68 GLY B C 1
ATOM 3283 O O . GLY B 1 68 ? -3.664 -20.047 11.828 1 89.06 68 GLY B O 1
ATOM 3284 N N . GLU B 1 69 ? -4.703 -21.234 10.219 1 83.69 69 GLU B N 1
ATOM 3285 C CA . GLU B 1 69 ? -3.771 -22.359 10.391 1 83.69 69 GLU B CA 1
ATOM 3286 C C . GLU B 1 69 ? -2.367 -21.969 9.922 1 83.69 69 GLU B C 1
ATOM 3288 O O . GLU B 1 69 ? -2.209 -21.125 9.039 1 83.69 69 GLU B O 1
ATOM 3293 N N . GLU B 1 70 ? -1.395 -22.641 10.547 1 76.88 70 GLU B N 1
ATOM 3294 C CA . GLU B 1 70 ? 0.001 -22.312 10.266 1 76.88 70 GLU B CA 1
ATOM 3295 C C . GLU B 1 70 ? 0.625 -23.359 9.336 1 76.88 70 GLU B C 1
ATOM 3297 O O . GLU B 1 70 ? 1.736 -23.156 8.836 1 76.88 70 GLU B O 1
ATOM 3302 N N . HIS B 1 71 ? -0.016 -24.453 9.242 1 79.25 71 HIS B N 1
ATOM 3303 C CA . HIS B 1 71 ? 0.491 -25.547 8.414 1 79.25 71 HIS B CA 1
ATOM 3304 C C . HIS B 1 71 ? -0.488 -25.891 7.301 1 79.25 71 HIS B C 1
ATOM 3306 O O . HIS B 1 71 ? -1.651 -25.484 7.34 1 79.25 71 HIS B O 1
ATOM 3312 N N . ILE B 1 72 ? 0.067 -26.625 6.309 1 80.06 72 ILE B N 1
ATOM 3313 C CA . ILE B 1 72 ? -0.784 -26.906 5.156 1 80.06 72 ILE B CA 1
ATOM 3314 C C . ILE B 1 72 ? -1.188 -28.375 5.156 1 80.06 72 ILE B C 1
ATOM 3316 O O . ILE B 1 72 ? -1.463 -28.953 4.098 1 80.06 72 ILE B O 1
ATOM 3320 N N . ARG B 1 73 ? -1.131 -29.047 6.23 1 81.94 73 ARG B N 1
ATOM 3321 C CA . ARG B 1 73 ? -1.422 -30.484 6.297 1 81.94 73 ARG B CA 1
ATOM 3322 C C . ARG B 1 73 ? -2.771 -30.797 5.66 1 81.94 73 ARG B C 1
ATOM 3324 O O . ARG B 1 73 ? -2.873 -31.703 4.828 1 81.94 73 ARG B O 1
ATOM 3331 N N . ASN B 1 74 ? -3.721 -30.031 6.039 1 81.25 74 ASN B N 1
ATOM 3332 C CA . ASN B 1 74 ? -5.055 -30.266 5.496 1 81.25 74 ASN B CA 1
ATOM 3333 C C . ASN B 1 74 ? -5.195 -29.688 4.09 1 81.25 74 ASN B C 1
ATOM 3335 O O . ASN B 1 74 ? -5.852 -30.281 3.23 1 81.25 74 ASN B O 1
ATOM 3339 N N . LEU B 1 75 ? -4.551 -28.594 3.857 1 84.69 75 LEU B N 1
ATOM 3340 C CA . LEU B 1 75 ? -4.637 -27.922 2.566 1 84.69 75 LEU B CA 1
ATOM 3341 C C . LEU B 1 75 ? -4.062 -28.797 1.457 1 84.69 75 LEU B C 1
ATOM 3343 O O . LEU B 1 75 ? -4.605 -28.828 0.35 1 84.69 75 LEU B O 1
ATOM 3347 N N . ARG B 1 76 ? -3.055 -29.531 1.75 1 87.75 76 ARG B N 1
ATOM 3348 C CA . ARG B 1 76 ? -2.344 -30.297 0.731 1 87.75 76 ARG B CA 1
ATOM 3349 C C . ARG B 1 76 ? -3.191 -31.469 0.228 1 87.75 76 ARG B C 1
ATOM 3351 O O . ARG B 1 76 ? -2.881 -32.062 -0.802 1 87.75 76 ARG B O 1
ATOM 3358 N N . GLU B 1 77 ? -4.184 -31.812 1 1 86.5 77 GLU B N 1
ATOM 3359 C CA . GLU B 1 77 ? -5.109 -32.844 0.558 1 86.5 77 GLU B CA 1
ATOM 3360 C C . GLU B 1 77 ? -5.984 -32.344 -0.589 1 86.5 77 GLU B C 1
ATOM 3362 O O . GLU B 1 77 ? -6.516 -33.156 -1.361 1 86.5 77 GLU B O 1
ATOM 3367 N N . GLU B 1 78 ? -6.043 -31.094 -0.664 1 85.94 78 GLU B N 1
ATOM 3368 C CA . GLU B 1 78 ? -6.965 -30.516 -1.639 1 85.94 78 GLU B CA 1
ATOM 3369 C C . GLU B 1 78 ? -6.207 -29.859 -2.791 1 85.94 78 GLU B C 1
ATOM 3371 O O . GLU B 1 78 ? -6.715 -29.781 -3.912 1 85.94 78 GLU B O 1
ATOM 3376 N N . THR B 1 79 ? -5.02 -29.359 -2.465 1 86.19 79 THR B N 1
ATOM 3377 C CA . THR B 1 79 ? -4.219 -28.688 -3.484 1 86.19 79 THR B CA 1
ATOM 3378 C C . THR B 1 79 ? -2.73 -28.797 -3.168 1 86.19 79 THR B C 1
ATOM 3380 O O . THR B 1 79 ? -2.348 -28.938 -2.006 1 86.19 79 THR B O 1
ATOM 3383 N N . LYS B 1 80 ? -1.914 -28.641 -4.207 1 80.75 80 LYS B N 1
ATOM 3384 C CA . LYS B 1 80 ? -0.475 -28.828 -4.047 1 80.75 80 LYS B CA 1
ATOM 3385 C C . LYS B 1 80 ? 0.269 -27.5 -4.207 1 80.75 80 LYS B C 1
ATOM 3387 O O . LYS B 1 80 ? 1.498 -27.484 -4.301 1 80.75 80 LYS B O 1
ATOM 3392 N N . ILE B 1 81 ? -0.395 -26.453 -4.141 1 79.19 81 ILE B N 1
ATOM 3393 C CA . ILE B 1 81 ? 0.161 -25.172 -4.566 1 79.19 81 ILE B CA 1
ATOM 3394 C C . ILE B 1 81 ? 1.237 -24.719 -3.582 1 79.19 81 ILE B C 1
ATOM 3396 O O . ILE B 1 81 ? 2.113 -23.922 -3.932 1 79.19 81 ILE B O 1
ATOM 3400 N N . TRP B 1 82 ? 1.198 -25.266 -2.33 1 81 82 TRP B N 1
ATOM 3401 C CA . TRP B 1 82 ? 2.162 -24.828 -1.33 1 81 82 TRP B CA 1
ATOM 3402 C C . TRP B 1 82 ? 3.18 -25.922 -1.026 1 81 82 TRP B C 1
ATOM 3404 O O . TRP B 1 82 ? 4.062 -25.734 -0.182 1 81 82 TRP B O 1
ATOM 3414 N N . ASP B 1 83 ? 3.119 -26.984 -1.751 1 81.75 83 ASP B N 1
ATOM 3415 C CA . ASP B 1 83 ? 3.912 -28.172 -1.416 1 81.75 83 ASP B CA 1
ATOM 3416 C C . ASP B 1 83 ? 5.406 -27.891 -1.562 1 81.75 83 ASP B C 1
ATOM 3418 O O . ASP B 1 83 ? 6.219 -28.391 -0.784 1 81.75 83 ASP B O 1
ATOM 3422 N N . ALA B 1 84 ? 5.668 -27.031 -2.52 1 75.62 84 ALA B N 1
ATOM 3423 C CA . ALA B 1 84 ? 7.074 -26.781 -2.818 1 75.62 84 ALA B CA 1
ATOM 3424 C C . ALA B 1 84 ? 7.758 -26.062 -1.659 1 75.62 84 ALA B C 1
ATOM 3426 O O . ALA B 1 84 ? 8.984 -26.125 -1.513 1 75.62 84 ALA B O 1
ATOM 3427 N N . TRP B 1 85 ? 7 -25.453 -0.769 1 79.25 85 TRP B N 1
ATOM 3428 C CA . TRP B 1 85 ? 7.594 -24.625 0.27 1 79.25 85 TRP B CA 1
ATOM 3429 C C . TRP B 1 85 ? 7.406 -25.25 1.646 1 79.25 85 TRP B C 1
ATOM 3431 O O . TRP B 1 85 ? 7.938 -24.75 2.641 1 79.25 85 TRP B O 1
ATOM 3441 N N . ALA B 1 86 ? 6.664 -26.344 1.647 1 82.81 86 ALA B N 1
ATOM 3442 C CA . ALA B 1 86 ? 6.363 -26.969 2.934 1 82.81 86 ALA B CA 1
ATOM 3443 C C . ALA B 1 86 ? 7.234 -28.203 3.164 1 82.81 86 ALA B C 1
ATOM 3445 O O . ALA B 1 86 ? 7.672 -28.844 2.209 1 82.81 86 ALA B O 1
ATOM 3446 N N . ASP B 1 87 ? 7.434 -28.484 4.465 1 82.38 87 ASP B N 1
ATOM 3447 C CA . ASP B 1 87 ? 8.133 -29.719 4.77 1 82.38 87 ASP B CA 1
ATOM 3448 C C . ASP B 1 87 ? 7.184 -30.922 4.711 1 82.38 87 ASP B C 1
ATOM 3450 O O . ASP B 1 87 ? 6.023 -30.766 4.32 1 82.38 87 ASP B O 1
ATOM 3454 N N . GLU B 1 88 ? 7.734 -32 5.027 1 84.12 88 GLU B N 1
ATOM 3455 C CA . GLU B 1 88 ? 6.973 -33.25 4.895 1 84.12 88 GLU B CA 1
ATOM 3456 C C . GLU B 1 88 ? 5.73 -33.25 5.777 1 84.12 88 GLU B C 1
ATOM 3458 O O . GLU B 1 88 ? 4.688 -33.781 5.402 1 84.12 88 GLU B O 1
ATOM 3463 N N . GLU B 1 89 ? 5.797 -32.531 6.871 1 83.38 89 GLU B N 1
ATOM 3464 C CA . GLU B 1 89 ? 4.688 -32.469 7.82 1 83.38 89 GLU B CA 1
ATOM 3465 C C . GLU B 1 89 ? 3.709 -31.359 7.484 1 83.38 89 GLU B C 1
ATOM 3467 O O . GLU B 1 89 ? 2.658 -31.234 8.117 1 83.38 89 GLU B O 1
ATOM 3472 N N . GLY B 1 90 ? 4.059 -30.562 6.449 1 84.25 90 GLY B N 1
ATOM 3473 C CA . GLY B 1 90 ? 3.172 -29.484 6.02 1 84.25 90 GLY B CA 1
ATOM 3474 C C . GLY B 1 90 ? 3.479 -28.156 6.68 1 84.25 90 GLY B C 1
ATOM 3475 O O . GLY B 1 90 ? 2.709 -27.203 6.551 1 84.25 90 GLY B O 1
ATOM 3476 N N . HIS B 1 91 ? 4.551 -28.141 7.336 1 81.94 91 HIS B N 1
ATOM 3477 C CA . HIS B 1 91 ? 4.926 -26.875 7.973 1 81.94 91 HIS B CA 1
ATOM 3478 C C . HIS B 1 91 ? 5.457 -25.875 6.953 1 81.94 91 HIS B C 1
ATOM 3480 O O . HIS B 1 91 ? 6.293 -26.234 6.117 1 81.94 91 HIS B O 1
ATOM 3486 N N . LEU B 1 92 ? 4.75 -24.734 7.008 1 80.94 92 LEU B N 1
ATOM 3487 C CA . LEU B 1 92 ? 5.176 -23.609 6.176 1 80.94 92 LEU B CA 1
ATOM 3488 C C . LEU B 1 92 ? 5.789 -22.5 7.023 1 80.94 92 LEU B C 1
ATOM 3490 O O . LEU B 1 92 ? 5.203 -22.078 8.023 1 80.94 92 LEU B O 1
ATOM 3494 N N . ASP B 1 93 ? 6.984 -22.203 6.766 1 77 93 ASP B N 1
ATOM 3495 C CA . ASP B 1 93 ? 7.633 -21.078 7.445 1 77 93 ASP B CA 1
ATOM 3496 C C . ASP B 1 93 ? 7.133 -19.75 6.902 1 77 93 ASP B C 1
ATOM 3498 O O . ASP B 1 93 ? 7.906 -18.984 6.328 1 77 93 ASP B O 1
ATOM 3502 N N . THR B 1 94 ? 5.785 -19.75 6.848 1 71.5 94 THR B N 1
ATOM 3503 C CA . THR B 1 94 ? 5.156 -18.547 6.32 1 71.5 94 THR B CA 1
ATOM 3504 C C . THR B 1 94 ? 4.086 -18.031 7.281 1 71.5 94 THR B C 1
ATOM 3506 O O . THR B 1 94 ? 3.648 -18.766 8.18 1 71.5 94 THR B O 1
ATOM 3509 N N . ALA B 1 95 ? 3.73 -16.703 7.012 1 67.44 95 ALA B N 1
ATOM 3510 C CA . ALA B 1 95 ? 2.854 -16.062 7.988 1 67.44 95 ALA B CA 1
ATOM 3511 C C . ALA B 1 95 ? 1.611 -15.484 7.312 1 67.44 95 ALA B C 1
ATOM 3513 O O . ALA B 1 95 ? 1.319 -14.289 7.445 1 67.44 95 ALA B O 1
ATOM 3514 N N . TYR B 1 96 ? 0.774 -16.297 6.52 1 81.44 96 TYR B N 1
ATOM 3515 C CA . TYR B 1 96 ? -0.425 -15.695 5.941 1 81.44 96 TYR B CA 1
ATOM 3516 C C . TYR B 1 96 ? -1.621 -15.867 6.871 1 81.44 96 TYR B C 1
ATOM 3518 O O . TYR B 1 96 ? -1.814 -15.078 7.797 1 81.44 96 TYR B O 1
ATOM 3526 N N . GLY B 1 97 ? -2.213 -17.031 6.867 1 80.12 97 GLY B N 1
ATOM 3527 C CA . GLY B 1 97 ? -3.41 -17.281 7.656 1 80.12 97 GLY B CA 1
ATOM 3528 C C . GLY B 1 97 ? -3.205 -17.047 9.141 1 80.12 97 GLY B C 1
ATOM 3529 O O . GLY B 1 97 ? -3.998 -16.344 9.773 1 80.12 97 GLY B O 1
ATOM 3530 N N . ARG B 1 98 ? -2.174 -17.375 9.562 1 87.5 98 ARG B N 1
ATOM 3531 C CA . ARG B 1 98 ? -1.877 -17.234 10.984 1 87.5 98 ARG B CA 1
ATOM 3532 C C . ARG B 1 98 ? -1.875 -15.766 11.398 1 87.5 98 ARG B C 1
ATOM 3534 O O . ARG B 1 98 ? -2.484 -15.398 12.406 1 87.5 98 ARG B O 1
ATOM 3541 N N . PHE B 1 99 ? -1.259 -14.93 10.617 1 91.5 99 PHE B N 1
ATOM 3542 C CA . PHE B 1 99 ? -1.127 -13.539 11.023 1 91.5 99 PHE B CA 1
ATOM 3543 C C . PHE B 1 99 ? -2.418 -12.773 10.766 1 91.5 99 PHE B C 1
ATOM 3545 O O . PHE B 1 99 ? -2.652 -11.719 11.359 1 91.5 99 PHE B O 1
ATOM 3552 N N . TRP B 1 100 ? -3.312 -13.367 9.93 1 95.19 100 TRP B N 1
ATOM 3553 C CA . TRP B 1 100 ? -4.613 -12.734 9.734 1 95.19 100 TRP B CA 1
ATOM 3554 C C . TRP B 1 100 ? -5.48 -12.891 10.977 1 95.19 100 TRP B C 1
ATOM 3556 O O . TRP B 1 100 ? -6.195 -11.961 11.359 1 95.19 100 TRP B O 1
ATOM 3566 N N . ARG B 1 101 ? -5.316 -14.109 11.609 1 94.81 101 ARG B N 1
ATOM 3567 C CA . ARG B 1 101 ? -6.262 -14.469 12.656 1 94.81 101 ARG B CA 1
ATOM 3568 C C . ARG B 1 101 ? -5.574 -14.516 14.016 1 94.81 101 ARG B C 1
ATOM 3570 O O . ARG B 1 101 ? -6.227 -14.391 15.055 1 94.81 101 ARG B O 1
ATOM 3577 N N . ARG B 1 102 ? -4.258 -14.703 13.953 1 92.88 102 ARG B N 1
ATOM 3578 C CA . ARG B 1 102 ? -3.518 -14.984 15.18 1 92.88 102 ARG B CA 1
ATOM 3579 C C . ARG B 1 102 ? -2.207 -14.203 15.219 1 92.88 102 ARG B C 1
ATOM 3581 O O . ARG B 1 102 ? -1.14 -14.789 15.438 1 92.88 102 ARG B O 1
ATOM 3588 N N . PHE B 1 103 ? -2.293 -12.945 15.078 1 93.88 103 PHE B N 1
ATOM 3589 C CA . PHE B 1 103 ? -1.084 -12.133 15.156 1 93.88 103 PHE B CA 1
ATOM 3590 C C . PHE B 1 103 ? -0.53 -12.125 16.578 1 93.88 103 PHE B C 1
ATOM 3592 O O . PHE B 1 103 ? -1.262 -11.859 17.531 1 93.88 103 PHE B O 1
ATOM 3599 N N . PRO B 1 104 ? 0.733 -12.352 16.781 1 91.06 104 PRO B N 1
ATOM 3600 C CA . PRO B 1 104 ? 1.271 -12.461 18.141 1 91.06 104 PRO B CA 1
ATOM 3601 C C . PRO B 1 104 ? 1.233 -11.141 18.906 1 91.06 104 PRO B C 1
ATOM 3603 O O . PRO B 1 104 ? 1.58 -10.094 18.344 1 91.06 104 PRO B O 1
ATOM 3606 N N . VAL B 1 105 ? 0.814 -11.195 20.109 1 91.06 105 VAL B N 1
ATOM 3607 C CA . VAL B 1 105 ? 0.824 -10.047 21.016 1 91.06 105 VAL B CA 1
ATOM 3608 C C . VAL B 1 105 ? 1.935 -10.211 22.047 1 91.06 105 VAL B C 1
ATOM 3610 O O . VAL B 1 105 ? 2.012 -11.242 22.734 1 91.06 105 VAL B O 1
ATOM 3613 N N . PRO B 1 106 ? 2.789 -9.219 22.156 1 86.75 106 PRO B N 1
ATOM 3614 C CA . PRO B 1 106 ? 3.857 -9.336 23.141 1 86.75 106 PRO B CA 1
ATOM 3615 C C . PRO B 1 106 ? 3.326 -9.438 24.578 1 86.75 106 PRO B C 1
ATOM 3617 O O . PRO B 1 106 ? 2.33 -8.789 24.906 1 86.75 106 PRO B O 1
ATOM 3620 N N . ASP B 1 107 ? 4.031 -10.211 25.375 1 85.12 107 ASP B N 1
ATOM 3621 C CA . ASP B 1 107 ? 3.703 -10.266 26.797 1 85.12 107 ASP B CA 1
ATOM 3622 C C . ASP B 1 107 ? 4.09 -8.969 27.5 1 85.12 107 ASP B C 1
ATOM 3624 O O . ASP B 1 107 ? 4.824 -8.148 26.938 1 85.12 107 ASP B O 1
ATOM 3628 N N . GLU B 1 108 ? 3.496 -8.852 28.656 1 78.25 108 GLU B N 1
ATOM 3629 C CA . GLU B 1 108 ? 3.715 -7.617 29.406 1 78.25 108 GLU B CA 1
ATOM 3630 C C . GLU B 1 108 ? 5.203 -7.289 29.5 1 78.25 108 GLU B C 1
ATOM 3632 O O . GLU B 1 108 ? 5.594 -6.125 29.406 1 78.25 108 GLU B O 1
ATOM 3637 N N . ASN B 1 109 ? 6.023 -8.328 29.578 1 74.81 109 ASN B N 1
ATOM 3638 C CA . ASN B 1 109 ? 7.461 -8.148 29.734 1 74.81 109 ASN B CA 1
ATOM 3639 C C . ASN B 1 109 ? 8.117 -7.684 28.438 1 74.81 109 ASN B C 1
ATOM 3641 O O . ASN B 1 109 ? 9.258 -7.215 28.453 1 74.81 109 ASN B O 1
ATOM 3645 N N . ALA B 1 110 ? 7.406 -7.797 27.375 1 73.44 110 ALA B N 1
ATOM 3646 C CA . ALA B 1 110 ? 7.965 -7.445 26.078 1 73.44 110 ALA B CA 1
ATOM 3647 C C . ALA B 1 110 ? 7.398 -6.117 25.578 1 73.44 110 ALA B C 1
ATOM 3649 O O . ALA B 1 110 ? 7.84 -5.59 24.562 1 73.44 110 ALA B O 1
ATOM 3650 N N . GLN B 1 111 ? 6.488 -5.547 26.312 1 75.75 111 GLN B N 1
ATOM 3651 C CA . GLN B 1 111 ? 5.852 -4.293 25.938 1 75.75 111 GLN B CA 1
ATOM 3652 C C . GLN B 1 111 ? 6.684 -3.094 26.375 1 75.75 111 GLN B C 1
ATOM 3654 O O . GLN B 1 111 ? 7.141 -3.043 27.531 1 75.75 111 GLN B O 1
ATOM 3659 N N . LEU B 1 112 ? 6.922 -2.188 25.422 1 73.25 112 LEU B N 1
ATOM 3660 C CA . LEU B 1 112 ? 7.707 -1.006 25.766 1 73.25 112 LEU B CA 1
ATOM 3661 C C . LEU B 1 112 ? 6.871 -0.012 26.562 1 73.25 112 LEU B C 1
ATOM 3663 O O . LEU B 1 112 ? 5.645 0.014 26.453 1 73.25 112 LEU B O 1
ATOM 3667 N N . GLU B 1 113 ? 7.586 0.804 27.25 1 71.75 113 GLU B N 1
ATOM 3668 C CA . GLU B 1 113 ? 6.898 1.804 28.062 1 71.75 113 GLU B CA 1
ATOM 3669 C C . GLU B 1 113 ? 6.152 2.807 27.188 1 71.75 113 GLU B C 1
ATOM 3671 O O . GLU B 1 113 ? 6.68 3.266 26.172 1 71.75 113 GLU B O 1
ATOM 3676 N N . GLY B 1 114 ? 4.953 3.008 27.578 1 73.88 114 GLY B N 1
ATOM 3677 C CA . GLY B 1 114 ? 4.172 4.012 26.875 1 73.88 114 GLY B CA 1
ATOM 3678 C C . GLY B 1 114 ? 3.301 3.426 25.781 1 73.88 114 GLY B C 1
ATOM 3679 O O . GLY B 1 114 ? 2.412 4.105 25.25 1 73.88 114 GLY B O 1
ATOM 3680 N N . GLU B 1 115 ? 3.484 2.164 25.469 1 77.62 115 GLU B N 1
ATOM 3681 C CA . GLU B 1 115 ? 2.652 1.528 24.453 1 77.62 115 GLU B CA 1
ATOM 3682 C C . GLU B 1 115 ? 1.286 1.147 25.016 1 77.62 115 GLU B C 1
ATOM 3684 O O . GLU B 1 115 ? 1.159 0.868 26.203 1 77.62 115 GLU B O 1
ATOM 3689 N N . SER B 1 116 ? 0.412 1.225 24.078 1 85.31 116 SER B N 1
ATOM 3690 C CA . SER B 1 116 ? -0.919 0.738 24.422 1 85.31 116 SER B CA 1
ATOM 3691 C C . SER B 1 116 ? -1.169 -0.649 23.828 1 85.31 116 SER B C 1
ATOM 3693 O O . SER B 1 116 ? -0.917 -0.886 22.656 1 85.31 116 SER B O 1
ATOM 3695 N N . TRP B 1 117 ? -1.609 -1.536 24.719 1 89.25 117 TRP B N 1
ATOM 3696 C CA . TRP B 1 117 ? -1.942 -2.898 24.312 1 89.25 117 TRP B CA 1
ATOM 3697 C C . TRP B 1 117 ? -3.309 -3.307 24.859 1 89.25 117 TRP B C 1
ATOM 3699 O O . TRP B 1 117 ? -3.719 -2.857 25.922 1 89.25 117 TRP B O 1
ATOM 3709 N N . PRO B 1 118 ? -3.973 -4.137 24.078 1 90.25 118 PRO B N 1
ATOM 3710 C CA . PRO B 1 118 ? -5.258 -4.598 24.609 1 90.25 118 PRO B CA 1
ATOM 3711 C C . PRO B 1 118 ? -5.098 -5.527 25.812 1 90.25 118 PRO B C 1
ATOM 3713 O O . PRO B 1 118 ? -4.109 -6.262 25.906 1 90.25 118 PRO B O 1
ATOM 3716 N N . ASP B 1 119 ? -6.168 -5.449 26.625 1 88.69 119 ASP B N 1
ATOM 3717 C CA . ASP B 1 119 ? -6.223 -6.355 27.766 1 88.69 119 ASP B CA 1
ATOM 3718 C C . ASP B 1 119 ? -6.461 -7.793 27.328 1 88.69 119 ASP B C 1
ATOM 3720 O O . ASP B 1 119 ? -6.957 -8.031 26.219 1 88.69 119 ASP B O 1
ATOM 3724 N N . VAL B 1 120 ? -6.125 -8.633 28.266 1 86.19 120 VAL B N 1
ATOM 3725 C CA . VAL B 1 120 ? -6.285 -10.055 27.984 1 86.19 120 VAL B CA 1
ATOM 3726 C C . VAL B 1 120 ? -7.758 -10.367 27.75 1 86.19 120 VAL B C 1
ATOM 3728 O O . VAL B 1 120 ? -8.086 -11.312 27.016 1 86.19 120 VAL B O 1
ATOM 3731 N N . ALA B 1 121 ? -8.633 -9.523 28.188 1 88.06 121 ALA B N 1
ATOM 3732 C CA . ALA B 1 121 ? -10.062 -9.789 28.109 1 88.06 121 ALA B CA 1
ATOM 3733 C C . ALA B 1 121 ? -10.672 -9.125 26.875 1 88.06 121 ALA B C 1
ATOM 3735 O O . ALA B 1 121 ? -11.867 -9.281 26.609 1 88.06 121 ALA B O 1
ATOM 3736 N N . GLN B 1 122 ? -9.844 -8.453 26.141 1 91.31 122 GLN B N 1
ATOM 3737 C CA . GLN B 1 122 ? -10.359 -7.793 24.938 1 91.31 122 GLN B CA 1
ATOM 3738 C C . GLN B 1 122 ? -10.891 -8.805 23.938 1 91.31 122 GLN B C 1
ATOM 3740 O O . GLN B 1 122 ? -10.297 -9.867 23.75 1 91.31 122 GLN B O 1
ATOM 3745 N N . ARG B 1 123 ? -11.969 -8.492 23.281 1 92.94 123 ARG B N 1
ATOM 3746 C CA . ARG B 1 123 ? -12.742 -9.445 22.484 1 92.94 123 ARG B CA 1
ATOM 3747 C C . ARG B 1 123 ? -11.945 -9.938 21.281 1 92.94 123 ARG B C 1
ATOM 3749 O O . ARG B 1 123 ? -12.273 -10.969 20.688 1 92.94 123 ARG B O 1
ATOM 3756 N N . TRP B 1 124 ? -10.883 -9.25 20.875 1 96.38 124 TRP B N 1
ATOM 3757 C CA . TRP B 1 124 ? -10.133 -9.672 19.688 1 96.38 124 TRP B CA 1
ATOM 3758 C C . TRP B 1 124 ? -8.828 -10.359 20.094 1 96.38 124 TRP B C 1
ATOM 3760 O O . TRP B 1 124 ? -8.023 -10.719 19.234 1 96.38 124 TRP B O 1
ATOM 3770 N N . VAL B 1 125 ? -8.641 -10.461 21.406 1 95.5 125 VAL B N 1
ATOM 3771 C CA . VAL B 1 125 ? -7.453 -11.141 21.922 1 95.5 125 VAL B CA 1
ATOM 3772 C C . VAL B 1 125 ? -7.824 -12.555 22.359 1 95.5 125 VAL B C 1
ATOM 3774 O O . VAL B 1 125 ? -8.828 -12.75 23.047 1 95.5 125 VAL B O 1
ATOM 3777 N N . THR B 1 126 ? -7.082 -13.516 21.891 1 92.56 126 THR B N 1
ATOM 3778 C CA . THR B 1 126 ? -7.246 -14.906 22.312 1 92.56 126 THR B CA 1
ATOM 3779 C C . THR B 1 126 ? -6.027 -15.375 23.094 1 92.56 126 THR B C 1
ATOM 3781 O O . THR B 1 126 ? -4.891 -15.141 22.688 1 92.56 126 THR B O 1
ATOM 3784 N N . VAL B 1 127 ? -6.312 -15.977 24.25 1 90.88 127 VAL B N 1
ATOM 3785 C CA . VAL B 1 127 ? -5.258 -16.688 24.953 1 90.88 127 VAL B CA 1
ATOM 3786 C C . VAL B 1 127 ? -5.246 -18.156 24.531 1 90.88 127 VAL B C 1
ATOM 3788 O O . VAL B 1 127 ? -6.16 -18.906 24.875 1 90.88 127 VAL B O 1
ATOM 3791 N N . GLU B 1 128 ? -4.238 -18.453 23.875 1 86.5 128 GLU B N 1
ATOM 3792 C CA . GLU B 1 128 ? -4.117 -19.828 23.359 1 86.5 128 GLU B CA 1
ATOM 3793 C C . GLU B 1 128 ? -3.871 -20.812 24.5 1 86.5 128 GLU B C 1
ATOM 3795 O O . GLU B 1 128 ? -3.617 -20.406 25.641 1 86.5 128 GLU B O 1
ATOM 3800 N N . ASP B 1 129 ? -3.949 -22.109 24.172 1 82.81 129 ASP B N 1
ATOM 3801 C CA . ASP B 1 129 ? -3.832 -23.156 25.172 1 82.81 129 ASP B CA 1
ATOM 3802 C C . ASP B 1 129 ? -2.475 -23.109 25.875 1 82.81 129 ASP B C 1
ATOM 3804 O O . ASP B 1 129 ? -2.365 -23.438 27.047 1 82.81 129 ASP B O 1
ATOM 3808 N N . ASP B 1 130 ? -1.604 -22.594 25.203 1 80.38 130 ASP B N 1
ATOM 3809 C CA . ASP B 1 130 ? -0.252 -22.562 25.75 1 80.38 130 ASP B CA 1
ATOM 3810 C C . ASP B 1 130 ? 0.044 -21.234 26.422 1 80.38 130 ASP B C 1
ATOM 3812 O O . ASP B 1 130 ? 1.18 -20.969 26.828 1 80.38 130 ASP B O 1
ATOM 3816 N N . GLY B 1 131 ? -0.973 -20.375 26.469 1 81.19 131 GLY B N 1
ATOM 3817 C CA . GLY B 1 131 ? -0.847 -19.125 27.188 1 81.19 131 GLY B CA 1
ATOM 3818 C C . GLY B 1 131 ? -0.468 -17.953 26.297 1 81.19 131 GLY B C 1
ATOM 3819 O O . GLY B 1 131 ? -0.563 -16.797 26.703 1 81.19 131 GLY B O 1
ATOM 3820 N N . ARG B 1 132 ? -0.135 -18.219 25.156 1 87.12 132 ARG B N 1
ATOM 3821 C CA . ARG B 1 132 ? 0.248 -17.156 24.219 1 87.12 132 ARG B CA 1
ATOM 3822 C C . ARG B 1 132 ? -0.968 -16.344 23.781 1 87.12 132 ARG B C 1
ATOM 3824 O O . ARG B 1 132 ? -2.051 -16.906 23.578 1 87.12 132 ARG B O 1
ATOM 3831 N N . ARG B 1 133 ? -0.702 -15.047 23.688 1 90.88 133 ARG B N 1
ATOM 3832 C CA . ARG B 1 133 ? -1.791 -14.172 23.266 1 90.88 133 ARG B CA 1
ATOM 3833 C C . ARG B 1 133 ? -1.7 -13.867 21.766 1 90.88 133 ARG B C 1
ATOM 3835 O O . ARG B 1 133 ? -0.61 -13.633 21.25 1 90.88 133 ARG B O 1
ATOM 3842 N N . THR B 1 134 ? -2.771 -13.93 21.094 1 93 134 THR B N 1
ATOM 3843 C CA . THR B 1 134 ? -2.852 -13.609 19.672 1 93 134 THR B CA 1
ATOM 3844 C C . THR B 1 134 ? -4.004 -12.648 19.406 1 93 134 THR B C 1
ATOM 3846 O O . THR B 1 134 ? -4.941 -12.555 20.203 1 93 134 THR B O 1
ATOM 3849 N N . PHE B 1 135 ? -3.906 -11.906 18.438 1 95.38 135 PHE B N 1
ATOM 3850 C CA . PHE B 1 135 ? -4.898 -10.914 18.031 1 95.38 135 PHE B CA 1
ATOM 3851 C C . PHE B 1 135 ? -5.566 -11.305 16.719 1 95.38 135 PHE B C 1
ATOM 3853 O O . PHE B 1 135 ? -4.891 -11.547 15.719 1 95.38 135 PHE B O 1
ATOM 3860 N N . ASP B 1 136 ? -6.91 -11.398 16.688 1 96.88 136 ASP B N 1
ATOM 3861 C CA . ASP B 1 136 ? -7.703 -11.742 15.508 1 96.88 136 ASP B CA 1
ATOM 3862 C C . ASP B 1 136 ? -8.078 -10.492 14.711 1 96.88 136 ASP B C 1
ATOM 3864 O O . ASP B 1 136 ? -9.086 -9.852 15 1 96.88 136 ASP B O 1
ATOM 3868 N N . GLN B 1 137 ? -7.316 -10.242 13.672 1 97.56 137 GLN B N 1
ATOM 3869 C CA . GLN B 1 137 ? -7.473 -9.008 12.898 1 97.56 137 GLN B CA 1
ATOM 3870 C C . GLN B 1 137 ? -8.773 -9.023 12.102 1 97.56 137 GLN B C 1
ATOM 3872 O O . GLN B 1 137 ? -9.406 -7.984 11.922 1 97.56 137 GLN B O 1
ATOM 3877 N N . LEU B 1 138 ? -9.117 -10.141 11.578 1 97.31 138 LEU B N 1
ATOM 3878 C CA . LEU B 1 138 ? -10.312 -10.211 10.742 1 97.31 138 LEU B CA 1
ATOM 3879 C C . LEU B 1 138 ? -11.57 -10 11.562 1 97.31 138 LEU B C 1
ATOM 3881 O O . LEU B 1 138 ? -12.492 -9.305 11.133 1 97.31 138 LEU B O 1
ATOM 3885 N N . GLN B 1 139 ? -11.609 -10.617 12.703 1 97.19 139 GLN B N 1
ATOM 3886 C CA . GLN B 1 139 ? -12.75 -10.367 13.57 1 97.19 139 GLN B CA 1
ATOM 3887 C C . GLN B 1 139 ? -12.836 -8.891 13.961 1 97.19 139 GLN B C 1
ATOM 3889 O O . GLN B 1 139 ? -13.922 -8.32 14.008 1 97.19 139 GLN B O 1
ATOM 3894 N N . TYR B 1 140 ? -11.68 -8.312 14.297 1 97.75 140 TYR B N 1
ATOM 3895 C CA . TYR B 1 140 ? -11.633 -6.883 14.578 1 97.75 140 TYR B CA 1
ATOM 3896 C C . TYR B 1 140 ? -12.258 -6.086 13.438 1 97.75 140 TYR B C 1
ATOM 3898 O O . TYR B 1 140 ? -13.07 -5.191 13.68 1 97.75 140 TYR B O 1
ATOM 3906 N N . VAL B 1 141 ? -11.953 -6.402 12.219 1 98 141 VAL B N 1
ATOM 3907 C CA . VAL B 1 141 ? -12.43 -5.688 11.039 1 98 141 VAL B CA 1
ATOM 3908 C C . VAL B 1 141 ? -13.945 -5.859 10.914 1 98 141 VAL B C 1
ATOM 3910 O O . VAL B 1 141 ? -14.672 -4.883 10.727 1 98 141 VAL B O 1
ATOM 3913 N N . VAL B 1 142 ? -14.391 -7.086 11.016 1 97.75 142 VAL B N 1
ATOM 3914 C CA . VAL B 1 142 ? -15.812 -7.371 10.859 1 97.75 142 VAL B CA 1
ATOM 3915 C C . VAL B 1 142 ? -16.609 -6.605 11.914 1 97.75 142 VAL B C 1
ATOM 3917 O O . VAL B 1 142 ? -17.594 -5.945 11.594 1 97.75 142 VAL B O 1
ATOM 3920 N N . ASP B 1 143 ? -16.125 -6.652 13.156 1 97.75 143 ASP B N 1
ATOM 3921 C CA . ASP B 1 143 ? -16.828 -5.961 14.242 1 97.75 143 ASP B CA 1
ATOM 3922 C C . ASP B 1 143 ? -16.797 -4.449 14.031 1 97.75 143 ASP B C 1
ATOM 3924 O O . ASP B 1 143 ? -17.812 -3.773 14.242 1 97.75 143 ASP B O 1
ATOM 3928 N N . THR B 1 144 ? -15.68 -3.961 13.641 1 97 144 THR B N 1
ATOM 3929 C CA . THR B 1 144 ? -15.531 -2.52 13.469 1 97 144 THR B CA 1
ATOM 3930 C C . THR B 1 144 ? -16.406 -2.021 12.32 1 97 144 THR B C 1
ATOM 3932 O O . THR B 1 144 ? -16.953 -0.925 12.383 1 97 144 THR B O 1
ATOM 3935 N N . LEU B 1 145 ? -16.484 -2.762 11.227 1 97.38 145 LEU B N 1
ATOM 3936 C CA . LEU B 1 145 ? -17.344 -2.395 10.109 1 97.38 145 LEU B CA 1
ATOM 3937 C C . LEU B 1 145 ? -18.797 -2.264 10.555 1 97.38 145 LEU B C 1
ATOM 3939 O O . LEU B 1 145 ? -19.547 -1.442 10.023 1 97.38 145 LEU B O 1
ATOM 3943 N N . SER B 1 146 ? -19.172 -3.062 11.5 1 94.19 146 SER B N 1
ATOM 3944 C CA . SER B 1 146 ? -20.531 -3.018 12.023 1 94.19 146 SER B CA 1
ATOM 3945 C C . SER B 1 146 ? -20.719 -1.843 12.977 1 94.19 146 SER B C 1
ATOM 3947 O O . SER B 1 146 ? -21.734 -1.146 12.922 1 94.19 146 SER B O 1
ATOM 3949 N N . ASP B 1 147 ? -19.719 -1.559 13.797 1 94.38 147 ASP B N 1
ATOM 3950 C CA . ASP B 1 147 ? -19.828 -0.578 14.867 1 94.38 147 ASP B CA 1
ATOM 3951 C C . ASP B 1 147 ? -19.5 0.826 14.367 1 94.38 147 ASP B C 1
ATOM 3953 O O . ASP B 1 147 ? -20.125 1.806 14.797 1 94.38 147 ASP B O 1
ATOM 3957 N N . SER B 1 148 ? -18.469 0.888 13.523 1 94 148 SER B N 1
ATOM 3958 C CA . SER B 1 148 ? -17.938 2.146 13.016 1 94 148 SER B CA 1
ATOM 3959 C C . SER B 1 148 ? -17.516 2.016 11.555 1 94 148 SER B C 1
ATOM 3961 O O . SER B 1 148 ? -16.328 2.094 11.242 1 94 148 SER B O 1
ATOM 3963 N N . PRO B 1 149 ? -18.484 1.998 10.695 1 94.38 149 PRO B N 1
ATOM 3964 C CA . PRO B 1 149 ? -18.188 1.645 9.305 1 94.38 149 PRO B CA 1
ATOM 3965 C C . PRO B 1 149 ? -17.266 2.654 8.617 1 94.38 149 PRO B C 1
ATOM 3967 O O . PRO B 1 149 ? -16.594 2.318 7.637 1 94.38 149 PRO B O 1
ATOM 3970 N N . ASN B 1 150 ? -17.156 3.896 9.18 1 93.31 150 ASN B N 1
ATOM 3971 C CA . ASN B 1 150 ? -16.344 4.91 8.523 1 93.31 150 ASN B CA 1
ATOM 3972 C C . ASN B 1 150 ? -14.93 4.941 9.102 1 93.31 150 ASN B C 1
ATOM 3974 O O . ASN B 1 150 ? -14.148 5.848 8.797 1 93.31 150 ASN B O 1
ATOM 3978 N N . SER B 1 151 ? -14.633 3.914 9.883 1 94.81 151 SER B N 1
ATOM 3979 C CA . SER B 1 151 ? -13.297 3.846 10.477 1 94.81 151 SER B CA 1
ATOM 3980 C C . SER B 1 151 ? -12.219 3.762 9.398 1 94.81 151 SER B C 1
ATOM 3982 O O . SER B 1 151 ? -12.398 3.074 8.391 1 94.81 151 SER B O 1
ATOM 3984 N N . ARG B 1 152 ? -11.117 4.484 9.656 1 95 152 ARG B N 1
ATOM 3985 C CA . ARG B 1 152 ? -9.977 4.438 8.75 1 95 152 ARG B CA 1
ATOM 3986 C C . ARG B 1 152 ? -8.859 3.559 9.32 1 95 152 ARG B C 1
ATOM 3988 O O . ARG B 1 152 ? -7.699 3.703 8.945 1 95 152 ARG B O 1
ATOM 3995 N N . ARG B 1 153 ? -9.273 2.625 10.305 1 95.94 153 ARG B N 1
ATOM 3996 C CA . ARG B 1 153 ? -8.312 1.776 11 1 95.94 153 ARG B CA 1
ATOM 3997 C C . ARG B 1 153 ? -8.5 0.311 10.625 1 95.94 153 ARG B C 1
ATOM 3999 O O . ARG B 1 153 ? -8.07 -0.583 11.359 1 95.94 153 ARG B O 1
ATOM 4006 N N . LEU B 1 154 ? -9.156 0.078 9.508 1 98.12 154 LEU B N 1
ATOM 4007 C CA . LEU B 1 154 ? -9.5 -1.281 9.102 1 98.12 154 LEU B CA 1
ATOM 4008 C C . LEU B 1 154 ? -8.367 -1.916 8.305 1 98.12 154 LEU B C 1
ATOM 4010 O O . LEU B 1 154 ? -8.555 -2.301 7.148 1 98.12 154 LEU B O 1
ATOM 4014 N N . VAL B 1 155 ? -7.191 -2.111 8.961 1 98.31 155 VAL B N 1
ATOM 4015 C CA . VAL B 1 155 ? -5.969 -2.623 8.359 1 98.31 155 VAL B CA 1
ATOM 4016 C C . VAL B 1 155 ? -5.695 -4.043 8.852 1 98.31 155 VAL B C 1
ATOM 4018 O O . VAL B 1 155 ? -5.75 -4.309 10.055 1 98.31 155 VAL B O 1
ATOM 4021 N N . VAL B 1 156 ? -5.512 -4.953 7.969 1 98.06 156 VAL B N 1
ATOM 4022 C CA . VAL B 1 156 ? -4.977 -6.273 8.273 1 98.06 156 VAL B CA 1
ATOM 4023 C C . VAL B 1 156 ? -3.535 -6.375 7.785 1 98.06 156 VAL B C 1
ATOM 4025 O O . VAL B 1 156 ? -3.242 -6.055 6.629 1 98.06 156 VAL B O 1
ATOM 4028 N N . ASN B 1 157 ? -2.656 -6.73 8.672 1 96.69 157 ASN B N 1
ATOM 4029 C CA . ASN B 1 157 ? -1.23 -6.793 8.375 1 96.69 157 ASN B CA 1
ATOM 4030 C C . ASN B 1 157 ? -0.656 -8.18 8.672 1 96.69 157 ASN B C 1
ATOM 4032 O O . ASN B 1 157 ? -0.751 -8.664 9.797 1 96.69 157 ASN B O 1
ATOM 4036 N N . ALA B 1 158 ? -0.045 -8.758 7.66 1 94.94 158 ALA B N 1
ATOM 4037 C CA . ALA B 1 158 ? 0.529 -10.094 7.832 1 94.94 158 ALA B CA 1
ATOM 4038 C C . ALA B 1 158 ? 2.049 -10.023 7.961 1 94.94 158 ALA B C 1
ATOM 4040 O O . ALA B 1 158 ? 2.721 -11.055 8.023 1 94.94 158 ALA B O 1
ATOM 4041 N N . TRP B 1 159 ? 2.592 -8.812 8.031 1 95.75 159 TRP B N 1
ATOM 4042 C CA . TRP B 1 159 ? 4.039 -8.633 8.062 1 95.75 159 TRP B CA 1
ATOM 4043 C C . TRP B 1 159 ? 4.523 -8.328 9.477 1 95.75 159 TRP B C 1
ATOM 4045 O O . TRP B 1 159 ? 4.285 -7.234 9.992 1 95.75 159 TRP B O 1
ATOM 4055 N N . HIS B 1 160 ? 5.133 -9.234 10.109 1 94.81 160 HIS B N 1
ATOM 4056 C CA . HIS B 1 160 ? 5.938 -8.969 11.297 1 94.81 160 HIS B CA 1
ATOM 4057 C C . HIS B 1 160 ? 7.418 -8.859 10.945 1 94.81 160 HIS B C 1
ATOM 4059 O O . HIS B 1 160 ? 8.039 -9.852 10.555 1 94.81 160 HIS B O 1
ATOM 4065 N N . PRO B 1 161 ? 8.008 -7.707 11.148 1 95.75 161 PRO B N 1
ATOM 4066 C CA . PRO B 1 161 ? 9.352 -7.453 10.609 1 95.75 161 PRO B CA 1
ATOM 4067 C C . PRO B 1 161 ? 10.383 -8.469 11.086 1 95.75 161 PRO B C 1
ATOM 4069 O O . PRO B 1 161 ? 11.172 -8.977 10.289 1 95.75 161 PRO B O 1
ATOM 4072 N N . ALA B 1 162 ? 10.375 -8.805 12.336 1 94.62 162 ALA B N 1
ATOM 4073 C CA . ALA B 1 162 ? 11.359 -9.75 12.867 1 94.62 162 ALA B CA 1
ATOM 4074 C C . ALA B 1 162 ? 11.141 -11.148 12.305 1 94.62 162 ALA B C 1
ATOM 4076 O O . ALA B 1 162 ? 12.102 -11.859 11.992 1 94.62 162 ALA B O 1
ATOM 4077 N N . ASN B 1 163 ? 9.883 -11.555 12.242 1 93.19 163 ASN B N 1
ATOM 4078 C CA . ASN B 1 163 ? 9.547 -12.844 11.641 1 93.19 163 ASN B CA 1
ATOM 4079 C C . ASN B 1 163 ? 9.914 -12.883 10.156 1 93.19 163 ASN B C 1
ATOM 4081 O O . ASN B 1 163 ? 10.555 -13.836 9.703 1 93.19 163 ASN B O 1
ATOM 4085 N N . ALA B 1 164 ? 9.617 -11.844 9.414 1 93.75 164 ALA B N 1
ATOM 4086 C CA . ALA B 1 164 ? 9.812 -11.781 7.969 1 93.75 164 ALA B CA 1
ATOM 4087 C C . ALA B 1 164 ? 11.297 -11.805 7.621 1 93.75 164 ALA B C 1
ATOM 4089 O O . ALA B 1 164 ? 11.688 -12.359 6.59 1 93.75 164 ALA B O 1
ATOM 4090 N N . ALA B 1 165 ? 12.125 -11.25 8.5 1 93.44 165 ALA B N 1
ATOM 4091 C CA . ALA B 1 165 ? 13.562 -11.125 8.227 1 93.44 165 ALA B CA 1
ATOM 4092 C C . ALA B 1 165 ? 14.227 -12.5 8.172 1 93.44 165 ALA B C 1
ATOM 4094 O O . ALA B 1 165 ? 15.266 -12.664 7.523 1 93.44 165 ALA B O 1
ATOM 4095 N N . VAL B 1 166 ? 13.602 -13.492 8.836 1 91.62 166 VAL B N 1
ATOM 4096 C CA . VAL B 1 166 ? 14.289 -14.773 8.922 1 91.62 166 VAL B CA 1
ATOM 4097 C C . VAL B 1 166 ? 13.43 -15.867 8.297 1 91.62 166 VAL B C 1
ATOM 4099 O O . VAL B 1 166 ? 13.875 -17.016 8.156 1 91.62 166 VAL B O 1
ATOM 4102 N N . SER B 1 167 ? 12.211 -15.523 7.914 1 89.62 167 SER B N 1
ATOM 4103 C CA . SER B 1 167 ? 11.32 -16.5 7.297 1 89.62 167 SER B CA 1
ATOM 4104 C C . SER B 1 167 ? 11.797 -16.875 5.898 1 89.62 167 SER B C 1
ATOM 4106 O O . SER B 1 167 ? 12.312 -16.031 5.16 1 89.62 167 SER B O 1
ATOM 4108 N N . THR B 1 168 ? 11.531 -18.109 5.52 1 84 168 THR B N 1
ATOM 4109 C CA . THR B 1 168 ? 11.883 -18.562 4.184 1 84 168 THR B CA 1
ATOM 4110 C C . THR B 1 168 ? 10.914 -18.016 3.145 1 84 168 THR B C 1
ATOM 4112 O O . THR B 1 168 ? 11.289 -17.766 1.997 1 84 168 THR B O 1
ATOM 4115 N N . LEU B 1 169 ? 9.688 -17.828 3.598 1 85.56 169 LEU B N 1
ATOM 4116 C CA . LEU B 1 169 ? 8.664 -17.359 2.67 1 85.56 169 LEU B CA 1
ATOM 4117 C C . LEU B 1 169 ? 7.805 -16.281 3.314 1 85.56 169 LEU B C 1
ATOM 4119 O O . LEU B 1 169 ? 6.602 -16.484 3.516 1 85.56 169 LEU B O 1
ATOM 4123 N N . PRO B 1 170 ? 8.414 -15.156 3.51 1 90.62 170 PRO B N 1
ATOM 4124 C CA . PRO B 1 170 ? 7.559 -14.102 4.059 1 90.62 170 PRO B CA 1
ATOM 4125 C C . PRO B 1 170 ? 6.422 -13.711 3.113 1 90.62 170 PRO B C 1
ATOM 4127 O O . PRO B 1 170 ? 6.535 -13.898 1.899 1 90.62 170 PRO B O 1
ATOM 4130 N N . PRO B 1 171 ? 5.375 -13.227 3.65 1 92.94 171 PRO B N 1
ATOM 4131 C CA . PRO B 1 171 ? 4.203 -12.898 2.836 1 92.94 171 PRO B CA 1
ATOM 4132 C C . PRO B 1 171 ? 4.512 -11.891 1.731 1 92.94 171 PRO B C 1
ATOM 4134 O O . PRO B 1 171 ? 5.176 -10.883 1.98 1 92.94 171 PRO B O 1
ATOM 4137 N N . CYS B 1 172 ? 4.035 -12.188 0.523 1 95.12 172 CYS B N 1
ATOM 4138 C CA . CYS B 1 172 ? 4.152 -11.25 -0.586 1 95.12 172 CYS B CA 1
ATOM 4139 C C . CYS B 1 172 ? 3.059 -10.188 -0.522 1 95.12 172 CYS B C 1
ATOM 4141 O O . CYS B 1 172 ? 3.336 -9 -0.667 1 95.12 172 CYS B O 1
ATOM 4143 N N . HIS B 1 173 ? 1.805 -10.695 -0.428 1 96.56 173 HIS B N 1
ATOM 4144 C CA . HIS B 1 173 ? 0.714 -9.789 -0.094 1 96.56 173 HIS B CA 1
ATOM 4145 C C . HIS B 1 173 ? 0.575 -9.625 1.416 1 96.56 173 HIS B C 1
ATOM 4147 O O . HIS B 1 173 ? 0.008 -10.492 2.088 1 96.56 173 HIS B O 1
ATOM 4153 N N . TYR B 1 174 ? 1.103 -8.438 1.943 1 96.81 174 TYR B N 1
ATOM 4154 C CA . TYR B 1 174 ? 1.374 -8.398 3.377 1 96.81 174 TYR B CA 1
ATOM 4155 C C . TYR B 1 174 ? 0.368 -7.512 4.098 1 96.81 174 TYR B C 1
ATOM 4157 O O . TYR B 1 174 ? 0.262 -7.555 5.324 1 96.81 174 TYR B O 1
ATOM 4165 N N . SER B 1 175 ? -0.412 -6.727 3.322 1 98 175 SER B N 1
ATOM 4166 C CA . SER B 1 175 ? -1.392 -5.891 4.008 1 98 175 SER B CA 1
ATOM 4167 C C . SER B 1 175 ? -2.57 -5.559 3.098 1 98 175 SER B C 1
ATOM 4169 O O . SER B 1 175 ? -2.395 -5.367 1.893 1 98 175 SER B O 1
ATOM 4171 N N . PHE B 1 176 ? -3.746 -5.512 3.713 1 98.56 176 PHE B N 1
ATOM 4172 C CA . PHE B 1 176 ? -4.906 -5.004 2.994 1 98.56 176 PHE B CA 1
ATOM 4173 C C . PHE B 1 176 ? -5.785 -4.16 3.91 1 98.56 176 PHE B C 1
ATOM 4175 O O . PHE B 1 176 ? -5.793 -4.359 5.129 1 98.56 176 PHE B O 1
ATOM 4182 N N . VAL B 1 177 ? -6.426 -3.199 3.352 1 98.88 177 VAL B N 1
ATOM 4183 C CA . VAL B 1 177 ? -7.227 -2.223 4.082 1 98.88 177 VAL B CA 1
ATOM 4184 C C . VAL B 1 177 ? -8.641 -2.182 3.506 1 98.88 177 VAL B C 1
ATOM 4186 O O . VAL B 1 177 ? -8.82 -2.037 2.295 1 98.88 177 VAL B O 1
ATOM 4189 N N . PHE B 1 178 ? -9.625 -2.332 4.352 1 98.81 178 PHE B N 1
ATOM 4190 C CA . PHE B 1 178 ? -11.008 -2.123 3.939 1 98.81 178 PHE B CA 1
ATOM 4191 C C . PHE B 1 178 ? -11.414 -0.665 4.121 1 98.81 178 PHE B C 1
ATOM 4193 O O . PHE B 1 178 ? -10.922 0.015 5.023 1 98.81 178 PHE B O 1
ATOM 4200 N N . ASN B 1 179 ? -12.219 -0.226 3.283 1 98.56 179 ASN B N 1
ATOM 4201 C CA . ASN B 1 179 ? -12.672 1.161 3.24 1 98.56 179 ASN B CA 1
ATOM 4202 C C . ASN B 1 179 ? -14.125 1.265 2.781 1 98.56 179 ASN B C 1
ATOM 4204 O O . ASN B 1 179 ? -14.523 0.615 1.813 1 98.56 179 ASN B O 1
ATOM 4208 N N . VAL B 1 180 ? -14.898 2.037 3.496 1 97.75 180 VAL B N 1
ATOM 4209 C CA . VAL B 1 180 ? -16.312 2.197 3.139 1 97.75 180 VAL B CA 1
ATOM 4210 C C . VAL B 1 180 ? -16.516 3.537 2.438 1 97.75 180 VAL B C 1
ATOM 4212 O O . VAL B 1 180 ? -16.062 4.578 2.93 1 97.75 180 VAL B O 1
ATOM 4215 N N . GLN B 1 181 ? -17.031 3.535 1.296 1 96.75 181 GLN B N 1
ATOM 4216 C CA . GLN B 1 181 ? -17.562 4.688 0.568 1 96.75 181 GLN B CA 1
ATOM 4217 C C . GLN B 1 181 ? -19.062 4.539 0.31 1 96.75 181 GLN B C 1
ATOM 4219 O O . GLN B 1 181 ? -19.469 3.771 -0.56 1 96.75 181 GLN B O 1
ATOM 4224 N N . GLY B 1 182 ? -19.859 5.402 0.985 1 94 182 GLY B N 1
ATOM 4225 C CA . GLY B 1 182 ? -21.297 5.18 0.896 1 94 182 GLY B CA 1
ATOM 4226 C C . GLY B 1 182 ? -21.719 3.814 1.396 1 94 182 GLY B C 1
ATOM 4227 O O . GLY B 1 182 ? -21.453 3.455 2.545 1 94 182 GLY B O 1
ATOM 4228 N N . ASP B 1 183 ? -22.312 3.014 0.529 1 96.12 183 ASP B N 1
ATOM 4229 C CA . ASP B 1 183 ? -22.766 1.688 0.932 1 96.12 183 ASP B CA 1
ATOM 4230 C C . ASP B 1 183 ? -21.859 0.598 0.361 1 96.12 183 ASP B C 1
ATOM 4232 O O . ASP B 1 183 ? -22.219 -0.579 0.355 1 96.12 183 ASP B O 1
ATOM 4236 N N . ARG B 1 184 ? -20.703 0.98 -0.068 1 97.88 184 ARG B N 1
ATOM 4237 C CA . ARG B 1 184 ? -19.812 0.042 -0.729 1 97.88 184 ARG B CA 1
ATOM 4238 C C . ARG B 1 184 ? -18.578 -0.238 0.134 1 97.88 184 ARG B C 1
ATOM 4240 O O . ARG B 1 184 ? -18.016 0.677 0.74 1 97.88 184 ARG B O 1
ATOM 4247 N N . LEU B 1 185 ? -18.234 -1.509 0.214 1 98.69 185 LEU B N 1
ATOM 4248 C CA . LEU B 1 185 ? -16.984 -1.924 0.863 1 98.69 185 LEU B CA 1
ATOM 4249 C C . LEU B 1 185 ? -15.883 -2.125 -0.162 1 98.69 185 LEU B C 1
ATOM 4251 O O . LEU B 1 185 ? -16.016 -2.938 -1.079 1 98.69 185 LEU B O 1
ATOM 4255 N N . ASN B 1 186 ? -14.867 -1.323 -0.042 1 98.88 186 ASN B N 1
ATOM 4256 C CA . ASN B 1 186 ? -13.688 -1.427 -0.888 1 98.88 186 ASN B CA 1
ATOM 4257 C C . ASN B 1 186 ? -12.539 -2.123 -0.163 1 98.88 186 ASN B C 1
ATOM 4259 O O . ASN B 1 186 ? -12.516 -2.176 1.067 1 98.88 186 ASN B O 1
ATOM 4263 N N . CYS B 1 187 ? -11.609 -2.713 -0.909 1 98.94 187 CYS B N 1
ATOM 4264 C CA . CYS B 1 187 ? -10.43 -3.361 -0.358 1 98.94 187 CYS B CA 1
ATOM 4265 C C . CYS B 1 187 ? -9.18 -2.971 -1.142 1 98.94 187 CYS B C 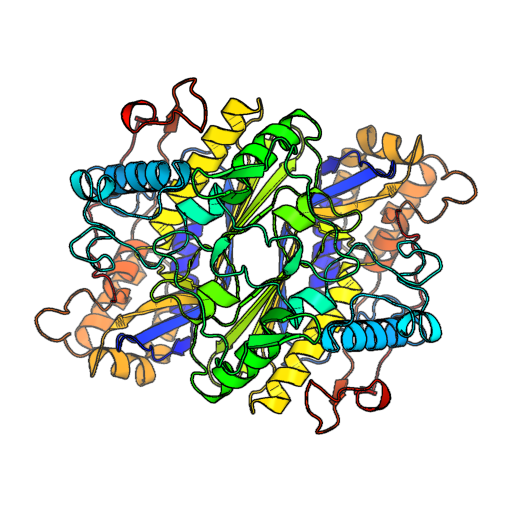1
ATOM 4267 O O . CYS B 1 187 ? -9.148 -3.092 -2.367 1 98.94 187 CYS B O 1
ATOM 4269 N N . HIS B 1 188 ? -8.203 -2.436 -0.46 1 98.94 188 HIS B N 1
ATOM 4270 C CA . HIS B 1 188 ? -6.906 -2.152 -1.059 1 98.94 188 HIS B CA 1
ATOM 4271 C C . HIS B 1 188 ? -5.855 -3.152 -0.589 1 98.94 188 HIS B C 1
ATOM 4273 O O . HIS B 1 188 ? -5.574 -3.252 0.608 1 98.94 188 HIS B O 1
ATOM 4279 N N . LEU B 1 189 ? -5.258 -3.859 -1.519 1 98.88 189 LEU B N 1
ATOM 4280 C CA . LEU B 1 189 ? -4.195 -4.82 -1.242 1 98.88 189 LEU B CA 1
ATOM 4281 C C . LEU B 1 189 ? -2.832 -4.234 -1.596 1 98.88 189 LEU B C 1
ATOM 4283 O O . LEU B 1 189 ? -2.641 -3.717 -2.697 1 98.88 189 LEU B O 1
ATOM 4287 N N . THR B 1 190 ? -1.905 -4.25 -0.635 1 98.81 190 THR B N 1
ATOM 4288 C CA . THR B 1 190 ? -0.507 -3.922 -0.893 1 98.81 190 THR B CA 1
ATOM 4289 C C . THR B 1 190 ? 0.349 -5.184 -0.917 1 98.81 190 THR B C 1
ATOM 4291 O O . THR B 1 190 ? 0.358 -5.953 0.046 1 98.81 190 THR B O 1
ATOM 4294 N N . GLN B 1 191 ? 1.004 -5.344 -1.979 1 98.75 191 GLN B N 1
ATOM 4295 C CA . GLN B 1 191 ? 1.867 -6.504 -2.193 1 98.75 191 GLN B CA 1
ATOM 4296 C C . GLN B 1 191 ? 3.303 -6.07 -2.479 1 98.75 191 GLN B C 1
ATOM 4298 O O . GLN B 1 191 ? 3.549 -5.285 -3.395 1 98.75 191 GLN B O 1
ATOM 4303 N N . ARG B 1 192 ? 4.293 -6.574 -1.682 1 98.12 192 ARG B N 1
ATOM 4304 C CA . ARG B 1 192 ? 5.684 -6.156 -1.839 1 98.12 192 ARG B CA 1
ATOM 4305 C C . ARG B 1 192 ? 6.281 -6.723 -3.121 1 98.12 192 ARG B C 1
ATOM 4307 O O . ARG B 1 192 ? 7.184 -6.121 -3.709 1 98.12 192 ARG B O 1
ATOM 4314 N N . SER B 1 193 ? 5.844 -7.898 -3.486 1 97.12 193 SER B N 1
ATOM 4315 C CA . SER B 1 193 ? 6.367 -8.633 -4.633 1 97.12 193 SER B CA 1
ATOM 4316 C C . SER B 1 193 ? 5.266 -9.43 -5.324 1 97.12 193 SER B C 1
ATOM 4318 O O . SER B 1 193 ? 4.582 -10.234 -4.688 1 97.12 193 SER B O 1
ATOM 4320 N N . GLY B 1 194 ? 5.121 -9.188 -6.574 1 97.62 194 GLY B N 1
ATOM 4321 C CA . GLY B 1 194 ? 4.043 -9.867 -7.277 1 97.62 194 GLY B CA 1
ATOM 4322 C C . GLY B 1 194 ? 4.484 -10.484 -8.594 1 97.62 194 GLY B C 1
ATOM 4323 O O . GLY B 1 194 ? 4.934 -9.773 -9.492 1 97.62 194 GLY B O 1
ATOM 4324 N N . ASP B 1 195 ? 4.363 -11.852 -8.664 1 96.75 195 ASP B N 1
ATOM 4325 C CA . ASP B 1 195 ? 4.504 -12.547 -9.938 1 96.75 195 ASP B CA 1
ATOM 4326 C C . ASP B 1 195 ? 3.314 -12.266 -10.852 1 96.75 195 ASP B C 1
ATOM 4328 O O . ASP B 1 195 ? 2.195 -12.703 -10.578 1 96.75 195 ASP B O 1
ATOM 4332 N N . THR B 1 196 ? 3.592 -11.672 -11.953 1 98.12 196 THR B N 1
ATOM 4333 C CA . THR B 1 196 ? 2.535 -11.18 -12.836 1 98.12 196 THR B CA 1
ATOM 4334 C C . THR B 1 196 ? 1.778 -12.344 -13.469 1 98.12 196 THR B C 1
ATOM 4336 O O . THR B 1 196 ? 0.568 -12.258 -13.688 1 98.12 196 THR B O 1
ATOM 4339 N N . ALA B 1 197 ? 2.457 -13.414 -13.688 1 97.56 197 ALA B N 1
ATOM 4340 C CA . ALA B 1 197 ? 1.876 -14.5 -14.477 1 97.56 197 ALA B CA 1
ATOM 4341 C C . ALA B 1 197 ? 1.046 -15.43 -13.594 1 97.56 197 ALA B C 1
ATOM 4343 O O . ALA B 1 197 ? 0.019 -15.961 -14.031 1 97.56 197 ALA B O 1
ATOM 4344 N N . LEU B 1 198 ? 1.546 -15.633 -12.398 1 94.88 198 LEU B N 1
ATOM 4345 C CA . LEU B 1 198 ? 0.919 -16.656 -11.562 1 94.88 198 LEU B CA 1
ATOM 4346 C C . LEU B 1 198 ? 0.303 -16.031 -10.312 1 94.88 198 LEU B C 1
ATOM 4348 O O . LEU B 1 198 ? -0.892 -16.203 -10.062 1 94.88 198 LEU B O 1
ATOM 4352 N N . GLY B 1 199 ? 1.063 -15.281 -9.594 1 95.25 199 GLY B N 1
ATOM 4353 C CA . GLY B 1 199 ? 0.65 -14.781 -8.297 1 95.25 199 GLY B CA 1
ATOM 4354 C C . GLY B 1 199 ? -0.476 -13.766 -8.375 1 95.25 199 GLY B C 1
ATOM 4355 O O . GLY B 1 199 ? -1.511 -13.922 -7.727 1 95.25 199 GLY B O 1
ATOM 4356 N N . ILE B 1 200 ? -0.321 -12.805 -9.203 1 97.88 200 ILE B N 1
ATOM 4357 C CA . ILE B 1 200 ? -1.22 -11.648 -9.219 1 97.88 200 ILE B CA 1
ATOM 4358 C C . ILE B 1 200 ? -2.615 -12.094 -9.656 1 97.88 200 ILE B C 1
ATOM 4360 O O . ILE B 1 200 ? -3.615 -11.695 -9.047 1 97.88 200 ILE B O 1
ATOM 4364 N N . PRO B 1 201 ? -2.771 -12.969 -10.664 1 97.44 201 PRO B N 1
ATOM 4365 C CA . PRO B 1 201 ? -4.113 -13.438 -11.016 1 97.44 201 PRO B CA 1
ATOM 4366 C C . PRO B 1 201 ? -4.828 -14.102 -9.844 1 97.44 201 PRO B C 1
ATOM 4368 O O . PRO B 1 201 ? -6.027 -13.891 -9.648 1 97.44 201 PRO B O 1
ATOM 4371 N N . PHE B 1 202 ? -4.086 -14.875 -9.102 1 95.88 202 PHE B N 1
ATOM 4372 C CA . PHE B 1 202 ? -4.648 -15.523 -7.918 1 95.88 202 PHE B CA 1
ATOM 4373 C C . PHE B 1 202 ? -5.031 -14.492 -6.863 1 95.88 202 PHE B C 1
ATOM 4375 O O . PHE B 1 202 ? -6.09 -14.602 -6.242 1 95.88 202 PHE B O 1
ATOM 4382 N N . ASN B 1 203 ? -4.211 -13.531 -6.648 1 97.5 203 ASN B N 1
ATOM 4383 C CA . ASN B 1 203 ? -4.465 -12.508 -5.645 1 97.5 203 ASN B CA 1
ATOM 4384 C C . ASN B 1 203 ? -5.707 -11.688 -5.984 1 97.5 203 ASN B C 1
ATOM 4386 O O . ASN B 1 203 ? -6.504 -11.359 -5.102 1 97.5 203 ASN B O 1
ATOM 4390 N N . ILE B 1 204 ? -5.863 -11.352 -7.27 1 98.38 204 ILE B N 1
ATOM 4391 C CA . ILE B 1 204 ? -7.043 -10.609 -7.703 1 98.38 204 ILE B CA 1
ATOM 4392 C C . ILE B 1 204 ? -8.305 -11.383 -7.32 1 98.38 204 ILE B C 1
ATOM 4394 O O . ILE B 1 204 ? -9.203 -10.828 -6.68 1 98.38 204 ILE B O 1
ATOM 4398 N N . ALA B 1 205 ? -8.328 -12.633 -7.66 1 97.94 205 ALA B N 1
ATOM 4399 C CA . ALA B 1 205 ? -9.5 -13.469 -7.41 1 97.94 205 ALA B CA 1
ATOM 4400 C C . ALA B 1 205 ? -9.734 -13.648 -5.914 1 97.94 205 ALA B C 1
ATOM 4402 O O . ALA B 1 205 ? -10.867 -13.516 -5.434 1 97.94 205 ALA B O 1
ATOM 4403 N N . ALA B 1 206 ? -8.703 -13.945 -5.211 1 97.31 206 ALA B N 1
ATOM 4404 C CA . ALA B 1 206 ? -8.797 -14.242 -3.783 1 97.31 206 ALA B CA 1
ATOM 4405 C C . ALA B 1 206 ? -9.312 -13.031 -3.004 1 97.31 206 ALA B C 1
ATOM 4407 O O . ALA B 1 206 ? -10.234 -13.164 -2.189 1 97.31 206 ALA B O 1
ATOM 4408 N N . TYR B 1 207 ? -8.805 -11.883 -3.287 1 98.44 207 TYR B N 1
ATOM 4409 C CA . TYR B 1 207 ? -9.172 -10.711 -2.492 1 98.44 207 TYR B CA 1
ATOM 4410 C C . TYR B 1 207 ? -10.508 -10.141 -2.949 1 98.44 207 TYR B C 1
ATOM 4412 O O . TYR B 1 207 ? -11.219 -9.5 -2.168 1 98.44 207 TYR B O 1
ATOM 4420 N N . ALA B 1 208 ? -10.836 -10.352 -4.219 1 98.31 208 ALA B N 1
ATOM 4421 C CA . ALA B 1 208 ? -12.195 -10.039 -4.637 1 98.31 208 ALA B CA 1
ATOM 4422 C C . ALA B 1 208 ? -13.211 -10.883 -3.871 1 98.31 208 ALA B C 1
ATOM 4424 O O . ALA B 1 208 ? -14.227 -10.367 -3.391 1 98.31 208 ALA B O 1
ATOM 4425 N N . LEU B 1 209 ? -12.891 -12.164 -3.752 1 97.75 209 LEU B N 1
ATOM 4426 C CA . LEU B 1 209 ? -13.758 -13.047 -2.979 1 97.75 209 LEU B CA 1
ATOM 4427 C C . LEU B 1 209 ? -13.844 -12.594 -1.525 1 97.75 209 LEU B C 1
ATOM 4429 O O . LEU B 1 209 ? -14.938 -12.492 -0.965 1 97.75 209 LEU B O 1
ATOM 4433 N N . LEU B 1 210 ? -12.711 -12.328 -0.941 1 97.5 210 LEU B N 1
ATOM 4434 C CA . LEU B 1 210 ? -12.656 -11.875 0.443 1 97.5 210 LEU B CA 1
ATOM 4435 C C . LEU B 1 210 ? -13.531 -10.633 0.637 1 97.5 210 LEU B C 1
ATOM 4437 O O . LEU B 1 210 ? -14.297 -10.555 1.601 1 97.5 210 LEU B O 1
ATOM 4441 N N . THR B 1 211 ? -13.422 -9.688 -0.255 1 98.38 211 THR B N 1
ATOM 4442 C CA . THR B 1 211 ? -14.195 -8.453 -0.186 1 98.38 211 THR B CA 1
ATOM 4443 C C . THR B 1 211 ? -15.688 -8.734 -0.245 1 98.38 211 THR B C 1
ATOM 4445 O O . THR B 1 211 ? -16.469 -8.164 0.52 1 98.38 211 THR B O 1
ATOM 4448 N N . LYS B 1 212 ? -16.062 -9.617 -1.126 1 97.38 212 LYS B N 1
ATOM 4449 C CA . LYS B 1 212 ? -17.469 -9.969 -1.271 1 97.38 212 LYS B CA 1
ATOM 4450 C C . LYS B 1 212 ? -18 -10.648 -0.013 1 97.38 212 LYS B C 1
ATOM 4452 O O . LYS B 1 212 ? -19.109 -10.375 0.43 1 97.38 212 LYS B O 1
ATOM 4457 N N . VAL B 1 213 ? -17.219 -11.539 0.539 1 97.19 213 VAL B N 1
ATOM 4458 C CA . VAL B 1 213 ? -17.609 -12.273 1.734 1 97.19 213 VAL B CA 1
ATOM 4459 C C . VAL B 1 213 ? -17.828 -11.305 2.895 1 97.19 213 VAL B C 1
ATOM 4461 O O . VAL B 1 213 ? -18.844 -11.352 3.582 1 97.19 213 VAL B O 1
ATOM 4464 N N . ILE B 1 214 ? -16.875 -10.406 3.098 1 97.69 214 ILE B N 1
ATOM 4465 C CA . ILE B 1 214 ? -16.953 -9.461 4.207 1 97.69 214 ILE B CA 1
ATOM 4466 C C . ILE B 1 214 ? -18.094 -8.477 3.971 1 97.69 214 ILE B C 1
ATOM 4468 O O . ILE B 1 214 ? -18.828 -8.125 4.902 1 97.69 214 ILE B O 1
ATOM 4472 N N . ALA B 1 215 ? -18.219 -8.016 2.727 1 97.75 215 ALA B N 1
ATOM 4473 C CA . ALA B 1 215 ? -19.328 -7.117 2.396 1 97.75 215 ALA B CA 1
ATOM 4474 C C . ALA B 1 215 ? -20.672 -7.75 2.74 1 97.75 215 ALA B C 1
ATOM 4476 O O . ALA B 1 215 ? -21.5 -7.125 3.396 1 97.75 215 ALA B O 1
ATOM 4477 N N . GLN B 1 216 ? -20.859 -8.977 2.32 1 96.56 216 GLN B N 1
ATOM 4478 C CA . GLN B 1 216 ? -22.109 -9.68 2.586 1 96.56 216 GLN B CA 1
ATOM 4479 C C . GLN B 1 216 ? -22.359 -9.812 4.086 1 96.56 216 GLN B C 1
ATOM 4481 O O . GLN B 1 216 ? -23.469 -9.555 4.559 1 96.56 216 GLN B O 1
ATOM 4486 N N . GLU B 1 217 ? -21.375 -10.188 4.773 1 96.31 217 GLU B N 1
ATOM 4487 C CA . GLU B 1 217 ? -21.5 -10.406 6.211 1 96.31 217 GLU B CA 1
ATOM 4488 C C . GLU B 1 217 ? -21.828 -9.109 6.945 1 96.31 217 GLU B C 1
ATOM 4490 O O . GLU B 1 217 ? -22.5 -9.117 7.973 1 96.31 217 GLU B O 1
ATOM 4495 N N . THR B 1 218 ? -21.344 -7.98 6.457 1 97.19 218 THR B N 1
ATOM 4496 C CA . THR B 1 218 ? -21.453 -6.723 7.191 1 97.19 218 THR B CA 1
ATOM 4497 C C . THR B 1 218 ? -22.531 -5.828 6.582 1 97.19 218 THR B C 1
ATOM 4499 O O . THR B 1 218 ? -22.703 -4.684 7.008 1 97.19 218 THR B O 1
ATOM 4502 N N . GLY B 1 219 ? -23.203 -6.281 5.543 1 96.62 219 GLY B N 1
ATOM 4503 C CA . GLY B 1 219 ? -24.375 -5.602 4.996 1 96.62 219 GLY B CA 1
ATOM 4504 C C . GLY B 1 219 ? -24.016 -4.547 3.963 1 96.62 219 GLY B C 1
ATOM 4505 O O . GLY B 1 219 ? -24.828 -3.676 3.652 1 96.62 219 GLY B O 1
ATOM 4506 N N . PHE B 1 220 ? -22.812 -4.555 3.449 1 97.88 220 PHE B N 1
ATOM 4507 C CA . PHE B 1 220 ? -22.375 -3.637 2.4 1 97.88 220 PHE B CA 1
ATOM 4508 C C . PHE B 1 220 ? -22.453 -4.309 1.033 1 97.88 220 PHE B C 1
ATOM 4510 O O . PHE B 1 220 ? -22.609 -5.527 0.942 1 97.88 220 PHE B O 1
ATOM 4517 N N . LYS B 1 221 ? -22.359 -3.512 0.007 1 97.94 221 LYS B N 1
ATOM 4518 C CA . LYS B 1 221 ? -22.156 -4.004 -1.352 1 97.94 221 LYS B CA 1
ATOM 4519 C C . LYS B 1 221 ? -20.672 -3.992 -1.713 1 97.94 221 LYS B C 1
ATOM 4521 O O . LYS B 1 221 ? -19.922 -3.1 -1.295 1 97.94 221 LYS B O 1
ATOM 4526 N N . PRO B 1 222 ? -20.281 -5.043 -2.412 1 98 222 PRO B N 1
ATOM 4527 C CA . PRO B 1 222 ? -18.891 -4.969 -2.881 1 98 222 PRO B CA 1
ATOM 4528 C C . PRO B 1 222 ? -18.641 -3.75 -3.766 1 98 222 PRO B C 1
ATOM 4530 O O . PRO B 1 222 ? -19.438 -3.438 -4.645 1 98 222 PRO B O 1
ATOM 4533 N N . GLY B 1 223 ? -17.547 -3.021 -3.488 1 98.44 223 GLY B N 1
ATOM 4534 C CA . GLY B 1 223 ? -17.188 -1.844 -4.258 1 98.44 223 GLY B CA 1
ATOM 4535 C C . GLY B 1 223 ? -16 -2.076 -5.188 1 98.44 223 GLY B C 1
ATOM 4536 O O . GLY B 1 223 ? -16.125 -2.807 -6.176 1 98.44 223 GLY B O 1
ATOM 4537 N N . THR B 1 224 ? -14.867 -1.521 -4.816 1 98.69 224 THR B N 1
ATOM 4538 C CA . THR B 1 224 ? -13.672 -1.551 -5.645 1 98.69 224 THR B CA 1
ATOM 4539 C C . THR B 1 224 ? -12.562 -2.35 -4.969 1 98.69 224 THR B C 1
ATOM 4541 O O . THR B 1 224 ? -12.359 -2.234 -3.758 1 98.69 224 THR B O 1
ATOM 4544 N N . PHE B 1 225 ? -11.914 -3.242 -5.758 1 98.81 225 PHE B N 1
ATOM 4545 C CA . PHE B 1 225 ? -10.648 -3.84 -5.352 1 98.81 225 PHE B CA 1
ATOM 4546 C C . PHE B 1 225 ? -9.469 -3.078 -5.957 1 98.81 225 PHE B C 1
ATOM 4548 O O . PHE B 1 225 ? -9.383 -2.924 -7.176 1 98.81 225 PHE B O 1
ATOM 4555 N N . ALA B 1 226 ? -8.664 -2.518 -5.113 1 98.94 226 ALA B N 1
ATOM 4556 C CA . ALA B 1 226 ? -7.441 -1.854 -5.555 1 98.94 226 ALA B CA 1
ATOM 4557 C C . ALA B 1 226 ? -6.207 -2.672 -5.18 1 98.94 226 ALA B C 1
ATOM 4559 O O . ALA B 1 226 ? -6.145 -3.252 -4.094 1 98.94 226 ALA B O 1
ATOM 4560 N N . HIS B 1 227 ? -5.262 -2.699 -6.039 1 98.88 227 HIS B N 1
ATOM 4561 C CA . HIS B 1 227 ? -4.062 -3.508 -5.859 1 98.88 227 HIS B CA 1
ATOM 4562 C C . HIS B 1 227 ? -2.803 -2.703 -6.168 1 98.88 227 HIS B C 1
ATOM 4564 O O . HIS B 1 227 ? -2.674 -2.139 -7.258 1 98.88 227 HIS B O 1
ATOM 4570 N N . THR B 1 228 ? -1.941 -2.568 -5.18 1 98.94 228 THR B N 1
ATOM 4571 C CA . THR B 1 228 ? -0.626 -1.966 -5.375 1 98.94 228 THR B CA 1
ATOM 4572 C C . THR B 1 228 ? 0.475 -3.008 -5.211 1 98.94 228 THR B C 1
ATOM 4574 O O . THR B 1 228 ? 0.542 -3.695 -4.191 1 98.94 228 THR B O 1
ATOM 4577 N N . VAL B 1 229 ? 1.27 -3.119 -6.211 1 98.88 229 VAL B N 1
ATOM 4578 C CA . VAL B 1 229 ? 2.391 -4.055 -6.188 1 98.88 229 VAL B CA 1
ATOM 4579 C C . VAL B 1 229 ? 3.705 -3.285 -6.297 1 98.88 229 VAL B C 1
ATOM 4581 O O . VAL B 1 229 ? 3.969 -2.635 -7.312 1 98.88 229 VAL B O 1
ATOM 4584 N N . VAL B 1 230 ? 4.547 -3.398 -5.277 1 98.81 230 VAL B N 1
ATOM 4585 C CA . VAL B 1 230 ? 5.754 -2.582 -5.207 1 98.81 230 VAL B CA 1
ATOM 4586 C C . VAL B 1 230 ? 6.785 -3.1 -6.207 1 98.81 230 VAL B C 1
ATOM 4588 O O . VAL B 1 230 ? 7.383 -2.318 -6.953 1 98.81 230 VAL B O 1
ATOM 4591 N N . ASP B 1 231 ? 7.031 -4.363 -6.203 1 98.38 231 ASP B N 1
ATOM 4592 C CA . ASP B 1 231 ? 7.844 -5.016 -7.227 1 98.38 231 ASP B CA 1
ATOM 4593 C C . ASP B 1 231 ? 6.996 -5.945 -8.086 1 98.38 231 ASP B C 1
ATOM 4595 O O . ASP B 1 231 ? 6.785 -7.109 -7.738 1 98.38 231 ASP B O 1
ATOM 4599 N N . THR B 1 232 ? 6.48 -5.395 -9.141 1 98.62 232 THR B N 1
ATOM 4600 C CA . THR B 1 232 ? 5.758 -6.191 -10.125 1 98.62 232 THR B CA 1
ATOM 4601 C C . THR B 1 232 ? 6.719 -6.801 -11.141 1 98.62 232 THR B C 1
ATOM 4603 O O . THR B 1 232 ? 7.402 -6.082 -11.867 1 98.62 232 THR B O 1
ATOM 4606 N N . HIS B 1 233 ? 6.727 -8.148 -11.172 1 98.19 233 HIS B N 1
ATOM 4607 C CA . HIS B 1 233 ? 7.789 -8.703 -12.016 1 98.19 233 HIS B CA 1
ATOM 4608 C C . HIS B 1 233 ? 7.27 -9.844 -12.875 1 98.19 233 HIS B C 1
ATOM 4610 O O . HIS B 1 233 ? 6.23 -10.438 -12.57 1 98.19 233 HIS B O 1
ATOM 4616 N N . VAL B 1 234 ? 7.934 -10.023 -13.938 1 98.06 234 VAL B N 1
ATOM 4617 C CA . VAL B 1 234 ? 7.793 -11.148 -14.852 1 98.06 234 VAL B CA 1
ATOM 4618 C C . VAL B 1 234 ? 9.094 -11.961 -14.883 1 98.06 234 VAL B C 1
ATOM 4620 O O . VAL B 1 234 ? 10.156 -11.422 -15.203 1 98.06 234 VAL B O 1
ATOM 4623 N N . TYR B 1 235 ? 8.969 -13.227 -14.523 1 97.06 235 TYR B N 1
ATOM 4624 C CA . TYR B 1 235 ? 10.156 -14.07 -14.648 1 97.06 235 TYR B CA 1
ATOM 4625 C C . TYR B 1 235 ? 10.555 -14.242 -16.109 1 97.06 235 TYR B C 1
ATOM 4627 O O . TYR B 1 235 ? 9.695 -14.461 -16.969 1 97.06 235 TYR B O 1
ATOM 4635 N N . CYS B 1 236 ? 11.891 -14.141 -16.328 1 96.06 236 CYS B N 1
ATOM 4636 C CA . CYS B 1 236 ? 12.289 -14.18 -17.734 1 96.06 236 CYS B CA 1
ATOM 4637 C C . CYS B 1 236 ? 13.344 -15.25 -17.969 1 96.06 236 CYS B C 1
ATOM 4639 O O . CYS B 1 236 ? 14.109 -15.164 -18.938 1 96.06 236 CYS B O 1
ATOM 4641 N N . GLY B 1 237 ? 13.445 -16.203 -17.078 1 93.62 237 GLY B N 1
ATOM 4642 C CA . GLY B 1 237 ? 14.281 -17.359 -17.328 1 93.62 237 GLY B CA 1
ATOM 4643 C C . GLY B 1 237 ? 15.555 -17.375 -16.5 1 93.62 237 GLY B C 1
ATOM 4644 O O . GLY B 1 237 ? 15.82 -16.438 -15.742 1 93.62 237 GLY B O 1
ATOM 4645 N N . ARG B 1 238 ? 16.297 -18.484 -16.672 1 92.31 238 ARG B N 1
ATOM 4646 C CA . ARG B 1 238 ? 17.531 -18.734 -15.945 1 92.31 238 ARG B CA 1
ATOM 4647 C C . ARG B 1 238 ? 18.719 -18.859 -16.891 1 92.31 238 ARG B C 1
ATOM 4649 O O . ARG B 1 238 ? 18.547 -19.172 -18.078 1 92.31 238 ARG B O 1
ATOM 4656 N N . GLY B 1 239 ? 19.938 -18.625 -16.375 1 90.62 239 GLY B N 1
ATOM 4657 C CA . GLY B 1 239 ? 21.141 -18.828 -17.156 1 90.62 239 GLY B CA 1
ATOM 4658 C C . GLY B 1 239 ? 21.172 -17.984 -18.422 1 90.62 239 GLY B C 1
ATOM 4659 O O . GLY B 1 239 ? 20.922 -16.781 -18.375 1 90.62 239 GLY B O 1
ATOM 4660 N N . ALA B 1 240 ? 21.406 -18.672 -19.531 1 92.38 240 ALA B N 1
ATOM 4661 C CA . ALA B 1 240 ? 21.578 -17.984 -20.812 1 92.38 240 ALA B CA 1
ATOM 4662 C C . ALA B 1 240 ? 20.297 -17.25 -21.219 1 92.38 240 ALA B C 1
ATOM 4664 O O . ALA B 1 240 ? 20.359 -16.172 -21.797 1 92.38 240 ALA B O 1
ATOM 4665 N N . ARG B 1 241 ? 19.219 -17.891 -20.938 1 93.75 241 ARG B N 1
ATOM 4666 C CA . ARG B 1 241 ? 17.938 -17.266 -21.281 1 93.75 241 ARG B CA 1
ATOM 4667 C C . ARG B 1 241 ? 17.719 -15.984 -20.5 1 93.75 241 ARG B C 1
ATOM 4669 O O . ARG B 1 241 ? 17.344 -14.961 -21.062 1 93.75 241 ARG B O 1
ATOM 4676 N N . GLY B 1 242 ? 17.953 -16.031 -19.172 1 93.5 242 GLY B N 1
ATOM 4677 C CA . GLY B 1 242 ? 17.828 -14.828 -18.359 1 93.5 242 GLY B CA 1
ATOM 4678 C C . GLY B 1 242 ? 18.812 -13.742 -18.734 1 93.5 242 GLY B C 1
ATOM 4679 O O . GLY B 1 242 ? 18.438 -12.57 -18.828 1 93.5 242 GLY B O 1
ATOM 4680 N N . GLU B 1 243 ? 19.984 -14.141 -19.016 1 93.5 243 GLU B N 1
ATOM 4681 C CA . GLU B 1 243 ? 21.031 -13.195 -19.344 1 93.5 243 GLU B CA 1
ATOM 4682 C C . GLU B 1 243 ? 20.75 -12.5 -20.672 1 93.5 243 GLU B C 1
ATOM 4684 O O . GLU B 1 243 ? 21.141 -11.344 -20.875 1 93.5 243 GLU B O 1
ATOM 4689 N N . TRP B 1 244 ? 20.156 -13.227 -21.5 1 96.81 244 TRP B N 1
ATOM 4690 C CA . TRP B 1 244 ? 19.797 -12.672 -22.812 1 96.81 244 TRP B CA 1
ATOM 4691 C C . TRP B 1 244 ? 18.953 -11.422 -22.641 1 96.81 244 TRP B C 1
ATOM 4693 O O . TRP B 1 244 ? 19.109 -10.453 -23.406 1 96.81 244 TRP B O 1
ATOM 4703 N N . TYR B 1 245 ? 18.062 -11.414 -21.719 1 97 245 TYR B N 1
ATOM 4704 C CA . TYR B 1 245 ? 17.156 -10.281 -21.516 1 97 245 TYR B CA 1
ATOM 4705 C C . TYR B 1 245 ? 17.938 -9.055 -21.031 1 97 245 TYR B C 1
ATOM 4707 O O . TYR B 1 245 ? 17.547 -7.918 -21.312 1 97 245 TYR B O 1
ATOM 4715 N N . ALA B 1 246 ? 18.969 -9.273 -20.328 1 95.12 246 ALA B N 1
ATOM 4716 C CA . ALA B 1 246 ? 19.797 -8.148 -19.891 1 95.12 246 ALA B CA 1
ATOM 4717 C C . ALA B 1 246 ? 20.266 -7.332 -21.094 1 95.12 246 ALA B C 1
ATOM 4719 O O . ALA B 1 246 ? 20.281 -6.098 -21.047 1 95.12 246 ALA B O 1
ATOM 4720 N N . ASP B 1 247 ? 20.516 -8.008 -22.172 1 96.31 247 ASP B N 1
ATOM 4721 C CA . ASP B 1 247 ? 21.109 -7.363 -23.344 1 96.31 247 ASP B CA 1
ATOM 4722 C C . ASP B 1 247 ? 20.047 -6.98 -24.359 1 96.31 247 ASP B C 1
ATOM 4724 O O . ASP B 1 247 ? 20.281 -6.129 -25.219 1 96.31 247 ASP B O 1
ATOM 4728 N N . ASN B 1 248 ? 18.891 -7.613 -24.25 1 98.31 248 ASN B N 1
ATOM 4729 C CA . ASN B 1 248 ? 17.969 -7.496 -25.359 1 98.31 248 ASN B CA 1
ATOM 4730 C C . ASN B 1 248 ? 16.625 -6.926 -24.922 1 98.31 248 ASN B C 1
ATOM 4732 O O . ASN B 1 248 ? 15.68 -6.852 -25.703 1 98.31 248 ASN B O 1
ATOM 4736 N N . LEU B 1 249 ? 16.531 -6.508 -23.703 1 98.25 249 LEU B N 1
ATOM 4737 C CA . LEU B 1 249 ? 15.266 -5.973 -23.203 1 98.25 249 LEU B CA 1
ATOM 4738 C C . LEU B 1 249 ? 14.844 -4.746 -24 1 98.25 249 LEU B C 1
ATOM 4740 O O . LEU B 1 249 ? 13.656 -4.57 -24.297 1 98.25 249 LEU B O 1
ATOM 4744 N N . GLU B 1 250 ? 15.773 -3.916 -24.359 1 98.06 250 GLU B N 1
ATOM 4745 C CA . GLU B 1 250 ? 15.469 -2.721 -25.125 1 98.06 250 GLU B CA 1
ATOM 4746 C C . GLU B 1 250 ? 14.859 -3.082 -26.484 1 98.06 250 GLU B C 1
ATOM 4748 O O . GLU B 1 250 ? 13.953 -2.4 -26.969 1 98.06 250 GLU B O 1
ATOM 4753 N N . ALA B 1 251 ? 15.422 -4.078 -27.109 1 98.38 251 ALA B N 1
ATOM 4754 C CA . ALA B 1 251 ? 14.891 -4.531 -28.391 1 98.38 251 ALA B CA 1
ATOM 4755 C C . ALA B 1 251 ? 13.453 -5.023 -28.25 1 98.38 251 ALA B C 1
ATOM 4757 O O . ALA B 1 251 ? 12.602 -4.734 -29.094 1 98.38 251 ALA B O 1
ATOM 4758 N N . LEU B 1 252 ? 13.234 -5.785 -27.188 1 98.62 252 LEU B N 1
ATOM 4759 C CA . LEU B 1 252 ? 11.875 -6.234 -26.906 1 98.62 252 LEU B CA 1
ATOM 4760 C C . LEU B 1 252 ? 10.938 -5.051 -26.703 1 98.62 252 LEU B C 1
ATOM 4762 O O . LEU B 1 252 ? 9.859 -4.996 -27.297 1 98.62 252 LEU B O 1
ATOM 4766 N N . GLN B 1 253 ? 11.328 -4.102 -25.906 1 98.75 253 GLN B N 1
ATOM 4767 C CA . GLN B 1 253 ? 10.5 -2.953 -25.547 1 98.75 253 GLN B CA 1
ATOM 4768 C C . GLN B 1 253 ? 10.273 -2.049 -26.75 1 98.75 253 GLN B C 1
ATOM 4770 O O . GLN B 1 253 ? 9.203 -1.446 -26.891 1 98.75 253 GLN B O 1
ATOM 4775 N N . SER B 1 254 ? 11.234 -1.972 -27.641 1 98.56 254 SER B N 1
ATOM 4776 C CA . SER B 1 254 ? 11.062 -1.221 -28.875 1 98.56 254 SER B CA 1
ATOM 4777 C C . SER B 1 254 ? 9.969 -1.84 -29.75 1 98.56 254 SER B C 1
ATOM 4779 O O . SER B 1 254 ? 9.18 -1.123 -30.359 1 98.56 254 SER B O 1
ATOM 4781 N N . ARG B 1 255 ? 9.969 -3.158 -29.844 1 98.38 255 ARG B N 1
ATOM 4782 C CA . ARG B 1 255 ? 8.945 -3.854 -30.609 1 98.38 255 ARG B CA 1
ATOM 4783 C C . ARG B 1 255 ? 7.57 -3.695 -29.969 1 98.38 255 ARG B C 1
ATOM 4785 O O . ARG B 1 255 ? 6.57 -3.541 -30.672 1 98.38 255 ARG B O 1
ATOM 4792 N N . LEU B 1 256 ? 7.551 -3.727 -28.656 1 98.69 256 LEU B N 1
ATOM 4793 C CA . LEU B 1 256 ? 6.293 -3.545 -27.953 1 98.69 256 LEU B CA 1
ATOM 4794 C C . LEU B 1 256 ? 5.75 -2.135 -28.156 1 98.69 256 LEU B C 1
ATOM 4796 O O . LEU B 1 256 ? 4.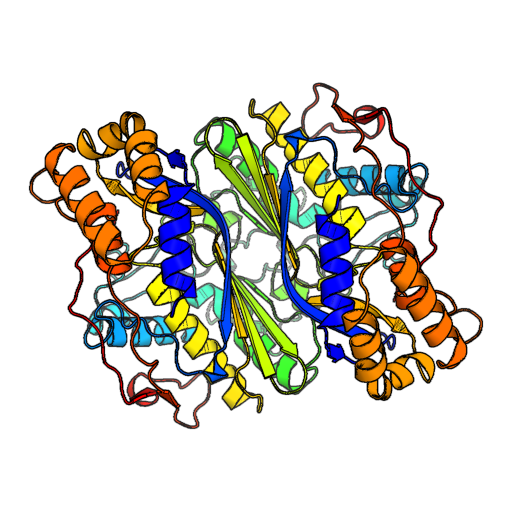531 -1.934 -28.203 1 98.69 256 LEU B O 1
ATOM 4800 N N . ALA B 1 257 ? 6.59 -1.15 -28.266 1 98.25 257 ALA B N 1
ATOM 4801 C CA . ALA B 1 257 ? 6.188 0.237 -28.484 1 98.25 257 ALA B CA 1
ATOM 4802 C C . ALA B 1 257 ? 5.461 0.396 -29.812 1 98.25 257 ALA B C 1
ATOM 4804 O O . ALA B 1 257 ? 4.715 1.357 -30.016 1 98.25 257 ALA B O 1
ATOM 4805 N N . GLU B 1 258 ? 5.656 -0.554 -30.734 1 97.38 258 GLU B N 1
ATOM 4806 C CA . GLU B 1 258 ? 5.082 -0.474 -32.062 1 97.38 258 GLU B CA 1
ATOM 4807 C C . GLU B 1 258 ? 3.779 -1.262 -32.156 1 97.38 258 GLU B C 1
ATOM 4809 O O . GLU B 1 258 ? 3.166 -1.336 -33.219 1 97.38 258 GLU B O 1
ATOM 4814 N N . VAL B 1 259 ? 3.465 -1.851 -31.047 1 97.12 259 VAL B N 1
ATOM 4815 C CA . VAL B 1 259 ? 2.25 -2.658 -31.047 1 97.12 259 VAL B CA 1
ATOM 4816 C C . VAL B 1 259 ? 1.025 -1.75 -31.141 1 97.12 259 VAL B C 1
ATOM 4818 O O . VAL B 1 259 ? 0.843 -0.857 -30.297 1 97.12 259 VAL B O 1
ATOM 4821 N N . ASP B 1 260 ? 0.168 -1.971 -32.094 1 94.25 260 ASP B N 1
ATOM 4822 C CA . ASP B 1 260 ? -1.041 -1.178 -32.281 1 94.25 260 ASP B CA 1
ATOM 4823 C C . ASP B 1 260 ? -2.293 -2.01 -32 1 94.25 260 ASP B C 1
ATOM 4825 O O . ASP B 1 260 ? -3.354 -1.463 -31.703 1 94.25 260 ASP B O 1
ATOM 4829 N N . ASP B 1 261 ? -2.137 -3.262 -32.344 1 94.56 261 ASP B N 1
ATOM 4830 C CA . ASP B 1 261 ? -3.248 -4.191 -32.125 1 94.56 261 ASP B CA 1
ATOM 4831 C C . ASP B 1 261 ? -2.801 -5.426 -31.359 1 94.56 261 ASP B C 1
ATOM 4833 O O . ASP B 1 261 ? -1.606 -5.73 -31.297 1 94.56 261 ASP B O 1
ATOM 4837 N N . ARG B 1 262 ? -3.75 -6.145 -30.859 1 94.12 262 ARG B N 1
ATOM 4838 C CA . ARG B 1 262 ? -3.463 -7.297 -30.016 1 94.12 262 ARG B CA 1
ATOM 4839 C C . ARG B 1 262 ? -2.701 -8.367 -30.797 1 94.12 262 ARG B C 1
ATOM 4841 O O . ARG B 1 262 ? -1.854 -9.062 -30.234 1 94.12 262 ARG B O 1
ATOM 4848 N N . GLU B 1 263 ? -2.951 -8.461 -32.031 1 94.25 263 GLU B N 1
ATOM 4849 C CA . GLU B 1 263 ? -2.299 -9.469 -32.875 1 94.25 263 GLU B CA 1
ATOM 4850 C C . GLU B 1 263 ? -0.801 -9.203 -33 1 94.25 263 GLU B C 1
ATOM 4852 O O . GLU B 1 263 ? -0.015 -10.133 -33.188 1 94.25 263 GLU B O 1
ATOM 4857 N N . ASP B 1 264 ? -0.43 -7.953 -32.781 1 97.56 264 ASP B N 1
ATOM 4858 C CA . ASP B 1 264 ? 0.975 -7.574 -32.906 1 97.56 264 ASP B CA 1
ATOM 4859 C C . ASP B 1 264 ? 1.809 -8.227 -31.797 1 97.56 264 ASP B C 1
ATOM 4861 O O . ASP B 1 264 ? 3.01 -8.438 -31.969 1 97.56 264 ASP B O 1
ATOM 4865 N N . TYR B 1 265 ? 1.181 -8.555 -30.688 1 98.56 265 TYR B N 1
ATOM 4866 C CA . TYR B 1 265 ? 1.902 -9.211 -29.594 1 98.56 265 TYR B CA 1
ATOM 4867 C C . TYR B 1 265 ? 2.428 -10.578 -30.031 1 98.56 265 TYR B C 1
ATOM 4869 O O . TYR B 1 265 ? 3.488 -11.016 -29.578 1 98.56 265 TYR B O 1
ATOM 4877 N N . LEU B 1 266 ? 1.7 -11.266 -30.922 1 98.44 266 LEU B N 1
ATOM 4878 C CA . LEU B 1 266 ? 2.125 -12.578 -31.391 1 98.44 266 LEU B CA 1
ATOM 4879 C C . LEU B 1 266 ? 3.377 -12.461 -32.25 1 98.44 266 LEU B C 1
ATOM 4881 O O . LEU B 1 266 ? 4.234 -13.344 -32.25 1 98.44 266 LEU B O 1
ATOM 4885 N N . ALA B 1 267 ? 3.449 -11.391 -33 1 98.19 267 ALA B N 1
ATOM 4886 C CA . ALA B 1 267 ? 4.652 -11.148 -33.812 1 98.19 267 ALA B CA 1
ATOM 4887 C C . ALA B 1 267 ? 5.863 -10.906 -32.906 1 98.19 267 ALA B C 1
ATOM 4889 O O . ALA B 1 267 ? 6.969 -11.359 -33.219 1 98.19 267 ALA B O 1
ATOM 4890 N N . VAL B 1 268 ? 5.656 -10.148 -31.844 1 98.69 268 VAL B N 1
ATOM 4891 C CA . VAL B 1 268 ? 6.723 -9.922 -30.875 1 98.69 268 VAL B CA 1
ATOM 4892 C C . VAL B 1 268 ? 7.152 -11.258 -30.25 1 98.69 268 VAL B C 1
ATOM 4894 O O . VAL B 1 268 ? 8.344 -11.508 -30.078 1 98.69 268 VAL B O 1
ATOM 4897 N N . ARG B 1 269 ? 6.176 -12.086 -29.938 1 98.31 269 ARG B N 1
ATOM 4898 C CA . ARG B 1 269 ? 6.469 -13.406 -29.375 1 98.31 269 ARG B CA 1
ATOM 4899 C C . ARG B 1 269 ? 7.312 -14.234 -30.344 1 98.31 269 ARG B C 1
ATOM 4901 O O . ARG B 1 269 ? 8.289 -14.859 -29.938 1 98.31 269 ARG B O 1
ATOM 4908 N N . GLU B 1 270 ? 6.922 -14.211 -31.594 1 97.81 270 GLU B N 1
ATOM 4909 C CA . GLU B 1 270 ? 7.656 -14.961 -32.594 1 97.81 270 GLU B CA 1
ATOM 4910 C C . GLU B 1 270 ? 9.102 -14.477 -32.719 1 97.81 270 GLU B C 1
ATOM 4912 O O . GLU B 1 270 ? 10.023 -15.289 -32.812 1 97.81 270 GLU B O 1
ATOM 4917 N N . TRP B 1 271 ? 9.227 -13.211 -32.688 1 98.19 271 TRP B N 1
ATOM 4918 C CA . TRP B 1 271 ? 10.57 -12.641 -32.719 1 98.19 271 TRP B CA 1
ATOM 4919 C C . TRP B 1 271 ? 11.383 -13.109 -31.516 1 98.19 271 TRP B C 1
ATOM 4921 O O . TRP B 1 271 ? 12.523 -13.555 -31.672 1 98.19 271 TRP B O 1
ATOM 4931 N N . LEU B 1 272 ? 10.828 -12.992 -30.344 1 97.69 272 LEU B N 1
ATOM 4932 C CA . LEU B 1 272 ? 11.508 -13.383 -29.109 1 97.69 272 LEU B CA 1
ATOM 4933 C C . LEU B 1 272 ? 11.945 -14.844 -29.172 1 97.69 272 LEU B C 1
ATOM 4935 O O . LEU B 1 272 ? 13.086 -15.164 -28.828 1 97.69 272 LEU B O 1
ATOM 4939 N N . GLU B 1 273 ? 11.078 -15.711 -29.625 1 95.12 273 GLU B N 1
ATOM 4940 C CA . GLU B 1 273 ? 11.352 -17.141 -29.672 1 95.12 273 GLU B CA 1
ATOM 4941 C C . GLU B 1 273 ? 12.414 -17.469 -30.719 1 95.12 273 GLU B C 1
ATOM 4943 O O . GLU B 1 273 ? 13.141 -18.453 -30.594 1 95.12 273 GLU B O 1
ATOM 4948 N N . SER B 1 274 ? 12.469 -16.609 -31.703 1 97.19 274 SER B N 1
ATOM 4949 C CA . SER B 1 274 ? 13.469 -16.828 -32.75 1 97.19 274 SER B CA 1
ATOM 4950 C C . SER B 1 274 ? 14.844 -16.328 -32.312 1 97.19 274 SER B C 1
ATOM 4952 O O . SER B 1 274 ? 15.867 -16.859 -32.719 1 97.19 274 SER B O 1
ATOM 4954 N N . GLU B 1 275 ? 14.898 -15.32 -31.438 1 97.06 275 GLU B N 1
ATOM 4955 C CA . GLU B 1 275 ? 16.156 -14.633 -31.125 1 97.06 275 GLU B CA 1
ATOM 4956 C C . GLU B 1 275 ? 16.734 -15.148 -29.812 1 97.06 275 GLU B C 1
ATOM 4958 O O . GLU B 1 275 ? 17.953 -15.219 -29.656 1 97.06 275 GLU B O 1
ATOM 4963 N N . ALA B 1 276 ? 15.914 -15.422 -28.875 1 95.75 276 ALA B N 1
ATOM 4964 C CA . ALA B 1 276 ? 16.375 -15.805 -27.547 1 95.75 276 ALA B CA 1
ATOM 4965 C C . ALA B 1 276 ? 16.844 -17.266 -27.531 1 95.75 276 ALA B C 1
ATOM 4967 O O . ALA B 1 276 ? 16.297 -18.109 -28.234 1 95.75 276 ALA B O 1
ATOM 4968 N N . PRO B 1 277 ? 17.859 -17.531 -26.719 1 95.38 277 PRO B N 1
ATOM 4969 C CA . PRO B 1 277 ? 18.25 -18.938 -26.562 1 95.38 277 PRO B CA 1
ATOM 4970 C C . PRO B 1 277 ? 17.156 -19.781 -25.922 1 95.38 277 PRO B C 1
ATOM 4972 O O . PRO B 1 277 ? 16.344 -19.266 -25.156 1 95.38 277 PRO B O 1
ATOM 4975 N N . ALA B 1 278 ? 17.203 -21.109 -26.188 1 90 278 ALA B N 1
ATOM 4976 C CA . ALA B 1 278 ? 16.234 -22.016 -25.578 1 90 278 ALA B CA 1
ATOM 4977 C C . ALA B 1 278 ? 16.469 -22.156 -24.078 1 90 278 ALA B C 1
ATOM 4979 O O . ALA B 1 278 ? 17.609 -22.094 -23.625 1 90 278 ALA B O 1
ATOM 4980 N N . GLU B 1 279 ? 15.344 -22.25 -23.422 1 86.5 279 GLU B N 1
ATOM 4981 C CA . GLU B 1 279 ? 15.477 -22.594 -22.016 1 86.5 279 GLU B CA 1
ATOM 4982 C C . GLU B 1 279 ? 16.016 -24.016 -21.844 1 86.5 279 GLU B C 1
ATOM 4984 O O . GLU B 1 279 ? 15.812 -24.859 -22.703 1 86.5 279 GLU B O 1
ATOM 4989 N N . ALA B 1 280 ? 16.812 -24.172 -20.703 1 81.31 280 ALA B N 1
ATOM 4990 C CA . ALA B 1 280 ? 17.312 -25.516 -20.438 1 81.31 280 ALA B CA 1
ATOM 4991 C C . ALA B 1 280 ? 16.156 -26.5 -20.266 1 81.31 280 ALA B C 1
ATOM 4993 O O . ALA B 1 280 ? 15.078 -26.141 -19.797 1 81.31 280 ALA B O 1
ATOM 4994 N N . GLU B 1 281 ? 16.422 -27.734 -20.672 1 74.62 281 GLU B N 1
ATOM 4995 C CA . GLU B 1 281 ? 15.438 -28.797 -20.531 1 74.62 281 GLU B CA 1
ATOM 4996 C C . GLU B 1 281 ? 14.953 -28.906 -19.094 1 74.62 281 GLU B C 1
ATOM 4998 O O . GLU B 1 281 ? 15.758 -28.891 -18.156 1 74.62 281 GLU B O 1
ATOM 5003 N N . GLY B 1 282 ? 13.633 -28.906 -18.828 1 74.94 282 GLY B N 1
ATOM 5004 C CA . GLY B 1 282 ? 13.07 -28.969 -17.484 1 74.94 282 GLY B CA 1
ATOM 5005 C C . GLY B 1 282 ? 12.711 -27.594 -16.922 1 74.94 282 GLY B C 1
ATOM 5006 O O . GLY B 1 282 ? 12.008 -27.5 -15.914 1 74.94 282 GLY B O 1
ATOM 5007 N N . ASP B 1 283 ? 13.148 -26.562 -17.766 1 80.19 283 ASP B N 1
ATOM 5008 C CA . ASP B 1 283 ? 12.891 -25.219 -17.266 1 80.19 283 ASP B CA 1
ATOM 5009 C C . ASP B 1 283 ? 12.086 -24.406 -18.281 1 80.19 283 ASP B C 1
ATOM 5011 O O . ASP B 1 283 ? 12.133 -23.172 -18.281 1 80.19 283 ASP B O 1
ATOM 5015 N N . GLU B 1 284 ? 11.43 -25.062 -19.172 1 74.56 284 GLU B N 1
ATOM 5016 C CA . GLU B 1 284 ? 10.867 -24.406 -20.359 1 74.56 284 GLU B CA 1
ATOM 5017 C C . GLU B 1 284 ? 9.828 -23.359 -19.953 1 74.56 284 GLU B C 1
ATOM 5019 O O . GLU B 1 284 ? 9.562 -22.422 -20.719 1 74.56 284 GLU B O 1
ATOM 5024 N N . ARG B 1 285 ? 9.336 -23.359 -18.781 1 86.62 285 ARG B N 1
ATOM 5025 C CA . ARG B 1 285 ? 8.227 -22.484 -18.438 1 86.62 285 ARG B CA 1
ATOM 5026 C C . ARG B 1 285 ? 8.617 -21.484 -17.359 1 86.62 285 ARG B C 1
ATOM 5028 O O . ARG B 1 285 ? 7.766 -20.797 -16.781 1 86.62 285 ARG B O 1
ATOM 5035 N N . LEU B 1 286 ? 9.953 -21.359 -17.266 1 93.06 286 LEU B N 1
ATOM 5036 C CA . LEU B 1 286 ? 10.445 -20.391 -16.297 1 93.06 286 LEU B CA 1
ATOM 5037 C C . LEU B 1 286 ? 10.438 -18.984 -16.875 1 93.06 286 LEU B C 1
ATOM 5039 O O . LEU B 1 286 ? 10.336 -18 -16.125 1 93.06 286 LEU B O 1
ATOM 5043 N N . ASP B 1 287 ? 10.633 -18.922 -18.203 1 96.25 287 ASP B N 1
ATOM 5044 C CA . ASP B 1 287 ? 10.438 -17.656 -18.875 1 96.25 287 ASP B CA 1
ATOM 5045 C C . ASP B 1 287 ? 8.961 -17.406 -19.172 1 96.25 287 ASP B C 1
ATOM 5047 O O . ASP B 1 287 ? 8.383 -18.031 -20.062 1 96.25 287 ASP B O 1
ATOM 5051 N N . HIS B 1 288 ? 8.414 -16.438 -18.438 1 97.88 288 HIS B N 1
ATOM 5052 C CA . HIS B 1 288 ? 6.98 -16.188 -18.516 1 97.88 288 HIS B CA 1
ATOM 5053 C C . HIS B 1 288 ? 6.648 -15.266 -19.688 1 97.88 288 HIS B C 1
ATOM 5055 O O . HIS B 1 288 ? 5.477 -15.094 -20.031 1 97.88 288 HIS B O 1
ATOM 5061 N N . VAL B 1 289 ? 7.609 -14.656 -20.344 1 98.31 289 VAL B N 1
ATOM 5062 C CA . VAL B 1 289 ? 7.391 -13.562 -21.281 1 98.31 289 VAL B CA 1
ATOM 5063 C C . VAL B 1 289 ? 6.625 -14.07 -22.5 1 98.31 289 VAL B C 1
ATOM 5065 O O . VAL B 1 289 ? 5.609 -13.492 -22.891 1 98.31 289 VAL B O 1
ATOM 5068 N N . PRO B 1 290 ? 7.008 -15.242 -23.125 1 97.56 290 PRO B N 1
ATOM 5069 C CA . PRO B 1 290 ? 6.258 -15.703 -24.297 1 97.56 290 PRO B CA 1
ATOM 5070 C C . PRO B 1 290 ? 4.785 -15.969 -23.984 1 97.56 290 PRO B C 1
ATOM 5072 O O . PRO B 1 290 ? 3.91 -15.594 -24.766 1 97.56 290 PRO B O 1
ATOM 5075 N N . GLY B 1 291 ? 4.578 -16.641 -22.859 1 97.88 291 GLY B N 1
ATOM 5076 C CA . GLY B 1 291 ? 3.203 -16.906 -22.469 1 97.88 291 GLY B CA 1
ATOM 5077 C C . GLY B 1 291 ? 2.391 -15.648 -22.219 1 97.88 291 GLY B C 1
ATOM 5078 O O . GLY B 1 291 ? 1.212 -15.594 -22.578 1 97.88 291 GLY B O 1
ATOM 5079 N N . LEU B 1 292 ? 3.02 -14.641 -21.656 1 98.62 292 LEU B N 1
ATOM 5080 C CA . LEU B 1 292 ? 2.328 -13.383 -21.359 1 98.62 292 LEU B CA 1
ATOM 5081 C C . LEU B 1 292 ? 2.049 -12.609 -22.641 1 98.62 292 LEU B C 1
ATOM 5083 O O . LEU B 1 292 ? 1.024 -11.93 -22.75 1 98.62 292 LEU B O 1
ATOM 5087 N N . LEU B 1 293 ? 2.969 -12.672 -23.609 1 98.75 293 LEU B N 1
ATOM 5088 C CA . LEU B 1 293 ? 2.717 -12.055 -24.906 1 98.75 293 LEU B CA 1
ATOM 5089 C C . LEU B 1 293 ? 1.522 -12.703 -25.594 1 98.75 293 LEU B C 1
ATOM 5091 O O . LEU B 1 293 ? 0.703 -12.016 -26.203 1 98.75 293 LEU B O 1
ATOM 5095 N N . GLU B 1 294 ? 1.454 -14.016 -25.516 1 98.62 294 GLU B N 1
ATOM 5096 C CA . GLU B 1 294 ? 0.271 -14.695 -26.031 1 98.62 294 GLU B CA 1
ATOM 5097 C C . GLU B 1 294 ? -0.994 -14.219 -25.328 1 98.62 294 GLU B C 1
ATOM 5099 O O . GLU B 1 294 ? -2.008 -13.953 -25.984 1 98.62 294 GLU B O 1
ATOM 5104 N N . GLN B 1 295 ? -0.919 -14.109 -24.047 1 98.56 295 GLN B N 1
ATOM 5105 C CA . GLN B 1 295 ? -2.076 -13.672 -23.266 1 98.56 295 GLN B CA 1
ATOM 5106 C C . GLN B 1 295 ? -2.51 -12.266 -23.688 1 98.56 295 GLN B C 1
ATOM 5108 O O . GLN B 1 295 ? -3.705 -11.984 -23.797 1 98.56 295 GLN B O 1
ATOM 5113 N N . LEU B 1 296 ? -1.571 -11.375 -23.906 1 98.62 296 LEU B N 1
ATOM 5114 C CA . LEU B 1 296 ? -1.832 -10 -24.312 1 98.62 296 LEU B CA 1
ATOM 5115 C C . LEU B 1 296 ? -2.562 -9.953 -25.641 1 98.62 296 LEU B C 1
ATOM 5117 O O . LEU B 1 296 ? -3.26 -8.984 -25.938 1 98.62 296 LEU B O 1
ATOM 5121 N N . SER B 1 297 ? -2.41 -10.969 -26.438 1 98.5 297 SER B N 1
ATOM 5122 C CA . SER B 1 297 ? -3.033 -11 -27.75 1 98.5 297 SER B CA 1
ATOM 5123 C C . SER B 1 297 ? -4.508 -11.375 -27.672 1 98.5 297 SER B C 1
ATOM 5125 O O . SER B 1 297 ? -5.242 -11.273 -28.641 1 98.5 297 SER B O 1
ATOM 5127 N N . ARG B 1 298 ? -4.957 -11.789 -26.5 1 98.25 298 ARG B N 1
ATOM 5128 C CA . ARG B 1 298 ? -6.312 -12.305 -26.328 1 98.25 298 ARG B CA 1
ATOM 5129 C C . ARG B 1 298 ? -7.258 -11.203 -25.859 1 98.25 298 ARG B C 1
ATOM 5131 O O . ARG B 1 298 ? -6.879 -10.352 -25.047 1 98.25 298 ARG B O 1
ATOM 5138 N N . GLU B 1 299 ? -8.43 -11.18 -26.359 1 97.19 299 GLU B N 1
ATOM 5139 C CA . GLU B 1 299 ? -9.469 -10.266 -25.891 1 97.19 299 GLU B CA 1
ATOM 5140 C C . GLU B 1 299 ? -10.172 -10.82 -24.656 1 97.19 299 GLU B C 1
ATOM 5142 O O . GLU B 1 299 ? -10.609 -11.969 -24.656 1 97.19 299 GLU B O 1
ATOM 5147 N N . PRO B 1 300 ? -10.18 -9.961 -23.609 1 97.25 300 PRO B N 1
ATOM 5148 C CA . PRO B 1 300 ? -10.938 -10.445 -22.438 1 97.25 300 PRO B CA 1
ATOM 5149 C C . PRO B 1 300 ? -12.391 -10.773 -22.781 1 97.25 300 PRO B C 1
ATOM 5151 O O . PRO B 1 300 ? -13.023 -10.062 -23.562 1 97.25 300 PRO B O 1
ATOM 5154 N N . LEU B 1 301 ? -12.867 -11.844 -22.234 1 98.12 301 LEU B N 1
ATOM 5155 C CA . LEU B 1 301 ? -14.281 -12.188 -22.312 1 98.12 301 LEU B CA 1
ATOM 5156 C C . LEU B 1 301 ? -15.062 -11.602 -21.141 1 98.12 301 LEU B C 1
ATOM 5158 O O . LEU B 1 301 ? -14.492 -10.883 -20.312 1 98.12 301 LEU B O 1
ATOM 5162 N N . ALA B 1 302 ? -16.375 -11.883 -21.156 1 97.44 302 ALA B N 1
ATOM 5163 C CA . ALA B 1 302 ? -17.219 -11.352 -20.078 1 97.44 302 ALA B CA 1
ATOM 5164 C C . ALA B 1 302 ? -16.828 -11.938 -18.734 1 97.44 302 ALA B C 1
ATOM 5166 O O . ALA B 1 302 ? -16.516 -13.125 -18.625 1 97.44 302 ALA B O 1
ATOM 5167 N N . ARG B 1 303 ? -16.875 -11.07 -17.703 1 97.75 303 ARG B N 1
ATOM 5168 C CA . ARG B 1 303 ? -16.625 -11.562 -16.359 1 97.75 303 ARG B CA 1
ATOM 5169 C C . ARG B 1 303 ? -17.75 -12.461 -15.883 1 97.75 303 ARG B C 1
ATOM 5171 O O . ARG B 1 303 ? -18.922 -12.195 -16.156 1 97.75 303 ARG B O 1
ATOM 5178 N N . PRO B 1 304 ? -17.391 -13.492 -15.18 1 98.06 304 PRO B N 1
ATOM 5179 C CA . PRO B 1 304 ? -18.422 -14.312 -14.539 1 98.06 304 PRO B CA 1
ATOM 5180 C C . PRO B 1 304 ? -19.031 -13.641 -13.312 1 98.06 304 PRO B C 1
ATOM 5182 O O . PRO B 1 304 ? -18.641 -12.523 -12.953 1 98.06 304 PRO B O 1
ATOM 5185 N N . THR B 1 305 ? -20.016 -14.297 -12.789 1 97.44 305 THR B N 1
ATOM 5186 C CA . THR B 1 305 ? -20.594 -13.852 -11.531 1 97.44 305 THR B CA 1
ATOM 5187 C C . THR B 1 305 ? -20.328 -14.867 -10.422 1 97.44 305 THR B C 1
ATOM 5189 O O . THR B 1 305 ? -20.047 -16.031 -10.703 1 97.44 305 THR B O 1
ATOM 5192 N N . LEU B 1 306 ? -20.344 -14.359 -9.195 1 96.88 306 LEU B N 1
ATOM 5193 C CA . LEU B 1 306 ? -20.109 -15.203 -8.023 1 96.88 306 LEU B CA 1
ATOM 5194 C C . LEU B 1 306 ? -21.328 -15.188 -7.094 1 96.88 306 LEU B C 1
ATOM 5196 O O . LEU B 1 306 ? -21.812 -14.117 -6.719 1 96.88 306 LEU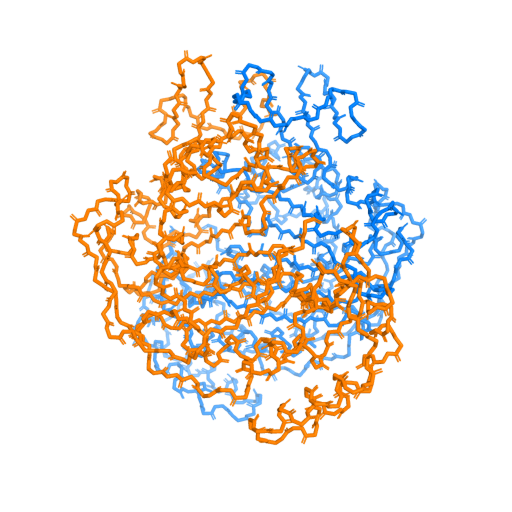 B O 1
ATOM 5200 N N . GLU B 1 307 ? -21.797 -16.359 -6.801 1 96.56 307 GLU B N 1
ATOM 5201 C CA . GLU B 1 307 ? -22.844 -16.5 -5.789 1 96.56 307 GLU B CA 1
ATOM 5202 C C . GLU B 1 307 ? -22.266 -17.062 -4.488 1 96.56 307 GLU B C 1
ATOM 5204 O O . GLU B 1 307 ? -21.562 -18.062 -4.496 1 96.56 307 GLU B O 1
ATOM 5209 N N . LEU B 1 308 ? -22.547 -16.391 -3.422 1 96.5 308 LEU B N 1
ATOM 5210 C CA . LEU B 1 308 ? -22.062 -16.766 -2.104 1 96.5 308 LEU B CA 1
ATOM 5211 C C . LEU B 1 308 ? -23.203 -17.203 -1.196 1 96.5 308 LEU B C 1
ATOM 5213 O O . LEU B 1 308 ? -24.234 -16.531 -1.136 1 96.5 308 LEU B O 1
ATOM 5217 N N . ALA B 1 309 ? -23.016 -18.328 -0.584 1 96.12 309 ALA B N 1
ATOM 5218 C CA . ALA B 1 309 ? -23.969 -18.719 0.451 1 96.12 309 ALA B CA 1
ATOM 5219 C C . ALA B 1 309 ? -23.953 -17.734 1.616 1 96.12 309 ALA B C 1
ATOM 5221 O O . ALA B 1 309 ? -22.953 -17.016 1.817 1 96.12 309 ALA B O 1
ATOM 5222 N N . ASP B 1 310 ? -25.094 -17.672 2.291 1 92.94 310 ASP B N 1
ATOM 5223 C CA . ASP B 1 310 ? -25.172 -16.828 3.475 1 92.94 310 ASP B CA 1
ATOM 5224 C C . ASP B 1 310 ? -24.469 -17.484 4.664 1 92.94 310 ASP B C 1
ATOM 5226 O O . ASP B 1 310 ? -25.125 -18.125 5.488 1 92.94 310 ASP B O 1
ATOM 5230 N N . THR B 1 311 ? -23.172 -17.359 4.727 1 91.31 311 THR B N 1
ATOM 5231 C CA . THR B 1 311 ? -22.359 -17.922 5.801 1 91.31 311 THR B CA 1
ATOM 5232 C C . THR B 1 311 ? -21.328 -16.906 6.285 1 91.31 311 THR B C 1
ATOM 5234 O O . THR B 1 311 ? -21.016 -15.945 5.578 1 91.31 311 THR B O 1
ATOM 5237 N N . SER B 1 312 ? -20.906 -17.125 7.488 1 91.25 312 SER B N 1
ATOM 5238 C CA . SER B 1 312 ? -19.906 -16.234 8.055 1 91.25 312 SER B CA 1
ATOM 5239 C C . SER B 1 312 ? -18.531 -16.516 7.457 1 91.25 312 SER B C 1
ATOM 5241 O O . SER B 1 312 ? -18.281 -17.594 6.93 1 91.25 312 SER B O 1
ATOM 5243 N N . ILE B 1 313 ? -17.688 -15.523 7.582 1 92.06 313 ILE B N 1
ATOM 5244 C CA . ILE B 1 313 ? -16.312 -15.648 7.105 1 92.06 313 ILE B CA 1
ATOM 5245 C C . ILE B 1 313 ? -15.625 -16.812 7.82 1 92.06 313 ILE B C 1
ATOM 5247 O O . ILE B 1 313 ? -14.773 -17.5 7.238 1 92.06 313 ILE B O 1
ATOM 5251 N N . ASP B 1 314 ? -16.031 -17.188 9.008 1 92.56 314 ASP B N 1
ATOM 5252 C CA . ASP B 1 314 ? -15.43 -18.25 9.812 1 92.56 314 ASP B CA 1
ATOM 5253 C C . ASP B 1 314 ? -15.844 -19.625 9.305 1 92.56 314 ASP B C 1
ATOM 5255 O O . ASP B 1 314 ? -15.164 -20.609 9.57 1 92.56 314 ASP B O 1
ATOM 5259 N N . ASP B 1 315 ? -16.922 -19.672 8.602 1 93.44 315 ASP B N 1
ATOM 5260 C CA . ASP B 1 315 ? -17.484 -20.953 8.18 1 93.44 315 ASP B CA 1
ATOM 5261 C C . ASP B 1 315 ? -17.422 -21.109 6.664 1 93.44 315 ASP B C 1
ATOM 5263 O O . ASP B 1 315 ? -18.016 -22.031 6.105 1 93.44 315 ASP B O 1
ATOM 5267 N N . LEU B 1 316 ? -16.75 -20.172 6 1 94.31 316 LEU B N 1
ATOM 5268 C CA . LEU B 1 316 ? -16.703 -20.219 4.543 1 94.31 316 LEU B CA 1
ATOM 5269 C C . LEU B 1 316 ? -16.047 -21.516 4.07 1 94.31 316 LEU B C 1
ATOM 5271 O O . LEU B 1 316 ? -14.961 -21.875 4.539 1 94.31 316 LEU B O 1
ATOM 5275 N N . ALA B 1 317 ? -16.734 -22.25 3.188 1 92.25 317 ALA B N 1
ATOM 5276 C CA . ALA B 1 317 ? -16.203 -23.469 2.568 1 92.25 317 ALA B CA 1
ATOM 5277 C C . ALA B 1 317 ? -16.297 -23.391 1.048 1 92.25 317 ALA B C 1
ATOM 5279 O O . ALA B 1 317 ? -17 -22.531 0.503 1 92.25 317 ALA B O 1
ATOM 5280 N N . TYR B 1 318 ? -15.547 -24.266 0.484 1 90.88 318 TYR B N 1
ATOM 5281 C CA . TYR B 1 318 ? -15.484 -24.328 -0.972 1 90.88 318 TYR B CA 1
ATOM 5282 C C . TYR B 1 318 ? -16.875 -24.438 -1.573 1 90.88 318 TYR B C 1
ATOM 5284 O O . TYR B 1 318 ? -17.172 -23.812 -2.598 1 90.88 318 TYR B O 1
ATOM 5292 N N . GLU B 1 319 ? -17.766 -25.125 -0.944 1 92.94 319 GLU B N 1
ATOM 5293 C CA . GLU B 1 319 ? -19.094 -25.406 -1.463 1 92.94 319 GLU B CA 1
ATOM 5294 C C . GLU B 1 319 ? -19.984 -24.172 -1.385 1 92.94 319 GLU B C 1
ATOM 5296 O O . GLU B 1 319 ? -21.047 -24.109 -2.025 1 92.94 319 GLU B O 1
ATOM 5301 N N . ASP B 1 320 ? -19.531 -23.203 -0.601 1 96.25 320 ASP B N 1
ATOM 5302 C CA . ASP B 1 320 ? -20.344 -22.016 -0.375 1 96.25 320 ASP B CA 1
ATOM 5303 C C . ASP B 1 320 ? -20.156 -21.016 -1.512 1 96.25 320 ASP B C 1
ATOM 5305 O O . ASP B 1 320 ? -20.828 -19.969 -1.542 1 96.25 320 ASP B O 1
ATOM 5309 N N . VAL B 1 321 ? -19.266 -21.266 -2.449 1 97.25 321 VAL B N 1
ATOM 5310 C CA . VAL B 1 321 ? -18.922 -20.344 -3.523 1 97.25 321 VAL B CA 1
ATOM 5311 C C . VAL B 1 321 ? -19.266 -20.969 -4.875 1 97.25 321 VAL B C 1
ATOM 5313 O O . VAL B 1 321 ? -18.75 -22.031 -5.215 1 97.25 321 VAL B O 1
ATOM 5316 N N . GLN B 1 322 ? -20.109 -20.312 -5.605 1 96.62 322 GLN B N 1
ATOM 5317 C CA . GLN B 1 322 ? -20.484 -20.828 -6.922 1 96.62 322 GLN B CA 1
ATOM 5318 C C . GLN B 1 322 ? -20.156 -19.828 -8.016 1 96.62 322 GLN B C 1
ATOM 5320 O O . GLN B 1 322 ? -20.594 -18.672 -7.98 1 96.62 322 GLN B O 1
ATOM 5325 N N . LEU B 1 323 ? -19.344 -20.25 -8.898 1 97.31 323 LEU B N 1
ATOM 5326 C CA . LEU B 1 323 ? -18.969 -19.453 -10.062 1 97.31 323 LEU B CA 1
ATOM 5327 C C . LEU B 1 323 ? -19.906 -19.719 -11.227 1 97.31 323 LEU B C 1
ATOM 5329 O O . LEU B 1 323 ? -20.125 -20.859 -11.625 1 97.31 323 LEU B O 1
ATOM 5333 N N . ASN B 1 324 ? -20.5 -18.656 -11.797 1 97.5 324 ASN B N 1
ATOM 5334 C CA . ASN B 1 324 ? -21.484 -18.797 -12.875 1 97.5 324 ASN B CA 1
ATOM 5335 C C . ASN B 1 324 ? -21.031 -18.047 -14.133 1 97.5 324 ASN B C 1
ATOM 5337 O O . ASN B 1 324 ? -20.562 -16.922 -14.055 1 97.5 324 ASN B O 1
ATOM 5341 N N . GLY B 1 325 ? -21.156 -18.75 -15.258 1 98 325 GLY B N 1
ATOM 5342 C CA . GLY B 1 325 ? -20.984 -18.094 -16.547 1 98 325 GLY B CA 1
ATOM 5343 C C . GLY B 1 325 ? -19.516 -17.844 -16.891 1 98 325 GLY B C 1
ATOM 5344 O O . GLY B 1 325 ? -19.188 -16.875 -17.578 1 98 325 GLY B O 1
ATOM 5345 N N . TYR B 1 326 ? -18.672 -18.656 -16.406 1 98 326 TYR B N 1
ATOM 5346 C CA . TYR B 1 326 ? -17.25 -18.469 -16.688 1 98 326 TYR B CA 1
ATOM 5347 C C . TYR B 1 326 ? -16.891 -19.047 -18.047 1 98 326 TYR B C 1
ATOM 5349 O O . TYR B 1 326 ? -17.172 -20.219 -18.328 1 98 326 TYR B O 1
ATOM 5357 N N . GLU B 1 327 ? -16.375 -18.266 -18.922 1 98.12 327 GLU B N 1
ATOM 5358 C CA . GLU B 1 327 ? -15.734 -18.625 -20.188 1 98.12 327 GLU B CA 1
ATOM 5359 C C . GLU B 1 327 ? -14.336 -18.016 -20.281 1 98.12 327 GLU B C 1
ATOM 5361 O O . GLU B 1 327 ? -14.102 -16.891 -19.812 1 98.12 327 GLU B O 1
ATOM 5366 N N . SER B 1 328 ? -13.461 -18.797 -20.812 1 98.12 328 SER B N 1
ATOM 5367 C CA . SER B 1 328 ? -12.109 -18.266 -20.953 1 98.12 328 SER B CA 1
ATOM 5368 C C . SER B 1 328 ? -11.438 -18.781 -22.219 1 98.12 328 SER B C 1
ATOM 5370 O O . SER B 1 328 ? -11.938 -19.703 -22.859 1 98.12 328 SER B O 1
ATOM 5372 N N . HIS B 1 329 ? -10.398 -18.109 -22.594 1 98.12 329 HIS B N 1
ATOM 5373 C CA . HIS B 1 329 ? -9.461 -18.656 -23.562 1 98.12 329 HIS B CA 1
ATOM 5374 C C . HIS B 1 329 ? -8.75 -19.891 -23 1 98.12 329 HIS B C 1
ATOM 5376 O O . HIS B 1 329 ? -8.867 -20.188 -21.812 1 98.12 329 HIS B O 1
ATOM 5382 N N . ASP B 1 330 ? -7.996 -20.562 -23.891 1 97.75 330 ASP B N 1
ATOM 5383 C CA . ASP B 1 330 ? -7.273 -21.766 -23.516 1 97.75 330 ASP B CA 1
ATOM 5384 C C . ASP B 1 330 ? -6.207 -21.469 -22.469 1 97.75 330 ASP B C 1
ATOM 5386 O O . ASP B 1 330 ? -5.777 -20.312 -22.328 1 97.75 330 ASP B O 1
ATOM 5390 N N . GLY B 1 331 ? -5.793 -22.484 -21.812 1 97 331 GLY B N 1
ATOM 5391 C CA . GLY B 1 331 ? -4.785 -22.344 -20.766 1 97 331 GLY B CA 1
ATOM 5392 C C . GLY B 1 331 ? -3.428 -21.938 -21.312 1 97 331 GLY B C 1
ATOM 5393 O O . GLY B 1 331 ? -3.094 -22.234 -22.453 1 97 331 GLY B O 1
ATOM 5394 N N . ILE B 1 332 ? -2.699 -21.188 -20.516 1 96.44 332 ILE B N 1
ATOM 5395 C CA . ILE B 1 332 ? -1.285 -20.875 -20.719 1 96.44 332 ILE B CA 1
ATOM 5396 C C . ILE B 1 332 ? -0.471 -21.406 -19.547 1 96.44 332 ILE B C 1
ATOM 5398 O O . ILE B 1 332 ? -0.779 -21.109 -18.391 1 96.44 332 ILE B O 1
ATOM 5402 N N . GLU B 1 333 ? 0.535 -22.156 -19.766 1 92.25 333 GLU B N 1
ATOM 5403 C CA . GLU B 1 333 ? 1.285 -22.812 -18.703 1 92.25 333 GLU B CA 1
ATOM 5404 C C . GLU B 1 333 ? 2.529 -22 -18.328 1 92.25 333 GLU B C 1
ATOM 5406 O O . GLU B 1 333 ? 3.275 -21.578 -19.219 1 92.25 333 GLU B O 1
ATOM 5411 N N . PHE B 1 334 ? 2.73 -21.766 -17.031 1 93.62 334 PHE B N 1
ATOM 5412 C CA . PHE B 1 334 ? 3.916 -21.125 -16.469 1 93.62 334 PHE B CA 1
ATOM 5413 C C . PHE B 1 334 ? 4.508 -21.984 -15.359 1 93.62 334 PHE B C 1
ATOM 5415 O O . PHE B 1 334 ? 3.779 -22.672 -14.633 1 93.62 334 PHE B O 1
ATOM 5422 N N . SER B 1 335 ? 5.82 -21.953 -15.172 1 89.81 335 SER B N 1
ATOM 5423 C CA . SER B 1 335 ? 6.465 -22.625 -14.055 1 89.81 335 SER B CA 1
ATOM 5424 C C . SER B 1 335 ? 6.66 -21.688 -12.875 1 89.81 335 SER B C 1
ATOM 5426 O O . SER B 1 335 ? 6.848 -20.484 -13.062 1 89.81 335 SER B O 1
ATOM 5428 N N . VAL B 1 336 ? 6.594 -22.266 -11.648 1 83.31 336 VAL B N 1
ATOM 5429 C CA . VAL B 1 336 ? 6.883 -21.5 -10.438 1 83.31 336 VAL B CA 1
ATOM 5430 C C . VAL B 1 336 ? 8.391 -21.328 -10.281 1 83.31 336 VAL B C 1
ATOM 5432 O O . VAL B 1 336 ? 9.148 -22.281 -10.484 1 83.31 336 VAL B O 1
ATOM 5435 N N . ALA B 1 337 ? 8.781 -20.078 -10.086 1 76.12 337 ALA B N 1
ATOM 5436 C CA . ALA B 1 337 ? 10.195 -19.828 -9.797 1 76.12 337 ALA B CA 1
ATOM 5437 C C . ALA B 1 337 ? 10.5 -20.062 -8.32 1 76.12 337 ALA B C 1
ATOM 5439 O O . ALA B 1 337 ? 10.016 -19.328 -7.461 1 76.12 337 ALA B O 1
ATOM 5440 N N . GLU B 1 338 ? 11.102 -21.172 -7.969 1 67.5 338 GLU B N 1
ATOM 5441 C CA . GLU B 1 338 ? 11.383 -21.547 -6.586 1 67.5 338 GLU B CA 1
ATOM 5442 C C . GLU B 1 338 ? 12.703 -20.938 -6.109 1 67.5 338 GLU B C 1
ATOM 5444 O O . GLU B 1 338 ? 13.617 -20.734 -6.906 1 67.5 338 GLU B O 1
#

Secondary structure (DSSP, 8-state):
-HHHHHHHHHHHHH-EEE--TTSEEEEEEEEEEEEEEGGG-----SSS--STHHHHHHHHHHHHHHHT-SB-TTGGGT--TTGGGB-TT-BBS--SHHHHH-EE---GGGPPTT-----TT-TTEEE-TTS-EEE-HHHHHHHHHHH-TT-S--EEE---HHHHHH-SS--SEEEEEEEEETTEEEEEEEEEEEETTTHHHHHHHHHHHHHHHHHHHHTPEEEEEEEEEEEEEEEEEEHHHHHHHHHHHHHHHHHHHT--STTHHHHHHHHHHHHSPPPPTT-TTSB-HHHHHHHHTSPP----EEEE-S--GGG--GGGEEEES---PPP-------/-HHHHHHHHHHHHH-EEE--TTSEEEEEEEEEEEEEEGGG-----SSS--STHHHHHHHHHHHHHHHT-SB-TTGGGT--TTGGGS-TT-B----SHHHHH-EE---GGGPPTT-----TT-TTEEE-TTS-EEE-HHHHHHHHHHH-TT-S--EEE---HHHHHH-SS--SEEEEEEEEETTEEEEEEEEEEEETTTHHHHHHHHHHHHHHHHHHHHTPEEEEEEEEEEEEEEEEEEHHHHHHHHHHHHHHHHHHHT--STTHHHHHHHHHHHHSPPPPTT-TTSB-HHHHHHHHTSPP----EEEE-S--GGG--GGGEEEES---PPP-------

Solvent-accessible surface area (backbone atoms only — not comparable to full-atom values): 35236 Å² total; per-residue (Å²): 102,64,62,59,48,51,49,54,49,46,27,65,54,67,31,40,70,39,74,38,94,64,50,47,15,28,31,34,24,77,60,45,73,51,72,43,63,48,75,76,26,38,72,55,66,18,42,28,55,47,60,70,68,56,38,51,38,47,45,52,49,49,43,42,35,62,66,26,48,57,53,37,57,71,52,51,76,77,32,66,88,58,53,89,68,28,49,95,79,18,47,30,45,42,37,57,14,20,25,40,42,43,27,70,40,58,46,81,72,28,53,58,87,71,63,46,68,66,52,82,79,34,91,43,40,43,70,42,96,80,63,25,35,22,26,23,39,55,60,46,38,54,53,38,48,65,75,42,48,69,48,69,75,38,60,42,58,35,62,47,67,54,34,45,75,62,28,85,44,46,54,36,72,25,34,38,34,49,42,57,59,86,63,22,32,26,36,40,37,41,20,47,44,31,42,58,84,61,48,41,59,51,49,50,36,46,53,51,48,50,39,41,52,52,12,58,68,59,74,32,39,51,30,39,42,31,44,35,23,41,36,29,24,39,42,39,12,44,65,70,29,23,53,46,42,69,76,39,45,65,61,53,21,54,55,53,71,68,49,84,51,44,68,43,32,48,55,51,34,52,48,46,65,71,70,48,63,75,59,55,91,94,42,71,29,37,35,38,55,56,55,49,28,52,36,56,38,44,71,63,47,69,52,20,42,72,48,70,55,98,58,50,80,87,67,57,47,69,86,40,54,43,81,41,74,74,52,56,42,68,71,72,82,68,47,84,87,103,93,64,64,59,49,50,49,53,48,46,27,66,52,66,31,41,69,38,75,39,94,66,50,48,16,27,30,34,26,76,60,44,72,52,70,42,64,47,75,75,27,38,73,55,64,15,45,28,55,47,59,70,67,55,38,51,38,49,45,50,48,50,42,43,34,63,67,28,48,54,53,37,56,71,53,53,77,76,33,66,88,58,52,89,68,28,49,95,79,16,48,30,46,43,36,54,14,20,25,40,42,44,26,68,41,56,46,81,73,28,54,60,87,70,64,47,66,67,53,81,81,35,90,43,39,43,70,42,97,81,63,23,34,20,27,25,40,55,60,46,38,56,51,37,47,64,77,42,48,69,46,69,76,38,60,41,57,32,62,47,66,54,35,44,74,61,29,87,44,45,54,36,72,26,34,37,33,48,41,54,58,87,65,23,32,26,38,38,38,41,20,46,44,31,42,58,83,60,48,41,60,52,50,48,38,47,50,49,49,50,40,41,51,52,13,58,69,62,74,33,39,51,29,39,42,32,43,35,24,41,37,29,26,39,41,40,12,44,65,69,28,23,53,45,43,69,77,39,44,66,61,54,23,55,54,52,71,66,50,84,48,43,68,44,31,47,54,52,35,51,48,48,67,70,70,49,62,74,57,58,89,95,40,69,30,37,37,36,54,58,54,50,26,52,36,56,37,45,73,59,46,68,51,21,43,73,48,69,57,99,59,51,79,86,67,56,47,68,88,39,54,45,81,42,74,76,53,56,41,68,69,71,81,68,48,85,87,101

pLDDT: mean 93.22, std 6.88, range [66.5, 98.94]

Organism: NCBI:txid2816475

Sequence (676 aa):
MRQYLDLVDTVLSEGTYKPNRTGVDTISSFSEHYEVDLQEGYPLLTTKEMDGYRWNSMLHEVCWYLSGEEHIRNLREETKIWDAWADEEGHLDTAYGRFWRRFPVPDENAQLEGESWPDVAQRWVTVEDDGRRTFDQLQYVVDTLSDSPNSRRLVVNAWHPANAAVSTLPPCHYSFVFNVQGDRLNCHLTQRSGDTALGIPFNIAAYALLTKVIAQETGFKPGTFAHTVVDTHVYCGRGARGEWYADNLEALQSRLAEVDDREDYLAVREWLESEAPAEAEGDERLDHVPGLLEQLSREPLARPTLELADTSIDDLAYEDVQLNGYESHDGIEFSVAEMRQYLDLVDTVLSEGTYKPNRTGVDTISSFSEHYEVDLQEGYPLLTTKEMDGYRWNSMLHEVCWYLSGEEHIRNLREETKIWDAWADEEGHLDTAYGRFWRRFPVPDENAQLEGESWPDVAQRWVTVEDDGRRTFDQLQYVVDTLSDSPNSRRLVVNAWHPANAAVSTLPPCHYSFVFNVQGDRLNCHLTQRSGDTALGIPFNIAAYALLTKVIAQETGFKPGTFAHTVVDTHVYCGR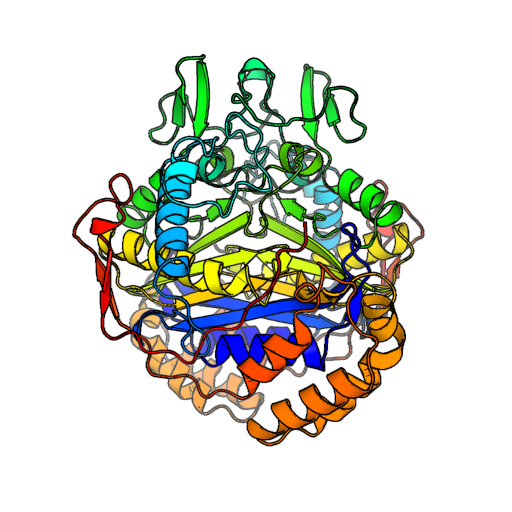GARGEWYADNLEALQSRLAEVDDREDYLAVREWLESEAPAEAEGDERLDHVPGLLEQLSREPLARPTLELADTSIDDLAYEDVQLNGYESHDGIEFSVAE

Radius of gyration: 24.84 Å; Cα contacts (8 Å, |Δi|>4): 1450; chains: 2; bounding box: 54×66×64 Å